Protein AF-A0A9E1VQQ8-F1 (afdb_monomer)

Structure (mmCIF, N/CA/C/O backbone):
data_AF-A0A9E1VQQ8-F1
#
_entry.id   AF-A0A9E1VQQ8-F1
#
loop_
_atom_site.group_PDB
_atom_site.id
_atom_site.type_symbol
_atom_site.label_atom_id
_atom_site.label_alt_id
_atom_site.label_comp_id
_atom_site.label_asym_id
_atom_site.label_entity_id
_atom_site.label_seq_id
_atom_site.pdbx_PDB_ins_code
_atom_site.Cartn_x
_atom_site.Cartn_y
_atom_site.Cartn_z
_atom_site.occupancy
_atom_site.B_iso_or_equiv
_atom_site.auth_seq_id
_atom_site.auth_comp_id
_atom_site.auth_asym_id
_atom_site.auth_atom_id
_atom_site.pdbx_PDB_model_num
ATOM 1 N N . MET A 1 1 ? 20.073 -60.141 80.646 1.00 36.06 1 MET A N 1
ATOM 2 C CA . MET A 1 1 ? 20.370 -58.708 80.423 1.00 36.06 1 MET A CA 1
ATOM 3 C C . MET A 1 1 ? 19.415 -58.249 79.328 1.00 36.06 1 MET A C 1
ATOM 5 O O . MET A 1 1 ? 19.555 -58.755 78.230 1.00 36.06 1 MET A O 1
ATOM 9 N N . ALA A 1 2 ? 18.223 -57.737 79.671 1.00 35.59 2 ALA A N 1
ATOM 10 C CA . ALA A 1 2 ? 17.892 -56.320 79.961 1.00 35.59 2 ALA A CA 1
ATOM 11 C C . ALA A 1 2 ? 17.987 -55.441 78.689 1.00 35.59 2 ALA A C 1
ATOM 13 O O . ALA A 1 2 ? 19.023 -55.518 78.047 1.00 35.59 2 ALA A O 1
ATOM 14 N N . THR A 1 3 ? 17.038 -54.604 78.240 1.00 38.31 3 THR A N 1
ATOM 15 C CA . THR A 1 3 ? 15.695 -54.122 78.667 1.00 38.31 3 THR A CA 1
ATOM 16 C C . THR A 1 3 ? 15.123 -53.220 77.537 1.00 38.31 3 THR A C 1
ATOM 18 O O . THR A 1 3 ? 15.924 -52.695 76.772 1.00 38.31 3 THR A O 1
ATOM 21 N N . SER A 1 4 ? 13.788 -52.982 77.540 1.00 35.66 4 SER A N 1
ATOM 22 C CA . SER A 1 4 ? 12.997 -51.823 76.996 1.00 35.66 4 SER A CA 1
ATOM 23 C C . SER A 1 4 ? 13.012 -51.548 75.474 1.00 35.66 4 SER A C 1
ATOM 25 O O . SER A 1 4 ? 14.085 -51.486 74.897 1.00 35.66 4 SER A O 1
ATOM 27 N N . GLY A 1 5 ? 11.889 -51.441 74.733 1.00 32.31 5 GLY A N 1
ATOM 28 C CA . GLY A 1 5 ? 10.733 -50.507 74.848 1.00 32.31 5 GLY A CA 1
ATOM 29 C C . GLY A 1 5 ? 11.005 -49.272 73.953 1.00 32.31 5 GLY A C 1
ATOM 30 O O . GLY A 1 5 ? 12.143 -48.830 73.948 1.00 32.31 5 GLY A O 1
ATOM 31 N N . ASP A 1 6 ? 10.136 -48.634 73.165 1.00 35.72 6 ASP A N 1
ATOM 32 C CA . ASP A 1 6 ? 8.696 -48.643 72.872 1.00 35.72 6 ASP A CA 1
ATOM 33 C C . ASP A 1 6 ? 8.467 -47.687 71.652 1.00 35.72 6 ASP A C 1
ATOM 35 O O . ASP A 1 6 ? 9.355 -46.892 71.345 1.00 35.72 6 ASP A O 1
ATOM 39 N N . SER A 1 7 ? 7.268 -47.706 71.041 1.00 32.47 7 SER A N 1
ATOM 40 C CA . SER A 1 7 ? 6.563 -46.606 70.314 1.00 32.47 7 SER A CA 1
ATOM 41 C C . SER A 1 7 ? 7.166 -46.010 69.007 1.00 32.47 7 SER A C 1
ATOM 43 O O . SER A 1 7 ? 8.274 -45.493 69.000 1.00 32.47 7 SER A O 1
ATOM 45 N N . SER A 1 8 ? 6.539 -46.187 67.823 1.00 31.47 8 SER A N 1
ATOM 46 C CA . SER A 1 8 ? 5.505 -45.334 67.154 1.00 31.47 8 SER A CA 1
ATOM 47 C C . SER A 1 8 ? 5.987 -43.904 66.829 1.00 31.47 8 SER A C 1
ATOM 49 O O . SER A 1 8 ? 6.474 -43.241 67.729 1.00 31.47 8 SER A O 1
ATOM 51 N N . THR A 1 9 ? 5.881 -43.350 65.614 1.00 34.22 9 THR A N 1
ATOM 52 C CA . THR A 1 9 ? 4.632 -42.941 64.933 1.00 34.22 9 THR A CA 1
ATOM 53 C C . THR A 1 9 ? 4.878 -42.535 63.465 1.00 34.22 9 THR A C 1
ATOM 55 O O . THR A 1 9 ? 5.987 -42.190 63.068 1.00 34.22 9 THR A O 1
ATOM 58 N N . SER A 1 10 ? 3.806 -42.573 62.668 1.00 35.00 10 SER A N 1
ATOM 59 C CA . SER A 1 10 ? 3.711 -42.175 61.259 1.00 35.00 10 SER A CA 1
ATOM 60 C C . SER A 1 10 ? 3.419 -40.681 61.064 1.00 35.00 10 SER A C 1
ATOM 62 O O . SER A 1 10 ? 2.733 -40.111 61.908 1.00 35.00 10 SER A O 1
ATOM 64 N N . ALA A 1 11 ? 3.781 -40.122 59.905 1.00 31.95 11 ALA A N 1
ATOM 65 C CA . ALA A 1 11 ? 3.077 -39.076 59.128 1.00 31.95 11 ALA A CA 1
ATOM 66 C C . ALA A 1 11 ? 4.051 -38.573 58.043 1.00 31.95 11 ALA A C 1
ATOM 68 O O . ALA A 1 11 ? 5.243 -38.508 58.312 1.00 31.95 11 ALA A O 1
ATOM 69 N N . ALA A 1 12 ? 3.692 -38.155 56.839 1.00 36.91 12 ALA A N 1
ATOM 70 C CA . ALA A 1 12 ? 2.507 -38.224 55.995 1.00 36.91 12 ALA A CA 1
ATOM 71 C C . ALA A 1 12 ? 3.026 -37.779 54.608 1.00 36.91 12 ALA A C 1
ATOM 73 O O . ALA A 1 12 ? 3.914 -36.929 54.545 1.00 36.91 12 ALA A O 1
ATOM 74 N N . ASP A 1 13 ? 2.522 -38.371 53.527 1.00 41.75 13 ASP A N 1
ATOM 75 C CA . ASP A 1 13 ? 2.865 -37.981 52.157 1.00 41.75 13 ASP A CA 1
ATOM 76 C C . ASP A 1 13 ? 2.461 -36.519 51.885 1.00 41.75 13 ASP A C 1
ATOM 78 O O . ASP A 1 13 ? 1.307 -36.143 52.099 1.00 41.75 13 ASP A O 1
ATOM 82 N N . ASP A 1 14 ? 3.404 -35.711 51.397 1.00 43.25 14 ASP A N 1
ATOM 83 C CA . ASP A 1 14 ? 3.157 -34.398 50.793 1.00 43.25 14 ASP A CA 1
ATOM 84 C C . ASP A 1 14 ? 3.043 -34.577 49.265 1.00 43.25 14 ASP A C 1
ATOM 86 O O . ASP A 1 14 ? 4.029 -34.965 48.629 1.00 43.25 14 ASP A O 1
ATOM 90 N N . PRO A 1 15 ? 1.864 -34.365 48.647 1.00 45.38 15 PRO A N 1
ATOM 91 C CA . PRO A 1 15 ? 1.671 -34.618 47.226 1.00 45.38 15 PRO A CA 1
ATOM 92 C C . PRO A 1 15 ? 1.989 -33.416 46.316 1.00 45.38 15 PRO A C 1
ATOM 94 O O . PRO A 1 15 ? 1.663 -33.483 45.132 1.00 45.38 15 PRO A O 1
ATOM 97 N N . TYR A 1 16 ? 2.631 -32.343 46.797 1.00 49.06 16 TYR A N 1
ATOM 98 C CA . TYR A 1 16 ? 2.992 -31.193 45.950 1.00 49.06 16 TYR A CA 1
ATOM 99 C C . TYR A 1 16 ? 4.448 -30.735 46.137 1.00 49.06 16 TYR A C 1
ATOM 101 O O . TYR A 1 16 ? 4.729 -29.683 46.703 1.00 49.06 16 TYR A O 1
ATOM 109 N N . GLY A 1 17 ? 5.383 -31.520 45.590 1.00 42.72 17 GLY A N 1
ATOM 110 C CA . GLY A 1 17 ? 6.785 -31.127 45.420 1.00 42.72 17 GLY A CA 1
ATOM 111 C C . GLY A 1 17 ? 6.998 -30.138 44.262 1.00 42.72 17 GLY A C 1
ATOM 112 O O . GLY A 1 17 ? 6.454 -30.313 43.171 1.00 42.72 17 GLY A O 1
ATOM 113 N N . ASP A 1 18 ? 7.808 -29.112 44.526 1.00 50.06 18 ASP A N 1
ATOM 114 C CA . ASP A 1 18 ? 8.244 -28.032 43.627 1.00 50.06 18 ASP A CA 1
ATOM 115 C C . ASP A 1 18 ? 8.931 -28.554 42.337 1.00 50.06 18 ASP A C 1
ATOM 117 O O . ASP A 1 18 ? 9.942 -29.257 42.428 1.00 50.06 18 ASP A O 1
ATOM 121 N N . PRO A 1 19 ? 8.431 -28.224 41.125 1.00 45.47 19 PRO A N 1
ATOM 122 C CA . PRO A 1 19 ? 8.963 -28.751 39.871 1.00 45.47 19 PRO A CA 1
ATOM 123 C C . PRO A 1 19 ? 10.180 -27.992 39.308 1.00 45.47 19 PRO A C 1
ATOM 125 O O . PRO A 1 19 ? 10.609 -28.318 38.202 1.00 45.47 19 PRO A O 1
ATOM 128 N N . PHE A 1 20 ? 10.763 -27.013 40.014 1.00 46.97 20 PHE A N 1
ATOM 129 C CA . PHE A 1 20 ? 11.888 -26.218 39.482 1.00 46.97 20 PHE A CA 1
ATOM 130 C C . PHE A 1 20 ? 13.170 -26.221 40.333 1.00 46.97 20 PHE A C 1
ATOM 132 O O . PHE A 1 20 ? 14.064 -25.398 40.129 1.00 46.97 20 PHE A O 1
ATOM 139 N N . GLY A 1 21 ? 13.327 -27.194 41.229 1.00 40.53 21 GLY A N 1
ATOM 140 C CA . GLY A 1 21 ? 14.550 -27.389 42.009 1.00 40.53 21 GLY A CA 1
ATOM 141 C C . GLY A 1 21 ? 15.574 -28.309 41.338 1.00 40.53 21 GLY A C 1
ATOM 142 O O . GLY A 1 21 ? 15.729 -29.448 41.766 1.00 40.53 21 GLY A O 1
ATOM 143 N N . GLY A 1 22 ? 16.302 -27.833 40.322 1.00 37.44 22 GLY A N 1
ATOM 144 C CA . GLY A 1 22 ? 17.562 -28.481 39.925 1.00 37.44 22 GLY A CA 1
ATOM 145 C C . GLY A 1 22 ? 17.908 -28.435 38.442 1.00 37.44 22 GLY A C 1
ATOM 146 O O . GLY A 1 22 ? 17.633 -29.387 37.721 1.00 37.44 22 GLY A O 1
ATOM 147 N N . ALA A 1 23 ? 18.588 -27.371 38.004 1.00 34.66 23 ALA A N 1
ATOM 148 C CA . ALA A 1 23 ? 19.396 -27.396 36.779 1.00 34.66 23 ALA A CA 1
ATOM 149 C C . ALA A 1 23 ? 20.390 -26.221 36.698 1.00 34.66 23 ALA A C 1
ATOM 151 O O . ALA A 1 23 ?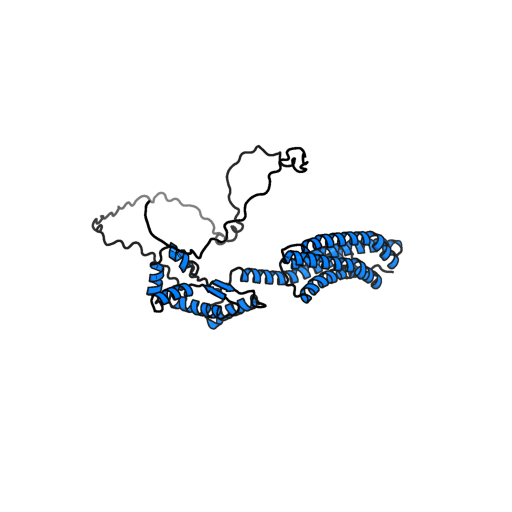 20.440 -25.539 35.684 1.00 34.66 23 ALA A O 1
ATOM 152 N N . TYR A 1 24 ? 21.190 -25.975 37.739 1.00 38.03 24 TYR A N 1
ATOM 153 C CA . TYR A 1 24 ? 22.419 -25.182 37.601 1.00 38.03 24 TYR A CA 1
ATOM 154 C C . TYR A 1 24 ? 23.485 -25.730 38.542 1.00 38.03 24 TYR A C 1
ATOM 156 O O . TYR A 1 24 ? 23.647 -25.248 39.656 1.00 38.03 24 TYR A O 1
ATOM 164 N N . GLU A 1 25 ? 24.217 -26.745 38.089 1.00 33.25 25 GLU A N 1
ATOM 165 C CA . GLU A 1 25 ? 25.509 -27.064 38.686 1.00 33.25 25 GLU A CA 1
ATOM 166 C C . GLU A 1 25 ? 26.472 -27.630 37.631 1.00 33.25 25 GLU A C 1
ATOM 168 O O . GLU A 1 25 ? 26.310 -28.736 37.123 1.00 33.25 25 GLU A O 1
ATOM 173 N N . ASN A 1 26 ? 27.510 -26.826 37.386 1.00 32.69 26 ASN A N 1
ATOM 174 C CA . ASN A 1 26 ? 28.894 -27.221 37.134 1.00 32.69 26 ASN A CA 1
ATOM 175 C C . ASN A 1 26 ? 29.341 -27.623 35.709 1.00 32.69 26 ASN A C 1
ATOM 177 O O . ASN A 1 26 ? 29.218 -28.772 35.292 1.00 32.69 26 ASN A O 1
ATOM 181 N N . SER A 1 27 ? 30.049 -26.703 35.038 1.00 31.88 27 SER A N 1
ATOM 182 C CA . SER A 1 27 ? 31.197 -27.058 34.188 1.00 31.88 27 SER A CA 1
ATOM 183 C C . SER A 1 27 ? 32.173 -25.882 34.000 1.00 31.88 27 SER A C 1
ATOM 185 O O . SER A 1 27 ? 31.936 -25.012 33.168 1.00 31.88 27 SER A O 1
ATOM 187 N N . GLY A 1 28 ? 33.281 -25.919 34.750 1.00 30.06 28 GLY A N 1
ATOM 188 C CA . GLY A 1 28 ? 34.644 -25.701 34.239 1.00 30.06 28 GLY A CA 1
ATOM 189 C C . GLY A 1 28 ? 35.126 -24.270 33.974 1.00 30.06 28 GLY A C 1
ATOM 190 O O . GLY A 1 28 ? 34.915 -23.733 32.893 1.00 30.06 28 GLY A O 1
ATOM 191 N N . GLU A 1 29 ? 35.896 -23.729 34.920 1.00 33.22 29 GLU A N 1
ATOM 192 C CA . GLU A 1 29 ? 36.890 -22.673 34.688 1.00 33.22 29 GLU A CA 1
ATOM 193 C C . GLU A 1 29 ? 38.057 -23.206 33.837 1.00 33.22 29 GLU A C 1
ATOM 195 O O . GLU A 1 29 ? 38.699 -24.189 34.210 1.00 33.22 29 GLU A O 1
ATOM 200 N N . GLU A 1 30 ? 38.379 -22.519 32.738 1.00 32.62 30 GLU A N 1
ATOM 201 C CA . GLU A 1 30 ? 39.717 -22.534 32.138 1.00 32.62 30 GLU A CA 1
ATOM 202 C C . GLU A 1 30 ? 40.203 -21.093 31.933 1.00 32.62 30 GLU A C 1
ATOM 204 O O . GLU A 1 30 ? 39.550 -20.253 31.315 1.00 32.62 30 GLU A O 1
ATOM 209 N N . ASP A 1 31 ? 41.369 -20.841 32.518 1.00 33.75 31 ASP A N 1
ATOM 210 C CA . ASP A 1 31 ? 42.103 -19.588 32.607 1.00 33.75 31 ASP A CA 1
ATOM 211 C C . ASP A 1 31 ? 42.974 -19.406 31.350 1.00 33.75 31 ASP A C 1
ATOM 213 O O . ASP A 1 31 ? 43.889 -20.196 31.107 1.00 33.75 31 ASP A O 1
ATOM 217 N N . ILE A 1 32 ? 42.706 -18.380 30.533 1.00 32.34 32 ILE A N 1
ATOM 218 C CA . ILE A 1 32 ? 43.630 -17.923 29.481 1.00 32.34 32 ILE A CA 1
ATOM 219 C C . ILE A 1 32 ? 43.685 -16.395 29.496 1.00 32.34 32 ILE A C 1
ATOM 221 O O . ILE A 1 32 ? 42.877 -15.698 28.883 1.00 32.34 32 ILE A O 1
ATOM 225 N N . SER A 1 33 ? 44.709 -15.879 30.173 1.00 32.12 33 SER A N 1
ATOM 226 C CA . SER A 1 33 ? 45.238 -14.539 29.944 1.00 32.12 33 SER A CA 1
ATOM 227 C C . SER A 1 33 ? 46.258 -14.552 28.796 1.00 32.12 33 SER A C 1
ATOM 229 O O . SER A 1 33 ? 47.123 -15.427 28.742 1.00 32.12 33 SER A O 1
ATOM 231 N N . LYS A 1 34 ? 46.162 -13.521 27.942 1.00 32.22 34 LYS A N 1
ATOM 232 C CA . LYS A 1 34 ? 47.197 -12.851 27.120 1.00 32.22 34 LYS A CA 1
ATOM 233 C C . LYS A 1 34 ? 46.905 -12.727 25.618 1.00 32.22 34 LYS A C 1
ATOM 235 O O . LYS A 1 34 ? 46.713 -13.701 24.901 1.00 32.22 34 LYS A O 1
ATOM 240 N N . ASP A 1 35 ? 47.015 -11.465 25.204 1.00 35.78 35 ASP A N 1
ATOM 241 C CA . ASP A 1 35 ? 47.415 -10.935 23.902 1.00 35.78 35 ASP A CA 1
ATOM 242 C C . ASP A 1 35 ? 46.493 -11.181 22.701 1.00 35.78 35 ASP A C 1
ATOM 244 O O . ASP A 1 35 ? 46.611 -12.172 21.982 1.00 35.78 35 ASP A O 1
ATOM 248 N N . LYS A 1 36 ? 45.653 -10.174 22.420 1.00 35.34 36 LYS A N 1
ATOM 249 C CA . LYS A 1 36 ? 45.358 -9.674 21.066 1.00 35.34 36 LYS A CA 1
ATOM 250 C C . LYS A 1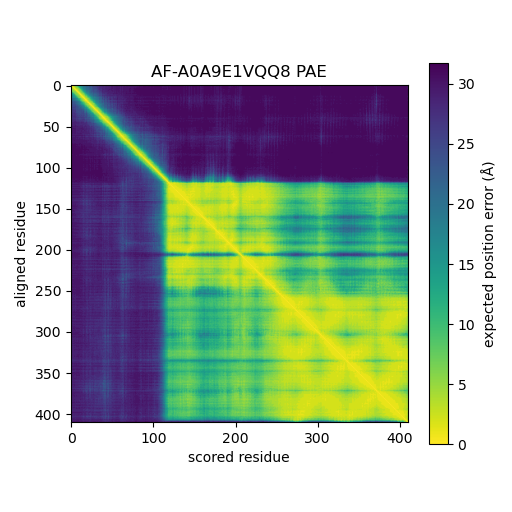 36 ? 44.709 -8.290 21.156 1.00 35.34 36 LYS A C 1
ATOM 252 O O . LYS A 1 36 ? 43.531 -8.163 21.472 1.00 35.34 36 LYS A O 1
ATOM 257 N N . GLU A 1 37 ? 45.505 -7.263 20.874 1.00 37.47 37 GLU A N 1
ATOM 258 C CA . GLU A 1 37 ? 45.023 -5.923 20.537 1.00 37.47 37 GLU A CA 1
ATOM 259 C C . GLU A 1 37 ? 44.101 -6.026 19.313 1.00 37.47 37 GLU A C 1
ATOM 261 O O . GLU A 1 37 ? 44.528 -6.424 18.226 1.00 37.47 37 GLU A O 1
ATOM 266 N N . ALA A 1 38 ? 42.821 -5.707 19.499 1.00 35.75 38 ALA A N 1
ATOM 267 C CA . ALA A 1 38 ? 41.885 -5.498 18.408 1.00 35.75 38 ALA A CA 1
ATOM 268 C C . ALA A 1 38 ? 41.889 -4.006 18.058 1.00 35.75 38 ALA A C 1
ATOM 270 O O . ALA A 1 38 ? 41.568 -3.157 18.883 1.00 35.75 38 ALA A O 1
ATOM 271 N N . TYR A 1 39 ? 42.297 -3.712 16.828 1.00 42.22 39 TYR A N 1
ATOM 272 C CA . TYR A 1 39 ? 42.235 -2.398 16.202 1.00 42.22 39 TYR A CA 1
ATOM 273 C C . TYR A 1 39 ? 40.770 -1.947 16.090 1.00 42.22 39 TYR A C 1
ATOM 275 O O . TYR A 1 39 ? 39.999 -2.571 15.359 1.00 42.22 39 TYR A O 1
ATOM 283 N N . ASP A 1 40 ? 40.393 -0.889 16.810 1.00 51.09 40 ASP A N 1
ATOM 284 C CA . ASP A 1 40 ? 39.096 -0.219 16.677 1.00 51.09 40 ASP A CA 1
ATOM 285 C C . ASP A 1 40 ? 39.213 0.924 15.647 1.00 51.09 40 ASP A C 1
ATOM 287 O O . ASP A 1 40 ? 39.898 1.917 15.908 1.00 51.09 40 ASP A O 1
ATOM 291 N N . PRO A 1 41 ? 38.579 0.816 14.464 1.00 41.25 41 PRO A N 1
ATOM 292 C CA . PRO A 1 41 ? 38.672 1.827 13.418 1.00 41.25 41 PRO A CA 1
ATOM 293 C C . PRO A 1 41 ? 37.803 3.073 13.679 1.00 41.25 41 PRO A C 1
ATOM 295 O O . PRO A 1 41 ? 37.733 3.935 12.803 1.00 41.25 41 PRO A O 1
ATOM 298 N N . PHE A 1 42 ? 37.158 3.199 14.847 1.00 43.53 42 PHE A N 1
ATOM 299 C CA . PHE A 1 42 ? 36.268 4.321 15.178 1.00 43.53 42 PHE A CA 1
ATOM 300 C C . PHE A 1 42 ? 36.690 5.146 16.406 1.00 43.53 42 PHE A C 1
ATOM 302 O O . PHE A 1 42 ? 36.010 6.111 16.753 1.00 43.53 42 PHE A O 1
ATOM 309 N N . ALA A 1 43 ? 37.846 4.860 17.011 1.00 40.81 43 ALA A N 1
ATOM 310 C CA . ALA A 1 43 ? 38.332 5.516 18.232 1.00 40.81 43 ALA A CA 1
ATOM 311 C C . ALA A 1 43 ? 38.832 6.976 18.067 1.00 40.81 43 ALA A C 1
ATOM 313 O O . ALA A 1 43 ? 39.539 7.480 18.933 1.00 40.81 43 ALA A O 1
ATOM 314 N N . GLY A 1 44 ? 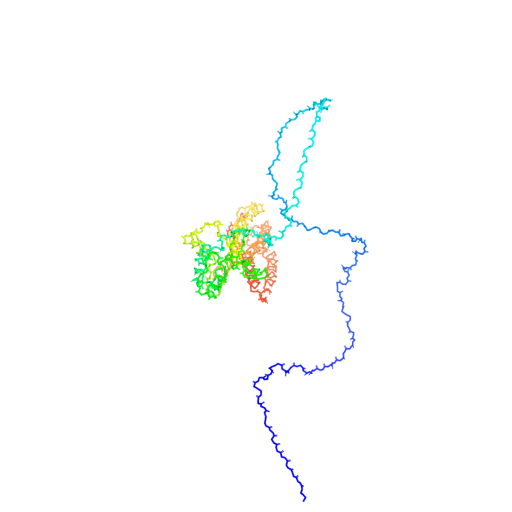38.508 7.664 16.965 1.00 39.28 44 GLY A N 1
ATOM 315 C CA . GLY A 1 44 ? 39.053 8.993 16.641 1.00 39.28 44 GLY A CA 1
ATOM 316 C C . GLY A 1 44 ? 38.041 10.020 16.136 1.00 39.28 44 GLY A C 1
ATOM 317 O O . GLY A 1 44 ? 38.442 10.940 15.431 1.00 39.28 44 GLY A O 1
ATOM 318 N N . MET A 1 45 ? 36.744 9.860 16.421 1.00 36.34 45 MET A N 1
ATOM 319 C CA . MET A 1 45 ? 35.707 10.764 15.892 1.00 36.34 45 MET A CA 1
ATOM 320 C C . MET A 1 45 ? 34.865 11.487 16.952 1.00 36.34 45 MET A C 1
ATOM 322 O O . MET A 1 45 ? 33.852 12.089 16.607 1.00 36.34 45 MET A O 1
ATOM 326 N N . TYR A 1 46 ? 35.296 11.466 18.214 1.00 37.62 46 TYR A N 1
ATOM 327 C CA . TYR A 1 46 ? 34.651 12.192 19.310 1.00 37.62 46 TYR A CA 1
ATOM 328 C C . TYR A 1 46 ? 35.706 12.792 20.239 1.00 37.62 46 TYR A C 1
ATOM 330 O O . TYR A 1 46 ? 35.874 12.330 21.355 1.00 37.62 46 TYR A O 1
ATOM 338 N N . ASP A 1 47 ? 36.445 13.781 19.754 1.00 36.38 47 ASP A N 1
ATOM 339 C CA . ASP A 1 47 ? 37.221 14.688 20.603 1.00 36.38 47 ASP A CA 1
ATOM 340 C C . ASP A 1 47 ? 37.353 16.008 19.845 1.00 36.38 47 ASP A C 1
ATOM 342 O O . ASP A 1 47 ? 38.280 16.197 19.067 1.00 36.38 47 ASP A O 1
ATOM 346 N N . ASP A 1 48 ? 36.336 16.856 19.983 1.00 36.44 48 ASP A N 1
ATOM 347 C CA . ASP A 1 48 ? 36.413 18.312 19.823 1.00 36.44 48 ASP A CA 1
ATOM 348 C C . ASP A 1 48 ? 35.025 18.883 20.146 1.00 36.44 48 ASP A C 1
ATOM 350 O O . ASP A 1 48 ? 34.179 18.989 19.266 1.00 36.44 48 ASP A O 1
ATOM 354 N N . GLU A 1 49 ? 34.766 19.160 21.429 1.00 32.53 49 GLU A N 1
ATOM 355 C CA . GLU A 1 49 ? 33.940 20.281 21.929 1.00 32.53 49 GLU A CA 1
ATOM 356 C C . GLU A 1 49 ? 33.723 20.144 23.448 1.00 32.53 49 GLU A C 1
ATOM 358 O O . GLU A 1 49 ? 32.627 19.901 23.944 1.00 32.53 49 GLU A O 1
ATOM 363 N N . GLU A 1 50 ? 34.791 20.336 24.223 1.00 33.59 50 GLU A N 1
ATOM 364 C CA . GLU A 1 50 ? 34.684 20.616 25.657 1.00 33.59 50 GLU A CA 1
ATOM 365 C C . GLU A 1 50 ? 35.155 22.058 25.904 1.00 33.59 50 GLU A C 1
ATOM 367 O O . GLU A 1 50 ? 36.332 22.308 26.154 1.00 33.59 50 GLU A O 1
ATOM 372 N N . ASN A 1 51 ? 34.245 23.028 25.717 1.00 37.81 51 ASN A N 1
ATOM 373 C CA . ASN A 1 51 ? 34.170 24.294 26.472 1.00 37.81 51 ASN A CA 1
ATOM 374 C C . ASN A 1 51 ? 33.108 25.255 25.897 1.00 37.81 51 ASN A C 1
ATOM 376 O O . ASN A 1 51 ? 33.423 26.152 25.116 1.00 37.81 51 ASN A O 1
ATOM 380 N N . ALA A 1 52 ? 31.862 25.144 26.364 1.00 31.84 52 ALA A N 1
ATOM 381 C CA . ALA A 1 52 ? 30.927 26.273 26.432 1.00 31.84 52 ALA A CA 1
ATOM 382 C C . ALA A 1 52 ? 29.868 26.013 27.527 1.00 31.84 52 ALA A C 1
ATOM 384 O O . ALA A 1 52 ? 29.415 24.877 27.669 1.00 31.84 52 ALA A O 1
ATOM 385 N N . PRO A 1 53 ? 29.493 27.016 28.344 1.00 30.73 53 PRO A N 1
ATOM 386 C CA . PRO A 1 53 ? 28.701 26.798 29.552 1.00 30.73 53 PRO A CA 1
ATOM 387 C C . PRO A 1 53 ? 27.218 26.538 29.261 1.00 30.73 53 PRO A C 1
ATOM 389 O O . PRO A 1 53 ? 26.601 27.180 28.414 1.00 30.73 53 PRO A O 1
ATOM 392 N N . VAL A 1 54 ? 26.651 25.614 30.038 1.00 30.77 54 VAL A N 1
ATOM 393 C CA . VAL A 1 54 ? 25.232 25.243 30.067 1.00 30.77 54 VAL A CA 1
ATOM 394 C C . VAL A 1 54 ? 24.404 26.380 30.673 1.00 30.77 54 VAL A C 1
ATOM 396 O O . VAL A 1 54 ? 24.603 26.741 31.831 1.00 30.77 54 VAL A O 1
ATOM 399 N N . SER A 1 55 ? 23.441 26.905 29.913 1.00 31.83 55 SER A N 1
ATOM 400 C CA . SER A 1 55 ? 22.312 27.680 30.435 1.00 31.83 55 SER A CA 1
ATOM 401 C C . SER A 1 55 ? 21.013 26.921 30.167 1.00 31.83 55 SER A C 1
ATOM 403 O O . SER A 1 55 ? 20.706 26.604 29.017 1.00 31.83 55 SER A O 1
ATOM 405 N N . GLU A 1 56 ? 20.270 26.623 31.231 1.00 36.03 56 GLU A N 1
ATOM 406 C CA . GLU A 1 56 ? 18.904 26.099 31.197 1.00 36.03 56 GLU A CA 1
ATOM 407 C C . GLU A 1 56 ? 17.963 27.021 30.410 1.00 36.03 56 GLU A C 1
ATOM 409 O O . GLU A 1 56 ? 17.899 28.215 30.684 1.00 36.03 56 GLU A O 1
ATOM 414 N N . ASN A 1 57 ? 17.229 26.448 29.452 1.00 29.70 57 ASN A N 1
ATOM 415 C CA . ASN A 1 57 ? 15.813 26.727 29.187 1.00 29.70 57 ASN A CA 1
ATOM 416 C C . ASN A 1 57 ? 15.314 25.758 28.104 1.00 29.70 57 ASN A C 1
ATOM 418 O O . ASN A 1 57 ? 15.641 25.889 26.926 1.00 29.70 57 ASN A O 1
ATOM 422 N N . LYS A 1 58 ? 14.537 24.751 28.516 1.00 31.69 58 LYS A N 1
ATOM 423 C CA . LYS A 1 58 ? 13.741 23.906 27.618 1.00 31.69 58 LYS A CA 1
ATOM 424 C C . LYS A 1 58 ? 12.316 24.450 27.609 1.00 31.69 58 LYS A C 1
ATOM 426 O O . LYS A 1 58 ? 11.557 24.150 28.523 1.00 31.69 58 LYS A O 1
ATOM 431 N N . GLU A 1 59 ? 11.952 25.181 26.564 1.00 33.28 59 GLU A N 1
ATOM 432 C CA . GLU A 1 59 ? 10.556 25.279 26.139 1.00 33.28 59 GLU A CA 1
ATOM 433 C C . GLU A 1 59 ? 10.375 24.401 24.901 1.00 33.28 59 GLU A C 1
ATOM 435 O O . GLU A 1 59 ? 11.113 24.504 23.918 1.00 33.28 59 GLU A O 1
ATOM 440 N N . ALA A 1 60 ? 9.442 23.457 25.004 1.00 33.16 60 ALA A N 1
ATOM 441 C CA . ALA A 1 60 ? 9.052 22.573 23.922 1.00 33.16 60 ALA A CA 1
ATOM 442 C C . ALA A 1 60 ? 8.205 23.355 22.909 1.00 33.16 60 ALA A C 1
ATOM 444 O O . ALA A 1 60 ? 7.260 24.047 23.274 1.00 33.16 60 ALA A O 1
ATOM 445 N N . TYR A 1 61 ? 8.562 23.232 21.636 1.00 39.97 61 TYR A N 1
ATOM 446 C CA . TYR A 1 61 ? 7.860 23.826 20.505 1.00 39.97 61 TYR A CA 1
ATOM 447 C C . TYR A 1 61 ? 6.510 23.121 20.290 1.00 39.97 61 TYR A C 1
ATOM 449 O O . TYR A 1 61 ? 6.488 21.938 19.945 1.00 39.97 61 TYR A O 1
ATOM 457 N N . ASP A 1 62 ? 5.399 23.833 20.495 1.00 48.69 62 ASP A N 1
ATOM 458 C CA . ASP A 1 62 ? 4.048 23.368 20.155 1.00 48.69 62 ASP A CA 1
ATOM 459 C C . ASP A 1 62 ? 3.712 23.760 18.698 1.00 48.69 62 ASP A C 1
ATOM 461 O O . ASP A 1 62 ? 3.656 24.955 18.388 1.00 48.69 62 ASP A O 1
ATOM 465 N N . PRO A 1 63 ? 3.479 22.800 17.779 1.00 37.28 63 PRO A N 1
ATOM 466 C CA . PRO A 1 63 ? 3.197 23.088 16.375 1.00 37.28 63 PRO A CA 1
ATOM 467 C C . PRO A 1 63 ? 1.790 23.654 16.102 1.00 37.28 63 PRO A C 1
ATOM 469 O O . PRO A 1 63 ? 1.483 23.926 14.941 1.00 37.28 63 PRO A O 1
ATOM 472 N N . PHE A 1 64 ? 0.928 23.818 17.115 1.00 39.53 64 PHE A N 1
ATOM 473 C CA . PHE A 1 64 ? -0.484 24.193 16.932 1.00 39.53 64 PHE A CA 1
ATOM 474 C C . PHE A 1 64 ? -0.878 25.570 17.490 1.00 39.53 64 PHE A C 1
ATOM 476 O O . PHE A 1 64 ? -2.047 25.948 17.415 1.00 39.53 64 PHE A O 1
ATOM 483 N N . ALA A 1 65 ? 0.083 26.374 17.952 1.00 43.88 65 ALA A N 1
ATOM 484 C CA . ALA A 1 65 ? -0.170 27.686 18.562 1.00 43.88 65 ALA A CA 1
ATOM 485 C C . ALA A 1 65 ? -0.790 28.758 17.627 1.00 43.88 65 ALA A C 1
ATOM 487 O O . ALA A 1 65 ? -1.121 29.845 18.085 1.00 43.88 65 ALA A O 1
ATOM 488 N N . GLY A 1 66 ? -0.955 28.483 16.327 1.00 39.22 66 GLY A N 1
ATOM 489 C CA . GLY A 1 66 ? -1.381 29.466 15.320 1.00 39.22 66 GLY A CA 1
ATOM 490 C C . GLY A 1 66 ? -2.802 29.322 14.763 1.00 39.22 66 GLY A C 1
ATOM 491 O O . GLY A 1 66 ? -3.082 29.931 13.736 1.00 39.22 66 GLY A O 1
ATOM 492 N N . MET A 1 67 ? -3.687 28.502 15.348 1.00 34.47 67 MET A N 1
ATOM 493 C CA . MET A 1 67 ? -5.026 28.252 14.770 1.00 34.47 67 MET A CA 1
ATOM 494 C C . MET A 1 67 ? -6.205 28.998 15.413 1.00 34.47 67 MET A C 1
ATOM 496 O O . MET A 1 67 ? -7.341 28.776 15.002 1.00 34.47 67 MET A O 1
ATOM 500 N N . TYR A 1 68 ? -5.968 29.928 16.341 1.00 40.53 68 TYR A N 1
ATOM 501 C CA . TYR A 1 68 ? -7.037 30.765 16.900 1.00 40.53 68 TYR A CA 1
ATOM 502 C C . TYR A 1 68 ? -6.609 32.228 17.033 1.00 40.53 68 TYR A C 1
ATOM 504 O O . TYR A 1 68 ? -6.500 32.752 18.134 1.00 40.53 68 TYR A O 1
ATOM 512 N N . GLU A 1 69 ? -6.406 32.902 15.906 1.00 32.62 69 GLU A N 1
ATOM 513 C CA . GLU A 1 69 ? -6.475 34.364 15.845 1.00 32.62 69 GLU A CA 1
ATOM 514 C C . GLU A 1 69 ? -7.257 34.769 14.595 1.00 32.62 69 GLU A C 1
ATOM 516 O O . GLU A 1 69 ? -6.786 34.588 13.478 1.00 32.62 69 GLU A O 1
ATOM 521 N N . ASP A 1 70 ? -8.493 35.228 14.794 1.00 31.67 70 ASP A N 1
ATOM 522 C CA . ASP A 1 70 ? -8.964 36.526 14.295 1.00 31.67 70 ASP A CA 1
ATOM 523 C C . ASP A 1 70 ? -10.467 36.672 14.557 1.00 31.67 70 ASP A C 1
ATOM 525 O O . ASP A 1 70 ? -11.281 35.983 13.953 1.00 31.67 70 ASP A O 1
ATOM 529 N N . GLU A 1 71 ? -10.844 37.608 15.430 1.00 30.50 71 GLU A N 1
ATOM 530 C CA . GLU A 1 71 ? -11.950 38.533 15.152 1.00 30.50 71 GLU A CA 1
ATOM 531 C C . GLU A 1 71 ? -12.035 39.598 16.249 1.00 30.50 71 GLU A C 1
ATOM 533 O O . GLU A 1 71 ? -12.631 39.394 17.308 1.00 30.50 71 GLU A O 1
ATOM 538 N N . LYS A 1 72 ? -11.426 40.756 15.968 1.00 30.45 72 LYS A N 1
ATOM 539 C CA . LYS A 1 72 ? -11.954 42.117 16.190 1.00 30.45 72 LYS A CA 1
ATOM 540 C C . LYS A 1 72 ? -10.785 43.096 16.190 1.00 30.45 72 LYS A C 1
ATOM 542 O O . LYS A 1 72 ? -10.110 43.232 17.201 1.00 30.45 72 LYS A O 1
ATOM 547 N N . ASN A 1 73 ? -10.581 43.793 15.070 1.00 28.67 73 ASN A N 1
ATOM 548 C CA . ASN A 1 73 ? -10.338 45.241 15.051 1.00 28.67 73 ASN A CA 1
ATOM 549 C C . ASN A 1 73 ? -10.101 45.765 13.626 1.00 28.67 73 ASN A C 1
ATOM 551 O O . ASN A 1 73 ? -9.096 45.468 12.991 1.00 28.67 73 ASN A O 1
ATOM 555 N N . ALA A 1 74 ? -11.012 46.625 13.173 1.00 26.95 74 ALA A N 1
ATOM 556 C CA . ALA A 1 74 ? -10.805 47.635 12.134 1.00 26.95 74 ALA A CA 1
ATOM 557 C C . ALA A 1 74 ? -11.844 48.768 12.364 1.00 26.95 74 ALA A C 1
ATOM 559 O O . ALA A 1 74 ? -12.890 48.504 12.956 1.00 26.95 74 ALA A O 1
ATOM 560 N N . PRO A 1 75 ? -11.567 50.030 11.986 1.00 35.19 75 PRO A N 1
ATOM 561 C CA . PRO A 1 75 ? -11.361 51.101 12.968 1.00 35.19 75 PRO A CA 1
ATOM 562 C C . PRO A 1 75 ? -12.445 52.192 12.951 1.00 35.19 75 PRO A C 1
ATOM 564 O O . PRO A 1 75 ? -13.150 52.363 11.958 1.00 35.19 75 PRO A O 1
ATOM 567 N N . VAL A 1 76 ? -12.512 53.001 14.017 1.00 30.33 76 VAL A N 1
ATOM 568 C CA . VAL A 1 76 ? -13.211 54.300 14.011 1.00 30.33 76 VAL A CA 1
ATOM 569 C C . VAL A 1 76 ? -12.319 55.375 14.640 1.00 30.33 76 VAL A C 1
ATOM 571 O O . VAL A 1 76 ? -11.676 55.157 15.661 1.00 30.33 76 VAL A O 1
ATOM 574 N N . SER A 1 77 ? -12.262 56.507 13.944 1.00 29.58 77 SER A N 1
ATOM 575 C CA . SER A 1 77 ? -11.381 57.666 14.088 1.00 29.58 77 SER A CA 1
ATOM 576 C C . SER A 1 77 ? -11.693 58.605 15.262 1.00 29.58 77 SER A C 1
ATOM 578 O O . SER A 1 77 ? -12.858 58.825 15.577 1.00 29.58 77 SER A O 1
ATOM 580 N N . GLU A 1 78 ? -10.612 59.192 15.791 1.00 30.78 78 GLU A N 1
ATOM 581 C CA . GLU A 1 78 ? -10.396 60.543 16.357 1.00 30.78 78 GLU A CA 1
ATOM 582 C C . GLU A 1 78 ? -11.584 61.358 16.907 1.00 30.78 78 GLU A C 1
ATOM 584 O O . GLU A 1 78 ? -12.519 61.692 16.181 1.00 30.78 78 GLU A O 1
ATOM 589 N N . ASN A 1 79 ? -11.442 61.827 18.158 1.00 30.47 79 ASN A N 1
ATOM 590 C CA . ASN A 1 79 ? -11.490 63.260 18.487 1.00 30.47 79 ASN A CA 1
ATOM 591 C C . ASN A 1 79 ? -10.889 63.553 19.876 1.00 30.47 79 ASN A C 1
ATOM 593 O O . ASN A 1 79 ? -11.109 62.815 20.835 1.00 30.47 79 ASN A O 1
ATOM 597 N N . GLU A 1 80 ? -10.118 64.640 19.924 1.00 33.78 80 GLU A N 1
ATOM 598 C CA . GLU A 1 80 ? -9.342 65.166 21.050 1.00 33.78 80 GLU A CA 1
ATOM 599 C C . GLU A 1 80 ? -10.173 65.916 22.115 1.00 33.78 80 GLU A C 1
ATOM 601 O O . GLU A 1 80 ? -11.320 66.309 21.914 1.00 33.78 80 GLU A O 1
ATOM 606 N N . GLU A 1 81 ? -9.491 66.088 23.247 1.00 34.28 81 GLU A N 1
ATOM 607 C CA . GLU A 1 81 ? -9.772 66.674 24.561 1.00 34.28 81 GLU A CA 1
ATOM 608 C C . GLU A 1 81 ? -10.732 67.875 24.708 1.00 34.28 81 GLU A C 1
ATOM 610 O O . GLU A 1 81 ? -10.737 68.824 23.926 1.00 34.28 81 GLU A O 1
ATOM 615 N N . ALA A 1 82 ? -11.377 67.932 25.883 1.00 30.33 82 ALA A N 1
ATOM 616 C CA . ALA A 1 82 ? -11.554 69.180 26.630 1.00 30.33 82 ALA A CA 1
ATOM 617 C C . ALA A 1 82 ? -11.522 68.914 28.151 1.00 30.33 82 ALA A C 1
ATOM 619 O O . ALA A 1 82 ? -12.351 68.186 28.693 1.00 30.33 82 ALA A O 1
ATOM 620 N N . TYR A 1 83 ? -10.543 69.519 28.825 1.00 38.19 83 TYR A N 1
ATOM 621 C CA . TYR A 1 83 ? -10.351 69.544 30.277 1.00 38.19 83 TYR A CA 1
ATOM 622 C C . TYR A 1 83 ? -11.247 70.632 30.898 1.00 38.19 83 TYR A C 1
ATOM 624 O O . TYR A 1 83 ? -11.082 71.808 30.568 1.00 38.19 83 TYR A O 1
ATOM 632 N N . ASP A 1 84 ? -12.179 70.267 31.787 1.00 43.19 84 ASP A N 1
ATOM 633 C CA . ASP A 1 84 ? -12.980 71.222 32.573 1.00 43.19 84 ASP A CA 1
ATOM 634 C C . ASP A 1 84 ? -12.462 71.288 34.028 1.00 43.19 84 ASP A C 1
ATOM 636 O O . ASP A 1 84 ? -12.570 70.306 34.768 1.00 43.19 84 ASP A O 1
ATOM 640 N N . PRO A 1 85 ? -11.882 72.424 34.463 1.00 40.53 85 PRO A N 1
ATOM 641 C CA . PRO A 1 85 ? -11.210 72.563 35.751 1.00 40.53 85 PRO A CA 1
ATOM 642 C C . PRO A 1 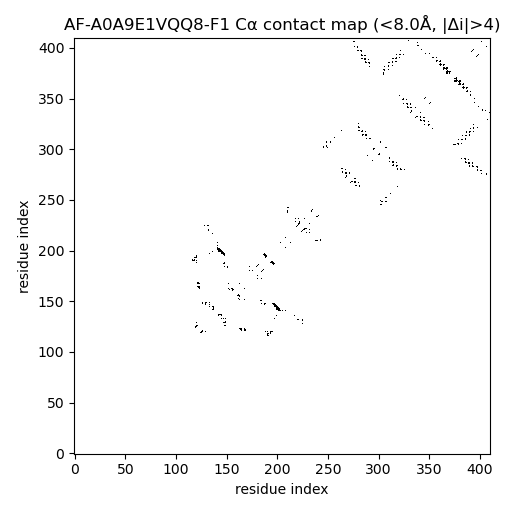85 ? -12.148 72.881 36.934 1.00 40.53 85 PRO A C 1
ATOM 644 O O . PRO A 1 85 ? -11.661 73.354 37.961 1.00 40.53 85 PRO A O 1
ATOM 647 N N . PHE A 1 86 ? -13.464 72.649 36.833 1.00 40.84 86 PHE A N 1
ATOM 648 C CA . PHE A 1 86 ? -14.433 73.049 37.871 1.00 40.84 86 PHE A CA 1
ATOM 649 C C . PHE A 1 86 ? -15.304 71.940 38.490 1.00 40.84 86 PHE A C 1
ATOM 651 O O . PHE A 1 86 ? -16.196 72.248 39.278 1.00 40.84 86 PHE A O 1
ATOM 658 N N . ALA A 1 87 ? -15.034 70.653 38.261 1.00 39.94 87 ALA A N 1
ATOM 659 C CA . ALA A 1 87 ? -15.839 69.559 38.835 1.00 39.94 87 ALA A CA 1
ATOM 660 C C . ALA A 1 87 ? -15.500 69.200 40.306 1.00 39.94 87 ALA A C 1
ATOM 662 O O . ALA A 1 87 ? -15.614 68.048 40.716 1.00 39.94 87 ALA A O 1
ATOM 663 N N . GLY A 1 88 ? -15.057 70.177 41.103 1.00 38.97 88 GLY A N 1
ATOM 664 C CA . GLY A 1 88 ? -14.716 70.017 42.517 1.00 38.97 88 GLY A CA 1
ATOM 665 C C . GLY A 1 88 ? -15.614 70.860 43.413 1.00 38.97 88 GLY A C 1
ATOM 666 O O . GLY A 1 88 ? -15.198 71.920 43.864 1.00 38.97 88 GLY A O 1
ATOM 667 N N . MET A 1 89 ? -16.841 70.404 43.656 1.00 34.31 89 MET A N 1
ATOM 668 C CA . MET A 1 89 ? -17.665 70.795 44.807 1.00 34.31 89 MET A CA 1
ATOM 669 C C . MET A 1 89 ? -18.958 70.000 44.721 1.00 34.31 89 MET A C 1
ATOM 671 O O . MET A 1 89 ? -19.785 70.357 43.905 1.00 34.31 89 MET A O 1
ATOM 675 N N . TYR A 1 90 ? -19.064 68.909 45.478 1.00 34.97 90 TYR A N 1
ATOM 676 C CA . TYR A 1 90 ? -20.250 68.408 46.189 1.00 34.97 90 TYR A CA 1
ATOM 677 C C . TYR A 1 90 ? -19.777 67.134 46.908 1.00 34.97 90 TYR A C 1
ATOM 679 O O . TYR A 1 90 ? -19.735 66.049 46.334 1.00 34.97 90 TYR A O 1
ATOM 687 N N . GLU A 1 91 ? -19.294 67.323 48.138 1.00 32.84 91 GLU A N 1
ATOM 688 C CA . GLU A 1 91 ? -19.291 66.279 49.165 1.00 32.84 91 GLU A CA 1
ATOM 689 C C . GLU A 1 91 ? -20.745 65.873 49.437 1.00 32.84 91 GLU A C 1
ATOM 691 O O . GLU A 1 91 ? -21.609 66.743 49.388 1.00 32.84 91 GLU A O 1
ATOM 696 N N . ASP A 1 92 ? -20.993 64.589 49.707 1.00 32.38 92 ASP A N 1
ATOM 697 C CA . ASP A 1 92 ? -21.940 64.143 50.739 1.00 32.38 92 ASP A CA 1
ATOM 698 C C . ASP A 1 92 ? -21.719 62.643 51.044 1.00 32.38 92 ASP A C 1
ATOM 700 O O . ASP A 1 92 ? -22.044 61.751 50.263 1.00 32.38 92 ASP A O 1
ATOM 704 N N . GLU A 1 93 ? -21.034 62.453 52.172 1.00 31.67 93 GLU A N 1
ATOM 705 C CA . GLU A 1 93 ? -21.127 61.451 53.245 1.00 31.67 93 GLU A CA 1
ATOM 706 C C . GLU A 1 93 ? -21.488 59.966 53.004 1.00 31.67 93 GLU A C 1
ATOM 708 O O . GLU A 1 93 ? -22.494 59.572 52.418 1.00 31.67 93 GLU A O 1
ATOM 713 N N . GLU A 1 94 ? -20.638 59.144 53.632 1.00 32.09 94 GLU A N 1
ATOM 714 C CA . GLU A 1 94 ? -20.750 57.717 53.929 1.00 32.09 94 GLU A CA 1
ATOM 715 C C . GLU A 1 94 ? -22.040 57.347 54.681 1.00 32.09 94 GLU A C 1
ATOM 717 O O . GLU A 1 94 ? -22.405 57.977 55.672 1.00 32.09 94 GLU A O 1
ATOM 722 N N . PHE A 1 95 ? -22.648 56.218 54.304 1.00 25.98 95 PHE A N 1
ATOM 723 C CA . PHE A 1 95 ? -23.599 55.501 55.155 1.00 25.98 95 PHE A CA 1
ATOM 724 C C . PHE A 1 95 ? -23.003 54.138 55.521 1.00 25.98 95 PHE A C 1
ATOM 726 O O . PHE A 1 95 ? -22.964 53.215 54.707 1.00 25.98 95 PHE A O 1
ATOM 733 N N . THR A 1 96 ? -22.505 54.028 56.752 1.00 33.44 96 THR A N 1
ATOM 734 C CA . THR A 1 96 ? -22.188 52.754 57.404 1.00 33.44 96 THR A CA 1
ATOM 735 C C . THR A 1 96 ? -23.288 52.456 58.418 1.00 33.44 96 THR A C 1
ATOM 737 O O . THR A 1 96 ? -23.505 53.231 59.344 1.00 33.44 96 THR A O 1
ATOM 740 N N . GLU A 1 97 ? -23.971 51.320 58.274 1.00 33.91 97 GLU A N 1
ATOM 741 C CA . GLU A 1 97 ? -24.779 50.743 59.352 1.00 33.91 97 GLU A CA 1
ATOM 742 C C . GLU A 1 97 ? -24.354 49.293 59.602 1.00 33.91 97 GLU A C 1
ATOM 744 O O . GLU A 1 97 ? -24.628 48.374 58.836 1.00 33.91 97 GLU A O 1
ATOM 749 N N . SER A 1 98 ? -23.595 49.170 60.692 1.00 30.48 98 SER A N 1
ATOM 750 C CA . SER A 1 98 ? -23.657 48.139 61.732 1.00 30.48 98 SER A CA 1
ATOM 751 C C . SER A 1 98 ? -23.872 46.676 61.334 1.00 30.48 98 SER A C 1
ATOM 753 O O . SER A 1 98 ? -24.975 46.207 61.074 1.00 30.48 98 SER A O 1
ATOM 755 N N . THR A 1 99 ? -22.778 45.939 61.511 1.00 33.53 99 THR A N 1
ATOM 756 C CA . THR A 1 99 ? -22.683 44.523 61.872 1.00 33.53 99 THR A CA 1
ATOM 757 C C . THR A 1 99 ? -23.751 44.064 62.871 1.00 33.53 99 THR A C 1
ATOM 759 O O . THR A 1 99 ? -23.752 44.524 64.016 1.00 33.53 99 THR A O 1
ATOM 762 N N . ASP A 1 100 ? -24.557 43.076 62.479 1.00 32.09 100 ASP A N 1
ATOM 763 C CA . ASP A 1 100 ? -25.322 42.243 63.408 1.00 32.09 100 ASP A CA 1
ATOM 764 C C . ASP A 1 100 ? -24.535 40.949 63.680 1.00 32.09 100 ASP A C 1
ATOM 766 O O . ASP A 1 100 ? -24.447 40.029 62.866 1.00 32.09 100 ASP A O 1
ATOM 770 N N . SER A 1 101 ? -23.876 40.932 64.837 1.00 36.88 101 SER A N 1
ATOM 771 C CA . SER A 1 101 ? -23.005 39.870 65.350 1.00 36.88 101 SER A CA 1
ATOM 772 C C . SER A 1 101 ? -23.828 38.759 66.021 1.00 36.88 101 SER A C 1
ATOM 774 O O . SER A 1 101 ? -23.672 38.518 67.219 1.00 36.88 101 SER A O 1
ATOM 776 N N . PHE A 1 102 ? -24.736 38.108 65.285 1.00 33.53 102 PHE A N 1
ATOM 777 C CA . PHE A 1 102 ? -25.641 37.098 65.865 1.00 33.53 102 PHE A CA 1
ATOM 778 C C . PHE A 1 102 ? -26.005 35.911 64.951 1.00 33.53 102 PHE A C 1
ATOM 780 O O . PHE A 1 102 ? -27.076 35.326 65.096 1.00 33.53 102 PHE A O 1
ATOM 787 N N . ALA A 1 103 ? -25.114 35.500 64.045 1.00 38.34 103 ALA A N 1
ATOM 788 C CA . ALA A 1 103 ? -25.306 34.280 63.246 1.00 38.34 103 ALA A CA 1
ATOM 789 C C . ALA A 1 103 ? -24.118 33.302 63.300 1.00 38.34 103 ALA A C 1
ATOM 791 O O . ALA A 1 103 ? -23.983 32.455 62.422 1.00 38.34 103 ALA A O 1
ATOM 792 N N . ASP A 1 104 ? -23.280 33.397 64.336 1.00 37.25 104 ASP A N 1
ATOM 793 C CA . ASP A 1 104 ? -22.258 32.390 64.634 1.00 37.25 104 ASP A CA 1
ATOM 794 C C . ASP A 1 104 ? -22.805 31.422 65.693 1.00 37.25 104 ASP A C 1
ATOM 796 O O . ASP A 1 104 ? -22.588 31.559 66.898 1.00 37.25 104 ASP A O 1
ATOM 800 N N . SER A 1 105 ? -23.634 30.487 65.239 1.00 34.34 105 SER A N 1
ATOM 801 C CA . SER A 1 105 ? -23.934 29.274 65.993 1.00 34.34 105 SER A CA 1
ATOM 802 C C . SER A 1 105 ? -24.156 28.132 65.012 1.00 34.34 105 SER A C 1
ATOM 804 O O . SER A 1 105 ? -25.219 28.035 64.397 1.00 34.34 105 SER A O 1
ATOM 806 N N . ASP A 1 106 ? -23.117 27.314 64.871 1.00 40.09 106 ASP A N 1
ATOM 807 C CA . ASP A 1 106 ? -23.085 25.943 64.364 1.00 40.09 106 ASP A CA 1
ATOM 808 C C . ASP A 1 106 ? -24.453 25.339 63.996 1.00 40.09 106 ASP A C 1
ATOM 810 O O . ASP A 1 106 ? -25.123 24.696 64.809 1.00 40.09 106 ASP A O 1
ATOM 814 N N . ILE A 1 107 ? -24.833 25.465 62.724 1.00 37.91 107 ILE A N 1
ATOM 815 C CA . ILE A 1 107 ? -25.753 24.525 62.087 1.00 37.91 107 ILE A CA 1
ATOM 816 C C . ILE A 1 107 ? -24.923 23.716 61.096 1.00 37.91 107 ILE A C 1
ATOM 818 O O . ILE A 1 107 ? -24.612 24.182 60.009 1.00 37.91 107 ILE A O 1
ATOM 822 N N . ILE A 1 108 ? -24.533 22.525 61.562 1.00 38.34 108 ILE A N 1
ATOM 823 C CA . ILE A 1 108 ? -24.200 21.294 60.830 1.00 38.34 108 ILE A CA 1
ATOM 824 C C . ILE A 1 108 ? -23.628 21.532 59.427 1.00 38.34 108 ILE A C 1
ATOM 826 O O . ILE A 1 108 ? -24.365 21.830 58.493 1.00 38.34 108 ILE A O 1
ATOM 830 N N . GLY A 1 109 ? -22.317 21.304 59.296 1.00 35.62 109 GLY A N 1
ATOM 831 C CA . GLY A 1 109 ? -21.557 21.367 58.052 1.00 35.62 109 GLY A CA 1
ATOM 832 C C . GLY A 1 109 ? -22.190 20.591 56.900 1.00 35.62 109 GLY A C 1
ATOM 833 O O . GLY A 1 109 ? -21.866 19.433 56.654 1.00 35.62 109 GLY A O 1
ATOM 834 N N . VAL A 1 110 ? -23.042 21.278 56.147 1.00 36.06 110 VAL A N 1
ATOM 835 C CA . VAL A 1 110 ? -23.255 21.001 54.737 1.00 36.06 110 VAL A CA 1
ATOM 836 C C . VAL A 1 110 ? -22.028 21.587 54.052 1.00 36.06 110 VAL A C 1
ATOM 838 O O . VAL A 1 110 ? -21.984 22.768 53.713 1.00 36.06 110 VAL A O 1
ATOM 841 N N . THR A 1 111 ? -20.976 20.774 53.928 1.00 40.28 111 THR A N 1
ATOM 842 C CA . THR A 1 111 ? -19.965 20.998 52.892 1.00 40.28 111 THR A CA 1
ATOM 843 C C . THR A 1 111 ? -20.709 21.272 51.597 1.00 40.28 111 THR A C 1
ATOM 845 O O . THR A 1 111 ? -21.690 20.576 51.326 1.00 40.28 111 THR A O 1
ATOM 848 N N . GLN A 1 112 ? -20.279 22.301 50.858 1.00 36.84 112 GLN A N 1
ATOM 849 C CA . GLN A 1 112 ? -20.750 22.582 49.504 1.00 36.84 112 GLN A CA 1
ATOM 850 C C . GLN A 1 112 ? -21.010 21.250 48.805 1.00 36.84 112 GLN A C 1
ATOM 852 O O . GLN A 1 112 ? -20.093 20.451 48.627 1.00 36.84 112 GLN A O 1
ATOM 857 N N . VAL A 1 113 ? -22.284 20.968 48.537 1.00 40.88 113 VAL A N 1
ATOM 858 C CA . VAL A 1 113 ? -22.639 19.880 47.642 1.00 40.88 113 VAL A CA 1
ATOM 859 C C . VAL A 1 113 ? -22.083 20.358 46.317 1.00 40.88 113 VAL A C 1
ATOM 861 O O . VAL A 1 113 ? -22.620 21.313 45.754 1.00 40.88 113 VAL A O 1
ATOM 864 N N . ASP A 1 114 ? -20.958 19.783 45.892 1.00 39.69 114 ASP A N 1
ATOM 865 C CA . ASP A 1 114 ? -20.532 19.900 44.508 1.00 39.69 114 ASP A CA 1
ATOM 866 C C . ASP A 1 114 ? -21.760 19.517 43.691 1.00 39.69 114 ASP A C 1
ATOM 868 O O . ASP A 1 114 ? -22.277 18.401 43.800 1.00 39.69 114 ASP A O 1
ATOM 872 N N . VAL A 1 115 ? -22.316 20.503 42.991 1.00 42.09 115 VAL A N 1
ATOM 873 C CA . VAL A 1 115 ? -23.416 20.275 42.068 1.00 42.09 115 VAL A CA 1
ATOM 874 C C . VAL A 1 115 ? -22.823 19.346 41.028 1.00 42.09 115 VAL A C 1
ATOM 876 O O . VAL A 1 115 ? -22.022 19.780 40.204 1.00 42.09 115 VAL A O 1
ATOM 879 N N . VAL A 1 116 ? -23.135 18.056 41.144 1.00 54.31 116 VAL A N 1
ATOM 880 C CA . VAL A 1 116 ? -22.820 17.068 40.120 1.00 54.31 116 VAL A CA 1
ATOM 881 C C . VAL A 1 116 ? -23.412 17.645 38.844 1.00 54.31 116 VAL A C 1
ATOM 883 O O . VAL A 1 116 ? -24.621 17.862 38.778 1.00 54.31 116 VAL A O 1
ATOM 886 N N . GLU A 1 117 ? -22.565 18.006 37.881 1.00 56.53 117 GLU A N 1
ATOM 887 C CA . GLU A 1 117 ? -23.050 18.349 36.550 1.00 56.53 117 GLU A CA 1
ATOM 888 C C . GLU A 1 117 ? -23.853 17.137 36.075 1.00 56.53 117 GLU A C 1
ATOM 890 O O . GLU A 1 117 ? -23.308 16.037 35.975 1.00 56.53 117 GLU A O 1
ATOM 895 N N . ASP A 1 118 ? -25.166 17.317 35.901 1.00 65.62 118 ASP A N 1
ATOM 896 C CA . ASP A 1 118 ? -26.097 16.244 35.554 1.00 65.62 118 ASP A CA 1
ATOM 897 C C . ASP A 1 118 ? -25.652 15.600 34.232 1.00 65.62 118 ASP A C 1
ATOM 899 O O . ASP A 1 118 ? -25.974 16.075 33.140 1.00 65.62 118 ASP A O 1
ATOM 903 N N . SER A 1 119 ? -24.888 14.509 34.312 1.00 77.06 119 SER A N 1
ATOM 904 C CA . SER A 1 119 ? -24.524 13.750 33.126 1.00 77.06 119 SER A CA 1
ATOM 905 C C . SER A 1 119 ? -25.717 12.907 32.705 1.00 77.06 119 SER A C 1
ATOM 907 O O . SER A 1 119 ? -26.156 12.013 33.431 1.00 77.06 119 SER A O 1
ATOM 909 N N . TYR A 1 120 ? -26.214 13.153 31.491 1.00 88.69 120 TYR A N 1
ATOM 910 C CA . TYR A 1 120 ? -27.308 12.388 30.890 1.00 88.69 120 TYR A CA 1
ATOM 911 C C . TYR A 1 120 ? -27.054 10.876 30.960 1.00 88.69 120 TYR A C 1
ATOM 913 O O . TYR A 1 120 ? -27.974 10.087 31.180 1.00 88.69 120 TYR A O 1
ATOM 921 N N . TRP A 1 121 ? -25.796 10.465 30.806 1.00 91.38 121 TRP A N 1
ATOM 922 C CA . TRP A 1 121 ? -25.399 9.061 30.747 1.00 91.38 121 TRP A CA 1
ATOM 923 C C . TRP A 1 121 ? -25.527 8.322 32.079 1.00 91.38 121 TRP A C 1
ATOM 925 O O . TRP A 1 121 ? -25.639 7.099 32.066 1.00 91.38 121 TRP A O 1
ATOM 935 N N . LEU A 1 122 ? -25.584 9.038 33.207 1.00 88.88 122 LEU A N 1
ATOM 936 C CA . LEU A 1 122 ? -25.838 8.468 34.534 1.00 88.88 122 LEU A CA 1
ATOM 937 C C . LEU A 1 122 ? -27.331 8.515 34.922 1.00 88.88 122 LEU A C 1
ATOM 939 O O . LEU A 1 122 ? -27.692 8.465 36.094 1.00 88.88 122 LEU A O 1
ATOM 943 N N . THR A 1 123 ? -28.220 8.597 33.934 1.00 91.62 123 THR A N 1
ATOM 944 C CA . THR A 1 123 ? -29.670 8.453 34.120 1.00 91.62 123 THR A CA 1
ATOM 945 C C . THR A 1 123 ? -30.137 7.096 33.603 1.00 91.62 123 THR A C 1
ATOM 947 O O . THR A 1 123 ? -29.511 6.507 32.724 1.00 91.62 123 THR A O 1
ATOM 950 N N . SER A 1 124 ? -31.278 6.600 34.077 1.00 90.94 124 SER A N 1
ATOM 951 C CA . SER A 1 124 ? -31.884 5.351 33.597 1.00 90.94 124 SER A CA 1
ATOM 952 C C . SER A 1 124 ? -32.133 5.392 32.086 1.00 90.94 124 SER A C 1
ATOM 954 O O . SER A 1 124 ? -31.984 4.375 31.413 1.00 90.94 124 SER A O 1
ATOM 956 N N . ALA A 1 125 ? -32.480 6.568 31.544 1.00 91.56 125 ALA A N 1
ATOM 957 C CA . ALA A 1 125 ? -32.646 6.777 30.108 1.00 91.56 125 ALA A CA 1
ATOM 958 C C . ALA A 1 125 ? -31.310 6.652 29.358 1.00 91.56 125 ALA A C 1
ATOM 960 O O . ALA A 1 125 ? -31.215 5.870 28.413 1.00 91.56 125 ALA A O 1
ATOM 961 N N . GLY A 1 126 ? -30.267 7.346 29.825 1.00 92.62 126 GLY A N 1
ATOM 962 C CA . GLY A 1 126 ? -28.928 7.267 29.241 1.00 92.62 126 GLY A CA 1
ATOM 963 C C . GLY A 1 126 ? -28.341 5.855 29.295 1.00 92.62 126 GLY A C 1
ATOM 964 O O . GLY A 1 126 ? -27.812 5.369 28.296 1.00 92.62 126 GLY A O 1
ATOM 965 N N . ILE A 1 127 ? -28.508 5.149 30.418 1.00 94.06 127 ILE A N 1
ATOM 966 C CA . ILE A 1 127 ? -28.089 3.748 30.564 1.00 94.06 127 ILE A CA 1
ATOM 967 C C . ILE A 1 127 ? -28.845 2.834 29.598 1.00 94.06 127 ILE A C 1
ATOM 969 O O . ILE A 1 127 ? -28.233 1.948 29.003 1.00 94.06 127 ILE A 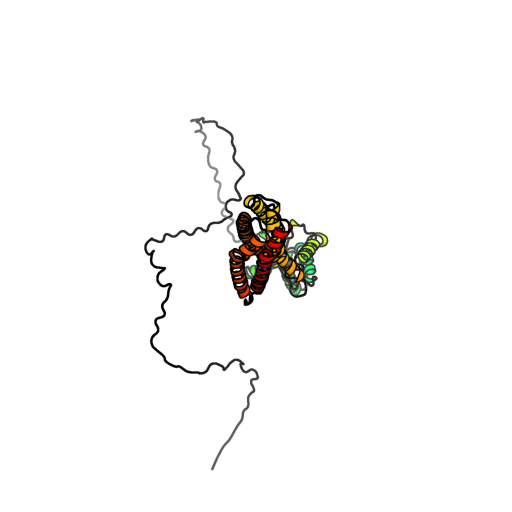O 1
ATOM 973 N N . GLU A 1 128 ? -30.152 3.027 29.413 1.00 93.81 128 GLU A N 1
ATOM 974 C CA . GLU A 1 128 ? -30.934 2.216 28.475 1.00 93.81 128 GLU A CA 1
ATOM 975 C C . GLU A 1 128 ? -30.537 2.485 27.014 1.00 93.81 128 GLU A C 1
ATOM 977 O O . GLU A 1 128 ? -30.459 1.553 26.212 1.00 93.81 128 GLU A O 1
ATOM 982 N N . ASP A 1 129 ? -30.205 3.728 26.665 1.00 94.00 129 ASP A N 1
ATOM 983 C CA . ASP A 1 129 ? -29.684 4.062 25.338 1.00 94.00 129 ASP A CA 1
ATOM 984 C C . ASP A 1 129 ? -28.311 3.423 25.077 1.00 94.00 129 ASP A C 1
ATOM 986 O O . ASP A 1 129 ? -28.102 2.823 24.018 1.00 94.00 129 ASP A O 1
ATOM 990 N N . ILE A 1 130 ? -27.401 3.448 26.061 1.00 95.06 130 ILE A N 1
ATOM 991 C CA . ILE A 1 130 ? -26.120 2.724 25.982 1.00 95.06 130 ILE A CA 1
ATOM 992 C C . ILE A 1 130 ? -26.373 1.214 25.871 1.00 95.06 130 ILE A C 1
ATOM 994 O O . ILE A 1 130 ? -25.717 0.534 25.078 1.00 95.06 130 ILE A O 1
ATOM 998 N N . ARG A 1 131 ? -27.353 0.677 26.611 1.00 95.50 131 ARG A N 1
ATOM 999 C CA . ARG A 1 131 ? -27.701 -0.752 26.617 1.00 95.50 131 ARG A CA 1
ATOM 1000 C C . ARG A 1 131 ? -28.141 -1.257 25.247 1.00 95.50 131 ARG A C 1
ATOM 1002 O O . ARG A 1 131 ? -27.742 -2.358 24.869 1.00 95.50 131 ARG A O 1
ATOM 1009 N N . LYS A 1 132 ? -28.890 -0.463 24.472 1.00 95.44 132 LYS A N 1
ATOM 1010 C CA . LYS A 1 132 ? -29.278 -0.822 23.091 1.00 95.44 132 LYS A CA 1
ATOM 1011 C C . LYS A 1 132 ? -28.062 -1.083 22.203 1.00 95.44 132 LYS A C 1
ATOM 1013 O O . LYS A 1 132 ? -28.065 -2.055 21.449 1.00 95.44 132 LYS A O 1
ATOM 1018 N N . ILE A 1 133 ? -27.038 -0.227 22.286 1.00 96.50 133 ILE A N 1
ATOM 1019 C CA . ILE A 1 133 ? -25.787 -0.406 21.534 1.00 96.50 133 ILE A CA 1
ATOM 1020 C C . ILE A 1 133 ? -24.983 -1.567 22.120 1.00 96.50 133 ILE A C 1
ATOM 1022 O O . ILE A 1 133 ? -24.514 -2.410 21.363 1.00 96.50 133 ILE A O 1
ATOM 1026 N N . HIS A 1 134 ? -24.856 -1.645 23.446 1.00 96.75 134 HIS A N 1
ATOM 1027 C CA . HIS A 1 134 ? -24.102 -2.693 24.135 1.00 96.75 134 HIS A CA 1
ATOM 1028 C C . HIS A 1 134 ? -24.548 -4.099 23.710 1.00 96.75 134 HIS A C 1
ATOM 1030 O O . HIS A 1 134 ? -23.736 -4.884 23.228 1.00 96.75 134 HIS A O 1
ATOM 1036 N N . LEU A 1 135 ? -25.852 -4.381 23.802 1.00 95.88 135 LEU A N 1
ATOM 1037 C CA . LEU A 1 135 ? -26.419 -5.686 23.451 1.00 95.88 135 LEU A CA 1
ATOM 1038 C C . LEU A 1 135 ? -26.295 -5.998 21.956 1.00 95.88 135 LEU A C 1
ATOM 1040 O O . LEU A 1 135 ? -26.082 -7.147 21.576 1.00 95.88 135 LEU A O 1
ATOM 1044 N N . TYR A 1 136 ? -26.413 -4.984 21.096 1.00 96.62 136 TYR A N 1
ATOM 1045 C CA . TYR A 1 136 ? -26.190 -5.169 19.666 1.00 96.62 136 TYR A CA 1
ATOM 1046 C C . TYR A 1 136 ? -24.738 -5.535 19.370 1.00 96.62 136 TYR A C 1
ATOM 1048 O O . TYR A 1 136 ? -24.497 -6.490 18.636 1.00 96.62 136 TYR A O 1
ATOM 1056 N N . LEU A 1 137 ? -23.776 -4.829 19.968 1.00 96.50 137 LEU A N 1
ATOM 1057 C CA . LEU A 1 137 ? -22.359 -5.133 19.796 1.00 96.50 137 LEU A CA 1
ATOM 1058 C C . LEU A 1 137 ? -22.027 -6.550 20.272 1.00 96.50 137 LEU A C 1
ATOM 1060 O O . LEU A 1 137 ? -21.350 -7.263 19.545 1.00 96.50 137 LEU A O 1
ATOM 1064 N N . GLU A 1 138 ? -22.549 -6.992 21.420 1.00 95.44 138 GLU A N 1
ATOM 1065 C CA . GLU A 1 138 ? -22.369 -8.374 21.900 1.00 95.44 138 GLU A CA 1
ATOM 1066 C C . GLU A 1 138 ? -23.009 -9.430 20.985 1.00 95.44 138 GLU A C 1
ATOM 1068 O O . GLU A 1 138 ? -22.579 -10.583 20.969 1.00 95.44 138 GLU A O 1
ATOM 1073 N N . SER A 1 139 ? -24.035 -9.060 20.212 1.00 95.00 139 SER A N 1
ATOM 1074 C CA . SER A 1 139 ? -24.692 -9.976 19.274 1.00 95.00 139 SER A CA 1
ATOM 1075 C C . SER A 1 139 ? -23.886 -10.231 17.995 1.00 95.00 139 SER A C 1
ATOM 1077 O O . SER A 1 139 ? -24.160 -11.199 17.279 1.00 95.00 139 SER A O 1
ATOM 1079 N N . LEU A 1 140 ? -22.908 -9.372 17.688 1.00 93.62 140 LEU A N 1
ATOM 1080 C CA . LEU A 1 140 ? -22.098 -9.482 16.480 1.00 93.62 140 LEU A CA 1
ATOM 1081 C C . LEU A 1 140 ? -21.038 -10.582 16.646 1.00 93.62 140 LEU A C 1
ATOM 1083 O O . LEU A 1 140 ? -20.247 -10.523 17.584 1.00 93.62 140 LEU A O 1
ATOM 1087 N N . PRO A 1 141 ? -20.946 -11.559 15.724 1.00 90.75 141 PRO A N 1
ATOM 1088 C CA . PRO A 1 141 ? -19.988 -12.660 15.845 1.00 90.75 141 PRO A CA 1
ATOM 1089 C C . PRO A 1 141 ? -18.524 -12.199 15.786 1.00 90.75 141 PRO A C 1
ATOM 1091 O O . PRO A 1 141 ? -17.636 -12.879 16.296 1.00 90.75 141 PRO A O 1
ATOM 1094 N N . GLU A 1 142 ? -18.255 -11.050 15.162 1.00 92.12 142 GLU A N 1
ATOM 1095 C CA . GLU A 1 142 ? -16.920 -10.460 15.067 1.00 92.12 142 GLU A CA 1
ATOM 1096 C C . GLU A 1 142 ? -16.497 -9.734 16.353 1.00 92.12 142 GLU A C 1
ATOM 1098 O O . GLU A 1 142 ? -15.321 -9.403 16.517 1.00 92.12 142 GLU A O 1
ATOM 1103 N N . ILE A 1 143 ? -17.434 -9.474 17.265 1.00 93.06 143 ILE A N 1
ATOM 1104 C CA . ILE A 1 143 ? -17.190 -8.792 18.530 1.00 93.06 143 ILE A CA 1
ATOM 1105 C C . ILE A 1 143 ? -17.095 -9.832 19.649 1.00 93.06 143 ILE A C 1
ATOM 1107 O O . ILE A 1 143 ? -17.909 -10.735 19.782 1.00 93.06 143 ILE A O 1
ATOM 1111 N N . GLY A 1 144 ? -16.040 -9.719 20.449 1.00 90.50 144 GLY A N 1
ATOM 1112 C CA . GLY A 1 144 ? -15.859 -10.477 21.676 1.00 90.50 144 GLY A CA 1
ATOM 1113 C C . GLY A 1 144 ? -16.507 -9.754 22.852 1.00 90.50 144 GLY A C 1
ATOM 1114 O O . GLY A 1 144 ? -17.718 -9.607 22.929 1.00 90.50 144 GLY A O 1
ATOM 1115 N N . LYS A 1 145 ? -15.682 -9.300 23.798 1.00 93.56 145 LYS A N 1
ATOM 1116 C CA . LYS A 1 145 ? -16.171 -8.604 24.993 1.00 93.56 145 LYS A CA 1
ATOM 1117 C C . LYS A 1 145 ? -16.500 -7.141 24.693 1.00 93.56 145 LYS A C 1
ATOM 1119 O O . LYS A 1 145 ? -15.685 -6.463 24.059 1.00 93.56 145 LYS A O 1
ATOM 1124 N N . VAL A 1 146 ? -17.627 -6.668 25.216 1.00 96.56 146 VAL A N 1
ATOM 1125 C CA . VAL A 1 146 ? -18.022 -5.257 25.238 1.00 96.56 146 VAL A CA 1
ATOM 1126 C C . VAL A 1 146 ? -18.015 -4.774 26.689 1.00 96.56 146 VAL A C 1
ATOM 1128 O O . VAL A 1 146 ? -18.583 -5.412 27.566 1.00 96.56 146 VAL A O 1
ATOM 1131 N N . ASP A 1 147 ? -17.346 -3.658 26.949 1.00 95.38 147 ASP A N 1
ATOM 1132 C CA . ASP A 1 147 ? -17.253 -3.016 28.257 1.00 95.38 147 ASP A CA 1
ATOM 1133 C C . ASP A 1 147 ? -17.787 -1.582 28.136 1.00 95.38 147 ASP A C 1
ATOM 1135 O O . ASP A 1 147 ? -17.402 -0.825 27.240 1.00 95.38 147 ASP A O 1
ATOM 1139 N N . SER A 1 148 ? -18.708 -1.206 29.018 1.00 96.25 148 SER A N 1
ATOM 1140 C CA . SER A 1 148 ? -19.321 0.129 29.036 1.00 96.25 148 SER A CA 1
ATOM 1141 C C . SER A 1 148 ? -19.897 0.437 30.416 1.00 96.25 148 SER A C 1
ATOM 1143 O O . SER A 1 148 ? -19.876 -0.417 31.304 1.00 96.25 148 SER A O 1
ATOM 1145 N N . LEU A 1 149 ? -20.517 1.607 30.568 1.00 94.19 149 LEU A N 1
ATOM 1146 C CA . LEU A 1 149 ? -21.239 1.978 31.786 1.00 94.19 149 LEU A CA 1
ATOM 1147 C C . LEU A 1 149 ? -22.343 0.964 32.158 1.00 94.19 149 LEU A C 1
ATOM 1149 O O . LEU A 1 149 ? -22.591 0.714 33.338 1.00 94.19 149 LEU A O 1
ATOM 1153 N N . VAL A 1 150 ? -22.938 0.292 31.163 1.00 95.19 150 VAL A N 1
ATOM 1154 C CA . VAL A 1 150 ? -23.924 -0.784 31.372 1.00 95.19 150 VAL A CA 1
ATOM 1155 C C . VAL A 1 150 ? -23.337 -1.925 32.196 1.00 95.19 150 VAL A C 1
ATOM 1157 O O . VAL A 1 150 ? -23.989 -2.393 33.118 1.00 95.19 150 VAL A O 1
ATOM 1160 N N . THR A 1 151 ? -22.078 -2.301 31.962 1.00 93.88 151 THR A N 1
ATOM 1161 C CA . THR A 1 151 ? -21.404 -3.377 32.700 1.00 93.88 151 THR A CA 1
ATOM 1162 C C . THR A 1 151 ? -21.318 -3.065 34.197 1.00 93.88 151 THR A C 1
ATOM 1164 O O . THR A 1 151 ? -21.520 -3.946 35.027 1.00 93.88 151 THR A O 1
ATOM 1167 N N . VAL A 1 152 ? -21.063 -1.803 34.555 1.00 91.44 152 VAL A N 1
ATOM 1168 C CA . VAL A 1 152 ? -20.992 -1.352 35.954 1.00 91.44 152 VAL A CA 1
ATOM 1169 C C . VAL A 1 152 ? -22.382 -1.355 36.586 1.00 91.44 152 VAL A C 1
ATOM 1171 O O . VAL A 1 152 ? -22.576 -1.892 37.676 1.00 91.44 152 VAL A O 1
ATOM 1174 N N . THR A 1 153 ? -23.363 -0.789 35.879 1.00 91.62 153 THR A N 1
ATOM 1175 C CA . THR A 1 153 ? -24.745 -0.713 36.373 1.00 91.62 153 THR A CA 1
ATOM 1176 C C . THR A 1 153 ? -25.429 -2.076 36.459 1.00 91.62 153 THR A C 1
ATOM 1178 O O . THR A 1 153 ? -26.258 -2.264 37.345 1.00 91.62 153 THR A O 1
ATOM 1181 N N . ASP A 1 154 ? -25.062 -3.041 35.615 1.00 92.62 154 ASP A N 1
ATOM 1182 C CA . ASP A 1 154 ? -25.569 -4.415 35.671 1.00 92.62 154 ASP A CA 1
ATOM 1183 C C . ASP A 1 154 ? -25.025 -5.151 36.891 1.00 92.62 154 ASP A C 1
ATOM 1185 O O . ASP A 1 154 ? -25.805 -5.732 37.638 1.00 92.62 154 ASP A O 1
ATOM 1189 N N . VAL A 1 155 ? -23.727 -5.026 37.186 1.00 91.19 155 VAL A N 1
ATOM 1190 C CA . VAL A 1 155 ? -23.151 -5.577 38.425 1.00 91.19 155 VAL A CA 1
ATOM 1191 C C . VAL A 1 155 ? -23.822 -4.967 39.658 1.00 91.19 155 VAL A C 1
ATOM 1193 O O . VAL A 1 155 ? -24.165 -5.680 40.600 1.00 91.19 155 VAL A O 1
ATOM 1196 N N . ALA A 1 156 ? -24.054 -3.654 39.664 1.00 90.31 156 ALA A N 1
ATOM 1197 C CA . ALA A 1 156 ? -24.732 -2.988 40.774 1.00 90.31 156 ALA A CA 1
ATOM 1198 C C . ALA A 1 156 ? -26.226 -3.371 40.877 1.00 90.31 156 ALA A C 1
ATOM 1200 O O . ALA A 1 156 ? -26.761 -3.519 41.980 1.00 90.31 156 ALA A O 1
ATOM 1201 N N . SER A 1 157 ? -26.893 -3.594 39.743 1.00 90.56 157 SER A N 1
ATOM 1202 C CA . SER A 1 157 ? -28.273 -4.093 39.690 1.00 90.56 157 SER A CA 1
ATOM 1203 C C . SER A 1 157 ? -28.373 -5.532 40.206 1.00 90.56 157 SER A C 1
ATOM 1205 O O . SER A 1 157 ? -29.284 -5.858 40.963 1.00 90.56 157 SER A O 1
ATOM 1207 N N . ASP A 1 158 ? -27.400 -6.384 39.877 1.00 91.88 158 ASP A N 1
ATOM 1208 C CA . ASP A 1 158 ? -27.320 -7.761 40.371 1.00 91.88 158 ASP A CA 1
ATOM 1209 C C . ASP A 1 158 ? -27.088 -7.806 41.889 1.00 91.88 158 ASP A C 1
ATOM 1211 O O . ASP A 1 158 ? -27.697 -8.616 42.590 1.00 91.88 158 ASP A O 1
ATOM 1215 N N . LEU A 1 159 ? -26.250 -6.905 42.420 1.00 90.44 159 LEU A N 1
ATOM 1216 C CA . LEU A 1 159 ? -25.993 -6.786 43.860 1.00 90.44 159 LEU A CA 1
ATOM 1217 C C . LEU A 1 159 ? -27.198 -6.244 44.643 1.00 90.44 159 LEU A C 1
ATOM 1219 O O . LEU A 1 159 ? -27.434 -6.671 45.773 1.00 90.44 159 LEU A O 1
ATOM 1223 N N . SER A 1 160 ? -27.950 -5.307 44.061 1.00 88.94 160 SER A N 1
ATOM 1224 C CA . SER A 1 160 ? -29.168 -4.747 44.669 1.00 88.94 160 SER A CA 1
ATOM 1225 C C . SER A 1 160 ? -30.406 -5.631 44.462 1.00 88.94 160 SER A C 1
ATOM 1227 O O . SER A 1 160 ? -31.381 -5.514 45.204 1.00 88.94 160 SER A O 1
ATOM 1229 N N . GLY A 1 161 ? -30.364 -6.552 43.495 1.00 91.38 161 GLY A N 1
ATOM 1230 C CA . GLY A 1 161 ? -31.464 -7.451 43.147 1.00 91.38 161 GLY A CA 1
ATOM 1231 C C . GLY A 1 161 ? -32.558 -6.806 42.287 1.00 91.38 161 GLY A C 1
ATOM 1232 O O . GLY A 1 161 ? -33.602 -7.424 42.067 1.00 91.38 161 GLY A O 1
ATOM 1233 N N . HIS A 1 162 ? -32.349 -5.581 41.801 1.00 91.00 162 HIS A N 1
ATOM 1234 C CA . HIS A 1 162 ? -33.262 -4.876 40.903 1.00 91.00 162 HIS A CA 1
ATOM 1235 C C . HIS A 1 162 ? -32.509 -3.896 39.999 1.00 91.00 162 HIS A C 1
ATOM 1237 O O . HIS A 1 162 ? -31.391 -3.491 40.296 1.00 91.00 162 HIS A O 1
ATOM 1243 N N . LYS A 1 163 ? -33.145 -3.443 38.913 1.00 89.31 163 LYS A N 1
ATOM 1244 C CA . LYS A 1 163 ? -32.591 -2.347 38.106 1.00 89.31 163 LYS A CA 1
ATOM 1245 C C . LYS A 1 163 ? -32.550 -1.060 38.926 1.00 89.31 163 LYS A C 1
ATOM 1247 O O . LYS A 1 163 ? -33.568 -0.689 39.507 1.00 89.31 163 LYS A O 1
ATOM 1252 N N . LEU A 1 164 ? -31.396 -0.401 38.933 1.00 89.00 164 LEU A N 1
ATOM 1253 C CA . LEU A 1 164 ? -31.215 0.876 39.616 1.00 89.00 164 LEU A CA 1
ATOM 1254 C C . LEU A 1 164 ? -32.065 1.973 38.964 1.00 89.00 164 LEU A C 1
ATOM 1256 O O . LEU A 1 164 ? -32.125 2.067 37.737 1.00 89.00 164 LEU A O 1
ATOM 1260 N N . ASN A 1 165 ? -32.712 2.795 39.785 1.00 91.06 165 ASN A N 1
ATOM 1261 C CA . ASN A 1 165 ? -33.386 4.017 39.337 1.00 91.06 165 ASN A CA 1
ATOM 1262 C C . ASN A 1 165 ? -32.424 5.226 39.307 1.00 91.06 165 ASN A C 1
ATOM 1264 O O . ASN A 1 165 ? -31.292 5.136 39.773 1.00 91.06 165 ASN A O 1
ATOM 1268 N N . ASP A 1 166 ? -32.879 6.376 38.795 1.00 90.31 166 ASP A N 1
ATOM 1269 C CA . ASP A 1 166 ? -32.050 7.591 38.656 1.00 90.31 166 ASP A CA 1
ATOM 1270 C C . ASP A 1 166 ? -31.422 8.053 39.979 1.00 90.31 166 ASP A C 1
ATOM 1272 O O . ASP A 1 166 ? -30.256 8.443 40.019 1.00 90.31 166 ASP A O 1
ATOM 1276 N N . LEU A 1 167 ? -32.177 7.972 41.080 1.00 88.75 167 LEU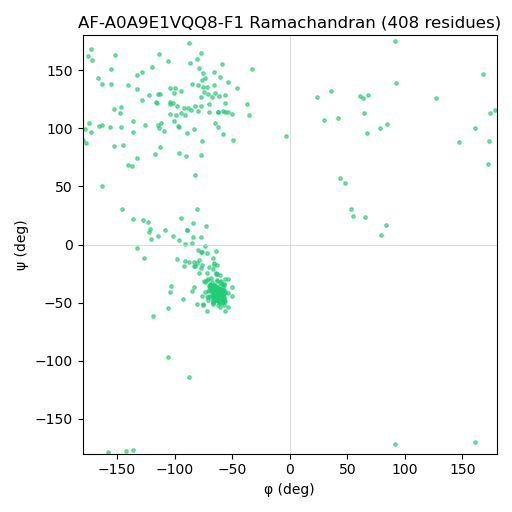 A N 1
ATOM 1277 C CA . LEU A 1 167 ? -31.690 8.360 42.402 1.00 88.75 167 LEU A CA 1
ATOM 1278 C C . LEU A 1 167 ? -30.613 7.390 42.899 1.00 88.75 167 LEU A C 1
ATOM 1280 O O . LEU A 1 167 ? -29.624 7.816 43.488 1.00 88.75 167 LEU A O 1
ATOM 1284 N N . GLU A 1 168 ? -30.794 6.094 42.664 1.00 89.88 168 GLU A N 1
ATOM 1285 C CA . GLU A 1 168 ? -29.830 5.061 43.043 1.00 89.88 168 GLU A CA 1
ATOM 1286 C C . GLU A 1 168 ? -28.559 5.119 42.195 1.00 89.88 168 GLU A C 1
ATOM 1288 O O . GLU A 1 168 ? -27.475 4.906 42.731 1.00 89.88 168 GLU A O 1
ATOM 1293 N N . LEU A 1 169 ? -28.665 5.456 40.907 1.00 89.50 169 LEU A N 1
ATOM 1294 C CA . LEU A 1 169 ? -27.517 5.690 40.026 1.00 89.50 169 LEU A CA 1
ATOM 1295 C C . LEU A 1 169 ? -26.705 6.913 40.471 1.00 89.50 169 LEU A C 1
ATOM 1297 O O . LEU A 1 169 ? -25.480 6.831 40.573 1.00 89.50 169 LEU A O 1
ATOM 1301 N N . ALA A 1 170 ? -27.379 8.016 40.806 1.00 86.62 170 ALA A N 1
ATOM 1302 C CA . ALA A 1 170 ? -26.731 9.207 41.353 1.00 86.62 170 ALA A CA 1
ATOM 1303 C C . ALA A 1 170 ? -26.108 8.937 42.732 1.00 86.62 170 ALA A C 1
ATOM 1305 O O . ALA A 1 170 ? -24.991 9.356 43.022 1.00 86.62 170 ALA A O 1
ATOM 1306 N N . PHE A 1 171 ? -26.799 8.189 43.594 1.00 86.69 171 PHE A N 1
ATOM 1307 C CA . PHE A 1 171 ? -26.250 7.816 44.894 1.00 86.69 171 PHE A CA 1
ATOM 1308 C C . PHE A 1 171 ? -25.051 6.875 44.749 1.00 86.69 171 PHE A C 1
ATOM 1310 O O . PHE A 1 171 ? -24.066 7.025 45.465 1.00 86.69 171 PHE A O 1
ATOM 1317 N N . MET A 1 172 ? -25.097 5.940 43.797 1.00 86.12 172 MET A N 1
ATOM 1318 C CA . MET A 1 172 ? -23.974 5.065 43.476 1.00 86.12 172 MET A CA 1
ATOM 1319 C C . MET A 1 172 ? -22.740 5.888 43.100 1.00 86.12 172 MET A C 1
ATOM 1321 O O . MET A 1 172 ? -21.686 5.644 43.676 1.00 86.12 172 MET A O 1
ATOM 1325 N N . SER A 1 173 ? -22.848 6.875 42.203 1.00 84.44 173 SER A N 1
ATOM 1326 C CA . SER A 1 173 ? -21.684 7.687 41.814 1.00 84.44 173 SER A CA 1
ATOM 1327 C C . SER A 1 173 ? -21.137 8.546 42.955 1.00 84.44 173 SER A C 1
ATOM 1329 O O . SER A 1 173 ? -19.922 8.690 43.061 1.00 84.44 173 SER A O 1
ATOM 1331 N N . LEU A 1 174 ? -22.003 9.056 43.838 1.00 85.06 174 LEU A N 1
ATOM 1332 C CA . LEU A 1 174 ? -21.607 9.844 45.012 1.00 85.06 174 LEU A CA 1
ATOM 1333 C C . LEU A 1 174 ? -20.944 9.008 46.115 1.00 85.06 174 LEU A C 1
ATOM 1335 O O . LEU A 1 174 ? -20.116 9.518 46.867 1.00 85.06 174 LEU A O 1
ATOM 1339 N N . MET A 1 175 ? -21.323 7.735 46.242 1.00 85.06 175 MET A N 1
ATOM 1340 C CA . MET A 1 175 ? -20.805 6.834 47.277 1.00 85.06 175 MET A CA 1
ATOM 1341 C C . MET A 1 175 ? -19.463 6.200 46.912 1.00 85.06 175 MET A C 1
ATOM 1343 O O . MET A 1 175 ? -18.794 5.631 47.781 1.00 85.06 175 MET A O 1
ATOM 1347 N N . LEU A 1 176 ? -19.064 6.261 45.642 1.00 86.62 176 LEU A N 1
ATOM 1348 C CA . LEU A 1 176 ? -17.752 5.795 45.223 1.00 86.62 176 LEU A CA 1
ATOM 1349 C C . LEU A 1 176 ? -16.685 6.766 45.734 1.00 86.62 176 LEU A C 1
ATOM 1351 O O . LEU A 1 176 ? -16.761 7.975 45.530 1.00 86.62 176 LEU A O 1
ATOM 1355 N N . SER A 1 177 ? -15.655 6.226 46.390 1.00 89.31 177 SER A N 1
ATOM 1356 C CA . SER A 1 177 ? -14.425 6.983 46.620 1.00 89.31 177 SER A CA 1
ATOM 1357 C C . SER A 1 177 ? -13.827 7.407 45.277 1.00 89.31 177 SER A C 1
ATOM 1359 O O . SER A 1 177 ? -14.039 6.731 44.270 1.00 89.31 177 SER A O 1
ATOM 1361 N N . GLN A 1 178 ? -13.033 8.480 45.267 1.00 86.88 178 GLN A N 1
ATOM 1362 C CA . GLN A 1 178 ? -12.391 8.962 44.037 1.00 86.88 178 GLN A CA 1
ATOM 1363 C C . GLN A 1 178 ? -11.601 7.852 43.324 1.00 86.88 178 GLN A C 1
ATOM 1365 O O . GLN A 1 178 ? -11.763 7.653 42.128 1.00 86.88 178 GLN A O 1
ATOM 1370 N N . GLU A 1 179 ? -10.866 7.030 44.078 1.00 89.81 179 GLU A N 1
ATOM 1371 C CA . GLU A 1 179 ? -10.141 5.866 43.546 1.00 89.81 179 GLU A CA 1
ATOM 1372 C C . GLU A 1 179 ? -11.065 4.843 42.854 1.00 89.81 179 GLU A C 1
ATOM 1374 O O . GLU A 1 179 ? -10.753 4.330 41.780 1.00 89.81 179 GLU A O 1
ATOM 1379 N N . ASN A 1 180 ? -12.236 4.557 43.434 1.00 88.38 180 ASN A N 1
ATOM 1380 C CA . ASN A 1 180 ? -13.190 3.629 42.827 1.00 88.38 180 ASN A CA 1
ATOM 1381 C C . ASN A 1 180 ? -13.901 4.253 41.619 1.00 88.38 180 ASN A C 1
ATOM 1383 O O . ASN A 1 180 ? -14.234 3.530 40.680 1.00 88.38 180 ASN A O 1
ATOM 1387 N N . LYS A 1 181 ? -14.132 5.571 41.629 1.00 87.62 181 LYS A N 1
ATOM 1388 C CA . LYS A 1 181 ? -14.704 6.306 40.496 1.00 87.62 181 LYS A CA 1
ATOM 1389 C C . LYS A 1 181 ? -13.755 6.271 39.291 1.00 87.62 181 LYS A C 1
ATOM 1391 O O . LYS A 1 181 ? -14.189 5.869 38.212 1.00 87.62 181 LYS A O 1
ATOM 1396 N N . GLU A 1 182 ? -12.465 6.531 39.510 1.00 89.75 182 GLU A N 1
ATOM 1397 C CA . GLU A 1 182 ? -11.406 6.450 38.490 1.00 89.75 182 GLU A CA 1
ATOM 1398 C C . GLU A 1 182 ? -11.283 5.055 37.858 1.00 89.75 182 GLU A C 1
ATOM 1400 O O . GLU A 1 182 ? -10.980 4.917 36.671 1.00 89.75 182 GLU A O 1
ATOM 1405 N N . LEU A 1 183 ? -11.529 3.998 38.637 1.00 88.88 183 LEU A N 1
ATOM 1406 C CA . LEU A 1 183 ? -11.433 2.619 38.160 1.00 88.88 183 LEU A CA 1
ATOM 1407 C C . LEU A 1 183 ? -12.713 2.122 37.473 1.00 88.88 183 LEU A C 1
ATOM 1409 O O . LEU A 1 183 ? -12.635 1.364 36.503 1.00 88.88 183 LEU A O 1
ATOM 1413 N N . LEU A 1 184 ? -13.885 2.479 38.005 1.00 89.31 184 LEU A N 1
ATOM 1414 C CA . LEU A 1 184 ? -15.160 1.871 37.617 1.00 89.31 184 LEU A CA 1
ATOM 1415 C C . LEU A 1 184 ? -15.998 2.756 36.698 1.00 89.31 184 LEU A C 1
ATOM 1417 O O . LEU A 1 184 ? -16.662 2.211 35.823 1.00 89.31 184 LEU A O 1
ATOM 1421 N N . LEU A 1 185 ? -15.990 4.080 36.870 1.00 90.00 185 LEU A N 1
ATOM 1422 C CA . LEU A 1 185 ? -16.860 4.992 36.120 1.00 90.00 185 LEU A CA 1
ATOM 1423 C C . LEU A 1 185 ? -16.102 5.766 35.047 1.00 90.00 185 LEU A C 1
ATOM 1425 O O . LEU A 1 185 ? -16.464 5.660 33.875 1.00 90.00 185 LEU A O 1
ATOM 1429 N N . ASP A 1 186 ? -15.032 6.470 35.413 1.00 90.88 186 ASP A N 1
ATOM 1430 C CA . ASP A 1 186 ? -14.282 7.363 34.517 1.00 90.88 186 ASP A CA 1
ATOM 1431 C C . ASP A 1 186 ? -13.799 6.702 33.206 1.00 90.88 186 ASP A C 1
ATOM 1433 O O . ASP A 1 186 ? -13.746 7.370 32.170 1.00 90.88 186 ASP A O 1
ATOM 1437 N N . PRO A 1 187 ? -13.513 5.382 33.142 1.00 93.12 187 PRO A N 1
ATOM 1438 C CA . PRO A 1 187 ? -13.209 4.730 31.874 1.00 93.12 187 PRO A CA 1
ATOM 1439 C C . PRO A 1 187 ? -14.389 4.669 30.891 1.00 93.12 187 PRO A C 1
ATOM 1441 O O . PRO A 1 187 ? -14.182 4.302 29.734 1.00 93.12 187 PRO A O 1
ATOM 1444 N N . TYR A 1 188 ? -15.615 4.968 31.303 1.00 93.69 188 TYR A N 1
ATOM 1445 C CA . TYR A 1 188 ? -16.815 4.818 30.476 1.00 93.69 188 TYR A CA 1
ATOM 1446 C C . TYR A 1 188 ? -17.658 6.085 30.383 1.00 93.69 188 TYR A C 1
ATOM 1448 O O . TYR A 1 188 ? -18.560 6.133 29.544 1.00 93.69 188 TYR A O 1
ATOM 1456 N N . ILE A 1 189 ? -17.389 7.101 31.198 1.00 92.88 189 ILE A N 1
ATOM 1457 C CA . ILE A 1 189 ? -18.145 8.350 31.213 1.00 92.88 189 ILE A CA 1
ATOM 1458 C C . ILE A 1 189 ? -17.206 9.538 31.406 1.00 92.88 189 ILE A C 1
ATOM 1460 O O . ILE A 1 189 ? -16.296 9.505 32.226 1.00 92.88 189 ILE A O 1
ATOM 1464 N N . ASP A 1 190 ? -17.450 10.588 30.637 1.00 91.44 190 ASP A N 1
ATOM 1465 C CA . ASP A 1 190 ? -16.926 11.923 30.880 1.00 91.44 190 ASP A CA 1
ATOM 1466 C C . ASP A 1 190 ? -18.126 12.810 31.209 1.00 91.44 190 ASP A C 1
ATOM 1468 O O . ASP A 1 190 ? -18.886 13.216 30.323 1.00 91.44 190 ASP A O 1
ATOM 1472 N N . GLU A 1 191 ? -18.326 13.047 32.504 1.00 86.00 191 GLU A N 1
ATOM 1473 C CA . GLU A 1 191 ? -19.455 13.827 33.014 1.00 86.00 191 GLU A CA 1
ATOM 1474 C C . GLU A 1 191 ? -19.396 15.280 32.512 1.00 86.00 191 GLU A C 1
ATOM 1476 O O . GLU A 1 191 ? -20.424 15.815 32.102 1.00 86.00 191 GLU A O 1
ATOM 1481 N N . LYS A 1 192 ? -18.194 15.871 32.424 1.00 86.31 192 LYS A N 1
ATOM 1482 C CA . LYS A 1 192 ? -17.983 17.284 32.051 1.00 86.31 192 LYS A CA 1
ATOM 1483 C C . LYS A 1 192 ? -18.350 17.559 30.600 1.00 86.31 192 LYS A C 1
ATOM 1485 O O . LYS A 1 192 ? -18.971 18.566 30.277 1.00 86.31 192 LYS A O 1
ATOM 1490 N N . ASN A 1 193 ? -17.950 16.656 29.707 1.00 89.00 193 ASN A N 1
ATOM 1491 C CA . ASN A 1 193 ? -18.255 16.776 28.281 1.00 89.00 193 ASN A CA 1
ATOM 1492 C C . ASN A 1 193 ? -19.570 16.084 27.898 1.00 89.00 193 ASN A C 1
ATOM 1494 O O . ASN A 1 193 ? -19.943 16.088 26.723 1.00 89.00 193 ASN A O 1
ATOM 1498 N N . ASN A 1 194 ? -20.262 15.481 28.871 1.00 90.12 194 ASN A N 1
ATOM 1499 C CA . ASN A 1 194 ? -21.437 14.645 28.674 1.00 90.12 194 ASN A CA 1
ATOM 1500 C C . ASN A 1 194 ? -21.214 13.600 27.564 1.00 90.12 194 ASN A C 1
ATOM 1502 O O . ASN A 1 194 ? -21.991 13.496 26.611 1.00 90.12 194 ASN A O 1
ATOM 1506 N N . GLN A 1 195 ? -20.134 12.825 27.679 1.00 92.81 195 GLN A N 1
ATOM 1507 C CA . GLN A 1 195 ? -19.776 11.758 26.742 1.00 92.81 195 GLN A CA 1
ATOM 1508 C C . GLN A 1 195 ? -19.727 10.406 27.449 1.00 92.81 195 GLN A C 1
ATOM 1510 O O . GLN A 1 195 ? -19.434 10.310 28.637 1.00 92.81 195 GLN A O 1
ATOM 1515 N N . THR A 1 196 ? -19.973 9.338 26.696 1.00 95.00 196 THR A N 1
ATOM 1516 C CA . THR A 1 196 ? -19.795 7.966 27.172 1.00 95.00 196 THR A CA 1
ATOM 1517 C C . THR A 1 196 ? -18.932 7.177 26.199 1.00 95.00 196 THR A C 1
ATOM 1519 O O . THR A 1 196 ? -18.941 7.418 24.990 1.00 95.00 196 THR A O 1
ATOM 1522 N N . ARG A 1 197 ? -18.161 6.227 26.731 1.00 95.44 197 ARG A N 1
ATOM 1523 C CA . ARG A 1 197 ? -17.276 5.353 25.967 1.00 95.44 197 ARG A CA 1
ATOM 1524 C C . ARG A 1 197 ? -17.739 3.909 26.087 1.00 95.44 197 ARG A C 1
ATOM 1526 O O . ARG A 1 197 ? -17.755 3.332 27.172 1.00 95.44 197 ARG A O 1
ATOM 1533 N N . ILE A 1 198 ? -18.015 3.302 24.938 1.00 95.88 198 ILE A N 1
ATOM 1534 C CA . ILE A 1 198 ? -18.198 1.858 24.800 1.00 95.88 198 ILE A CA 1
ATOM 1535 C C . ILE A 1 198 ? -16.908 1.286 24.216 1.00 95.88 198 ILE A C 1
ATOM 1537 O O . ILE A 1 198 ? -16.463 1.695 23.144 1.00 95.88 198 ILE A O 1
ATOM 1541 N N . THR A 1 199 ? -16.291 0.351 24.930 1.00 95.50 199 THR A N 1
ATOM 1542 C CA . THR A 1 199 ? -15.090 -0.356 24.480 1.00 95.50 199 THR A CA 1
ATOM 1543 C C . THR A 1 199 ? -15.482 -1.751 24.028 1.00 95.50 199 THR A C 1
ATOM 1545 O O . THR A 1 199 ? -16.220 -2.442 24.715 1.00 95.50 199 THR A O 1
ATOM 1548 N N . MET A 1 200 ? -14.971 -2.195 22.884 1.00 94.19 200 MET A N 1
ATOM 1549 C CA . MET A 1 200 ? -15.226 -3.540 22.377 1.00 94.19 200 MET A CA 1
ATOM 1550 C C . MET A 1 200 ? -13.928 -4.198 21.921 1.00 94.19 200 MET A C 1
ATOM 1552 O O . MET A 1 200 ? -13.026 -3.536 21.402 1.00 94.19 200 MET A O 1
ATOM 1556 N N . ARG A 1 201 ? -13.831 -5.514 22.101 1.00 92.56 201 ARG A N 1
ATOM 1557 C CA . ARG A 1 201 ? -12.735 -6.324 21.563 1.00 92.56 201 ARG A CA 1
ATOM 1558 C C . ARG A 1 201 ? -13.189 -6.969 20.270 1.00 92.56 201 ARG A C 1
ATOM 1560 O O . ARG A 1 201 ? -14.125 -7.754 20.287 1.00 92.56 201 ARG A O 1
ATOM 1567 N N . VAL A 1 202 ? -12.513 -6.670 19.168 1.00 92.12 202 VAL A N 1
ATOM 1568 C CA . VAL A 1 202 ? -12.845 -7.243 17.860 1.00 92.12 202 VAL A CA 1
ATOM 1569 C C . VAL A 1 202 ? -11.984 -8.471 17.605 1.00 92.12 202 VAL A C 1
ATOM 1571 O O . VAL A 1 202 ? -10.769 -8.445 17.807 1.00 92.12 202 VAL A O 1
ATOM 1574 N N . ASN A 1 203 ? -12.612 -9.560 17.180 1.00 88.69 203 ASN A N 1
ATOM 1575 C CA . ASN A 1 203 ? -11.929 -10.793 16.847 1.00 88.69 203 ASN A CA 1
ATOM 1576 C C . ASN A 1 203 ? -11.506 -10.798 15.376 1.00 88.69 203 ASN A C 1
ATOM 1578 O O . ASN A 1 203 ? -12.265 -11.180 14.490 1.00 88.69 203 ASN A O 1
ATOM 1582 N N . GLU A 1 204 ? -10.257 -10.421 15.120 1.00 82.31 204 GLU A N 1
ATOM 1583 C CA . GLU A 1 204 ? -9.714 -10.392 13.758 1.00 82.31 204 GLU A CA 1
ATOM 1584 C C . GLU A 1 204 ? -9.337 -11.778 13.203 1.00 82.31 204 GLU A C 1
ATOM 1586 O O . GLU A 1 204 ? -8.984 -11.896 12.034 1.00 82.31 204 GLU A O 1
ATOM 1591 N N . THR A 1 205 ? -9.395 -12.839 14.017 1.00 74.75 205 THR A N 1
ATOM 1592 C CA . THR A 1 205 ? -8.893 -14.175 13.634 1.00 74.75 205 THR A CA 1
ATOM 1593 C C . THR A 1 205 ? -9.966 -15.149 13.141 1.00 74.75 205 THR A C 1
ATOM 1595 O O . THR A 1 205 ? -9.623 -16.191 12.586 1.00 74.75 205 THR A O 1
ATOM 1598 N N . GLN A 1 206 ? -11.255 -14.839 13.321 1.00 62.97 206 GLN A N 1
ATOM 1599 C CA . GLN A 1 206 ? -12.372 -15.754 13.024 1.00 62.97 206 GLN A CA 1
ATOM 1600 C C . GLN A 1 206 ? -12.923 -15.679 11.584 1.00 62.97 206 GLN A C 1
ATOM 1602 O O . GLN A 1 206 ? -13.962 -16.269 11.297 1.00 62.97 206 GLN A O 1
ATOM 1607 N N . GLY A 1 207 ? -12.234 -15.011 10.655 1.00 64.38 207 GLY A N 1
ATOM 1608 C CA . GLY A 1 207 ? -12.627 -14.959 9.242 1.00 64.38 207 GLY A CA 1
ATOM 1609 C C . GLY A 1 207 ? -11.992 -13.793 8.484 1.00 64.38 207 GLY A C 1
ATOM 1610 O O . GLY A 1 207 ? -11.121 -13.104 9.012 1.00 64.38 207 GLY A O 1
ATOM 1611 N N . GLU A 1 208 ? -12.446 -13.547 7.252 1.00 70.38 208 GLU A N 1
ATOM 1612 C CA . GLU A 1 208 ? -12.117 -12.322 6.509 1.00 70.38 208 GLU A CA 1
ATOM 1613 C C . GLU A 1 208 ? -12.951 -11.151 7.047 1.00 70.38 208 GLU A C 1
ATOM 1615 O O . GLU A 1 208 ? -13.962 -10.757 6.469 1.00 70.38 208 GLU A O 1
ATOM 1620 N N . LEU A 1 209 ? -12.554 -10.610 8.201 1.00 82.06 209 LEU A N 1
ATOM 1621 C CA . LEU A 1 209 ? -13.196 -9.429 8.764 1.00 82.06 209 LEU A CA 1
ATOM 1622 C C . LEU A 1 209 ? -13.024 -8.232 7.818 1.00 82.06 209 LEU A C 1
ATOM 1624 O O . LEU A 1 209 ? -11.928 -7.682 7.676 1.00 82.06 209 LEU A O 1
ATOM 1628 N N . ASN A 1 210 ? -14.129 -7.755 7.253 1.00 87.06 210 ASN A N 1
ATOM 1629 C CA . ASN A 1 210 ? -14.164 -6.455 6.602 1.00 87.06 210 ASN A CA 1
ATOM 1630 C C . ASN A 1 210 ? -14.392 -5.359 7.654 1.00 87.06 210 ASN A C 1
ATOM 1632 O O . ASN A 1 210 ? -15.512 -5.120 8.107 1.00 87.06 210 ASN A O 1
ATOM 1636 N N . ARG A 1 211 ? -13.300 -4.692 8.056 1.00 88.75 211 ARG A N 1
ATOM 1637 C CA . ARG A 1 211 ? -13.319 -3.630 9.078 1.00 88.75 211 ARG A CA 1
ATOM 1638 C C . ARG A 1 211 ? -14.265 -2.488 8.705 1.00 88.75 211 ARG A C 1
ATOM 1640 O O . ARG A 1 211 ? -15.004 -2.021 9.565 1.00 88.75 211 ARG A O 1
ATOM 1647 N N . GLN A 1 212 ? -14.265 -2.073 7.439 1.00 88.88 212 GLN A N 1
ATOM 1648 C CA . GLN A 1 212 ? -15.126 -0.997 6.951 1.00 88.88 212 GLN A CA 1
ATOM 1649 C C . GLN A 1 212 ? -16.604 -1.379 7.084 1.00 88.88 212 GLN A C 1
ATOM 1651 O O . GLN A 1 212 ? -17.386 -0.619 7.643 1.00 88.88 212 GLN A O 1
ATOM 1656 N N . GLU A 1 213 ? -16.965 -2.587 6.655 1.00 91.19 213 GLU A N 1
ATOM 1657 C CA . GLU A 1 213 ? -18.340 -3.090 6.741 1.00 91.19 213 GLU A CA 1
ATOM 1658 C C . GLU A 1 213 ? -18.812 -3.256 8.193 1.00 91.19 213 GLU A C 1
ATOM 1660 O O . GLU A 1 213 ? -19.959 -2.954 8.516 1.00 91.19 213 GLU A O 1
ATOM 1665 N N . LEU A 1 214 ? -17.941 -3.718 9.099 1.00 92.44 214 LEU A N 1
ATOM 1666 C CA . LEU A 1 214 ? -18.260 -3.778 10.528 1.00 92.44 214 LEU A CA 1
ATOM 1667 C C . LEU A 1 214 ? -18.555 -2.378 11.089 1.00 92.44 214 LEU A C 1
ATOM 1669 O O . LEU A 1 214 ? -19.580 -2.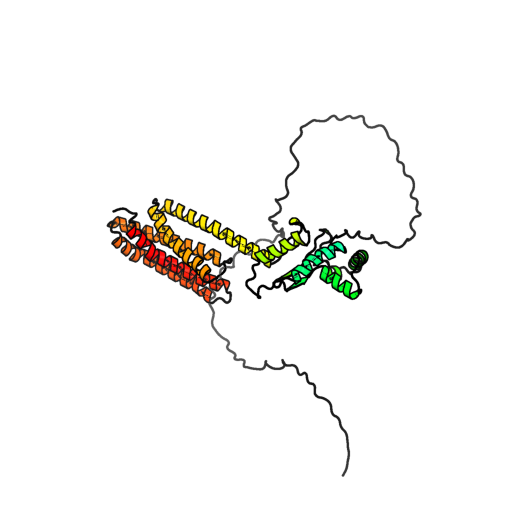185 11.740 1.00 92.44 214 LEU A O 1
ATOM 1673 N N . LEU A 1 215 ? -17.692 -1.395 10.810 1.00 93.12 215 LEU A N 1
ATOM 1674 C CA . LEU A 1 215 ? -17.881 -0.016 11.270 1.00 93.12 215 LEU A CA 1
ATOM 1675 C C . LEU A 1 215 ? -19.156 0.612 10.688 1.00 93.12 215 LEU A C 1
ATOM 1677 O O . LEU A 1 215 ? -19.893 1.280 11.412 1.00 93.12 215 LEU A O 1
ATOM 1681 N N . GLU A 1 216 ? -19.459 0.359 9.414 1.00 94.12 216 GLU A N 1
ATOM 1682 C CA . GLU A 1 216 ? -20.687 0.824 8.761 1.00 94.12 216 GLU A CA 1
ATOM 1683 C C . GLU A 1 216 ? -21.945 0.180 9.354 1.00 94.12 216 GLU A C 1
ATOM 1685 O O . GLU A 1 216 ? -22.925 0.887 9.596 1.00 94.12 216 GLU A O 1
ATOM 1690 N N . ARG A 1 217 ? -21.923 -1.126 9.657 1.00 94.81 217 ARG A N 1
ATOM 1691 C CA . ARG A 1 217 ? -23.035 -1.819 10.334 1.00 94.81 217 ARG A CA 1
ATOM 1692 C C . ARG A 1 217 ? -23.286 -1.260 11.731 1.00 94.81 217 ARG A C 1
ATOM 1694 O O . ARG A 1 217 ? -24.439 -1.053 12.101 1.00 94.81 217 ARG A O 1
ATOM 1701 N N . ILE A 1 218 ? -22.229 -0.993 12.500 1.00 95.38 218 ILE A N 1
ATOM 1702 C CA . ILE A 1 218 ? -22.358 -0.412 13.844 1.00 95.38 218 ILE A CA 1
ATOM 1703 C C . ILE A 1 218 ? -22.894 1.020 13.763 1.00 95.38 218 ILE A C 1
ATOM 1705 O O . ILE A 1 218 ? -23.835 1.355 14.480 1.00 95.38 218 ILE A O 1
ATOM 1709 N N . ARG A 1 219 ? -22.355 1.846 12.856 1.00 95.38 219 ARG A N 1
ATOM 1710 C CA . ARG A 1 219 ? -22.841 3.217 12.628 1.00 95.38 219 ARG A CA 1
ATOM 1711 C C . ARG A 1 219 ? -24.314 3.220 12.223 1.00 95.38 219 ARG A C 1
ATOM 1713 O O . ARG A 1 219 ? -25.099 3.986 12.770 1.00 95.38 219 ARG A O 1
ATOM 1720 N N . SER A 1 220 ? -24.687 2.340 11.296 1.00 95.88 220 SER A N 1
ATOM 1721 C CA . SER A 1 220 ? -26.055 2.244 10.782 1.00 95.88 220 SER A CA 1
ATOM 1722 C C . SER A 1 220 ? -27.049 1.860 11.872 1.00 95.88 220 SER A C 1
ATOM 1724 O O . SER A 1 220 ? -28.108 2.473 11.944 1.00 95.88 220 SER A O 1
ATOM 1726 N N . TYR A 1 221 ? -26.709 0.902 12.737 1.00 96.00 221 TYR A N 1
ATOM 1727 C CA . TYR A 1 221 ? -27.565 0.529 13.864 1.00 96.00 221 TYR A CA 1
ATOM 1728 C C . TYR A 1 221 ? -27.682 1.661 14.894 1.00 96.00 221 TYR A C 1
ATOM 1730 O O . TYR A 1 221 ? -28.778 1.988 15.345 1.00 96.00 221 TYR A O 1
ATOM 1738 N N . ALA A 1 222 ? -26.564 2.313 15.234 1.00 94.88 222 ALA A N 1
ATOM 1739 C CA . ALA A 1 222 ? -26.573 3.422 16.185 1.00 94.88 222 ALA A CA 1
ATOM 1740 C C . ALA A 1 222 ? -27.495 4.570 15.724 1.00 94.88 222 ALA A C 1
ATOM 1742 O O . ALA A 1 222 ? -28.228 5.137 16.533 1.00 94.88 222 ALA A O 1
ATOM 1743 N N . ILE A 1 223 ? -27.509 4.869 14.423 1.00 94.94 223 ILE A N 1
ATOM 1744 C CA . ILE A 1 223 ? -28.328 5.949 13.862 1.00 94.94 223 ILE A CA 1
ATOM 1745 C C . ILE A 1 223 ? -29.787 5.519 13.662 1.00 94.94 223 ILE A C 1
ATOM 1747 O O . ILE A 1 223 ? -30.703 6.207 14.108 1.00 94.94 223 ILE A O 1
ATOM 1751 N N . ASN A 1 224 ? -30.020 4.388 12.991 1.00 94.19 224 ASN A N 1
ATOM 1752 C CA . ASN A 1 224 ? -31.362 4.010 12.542 1.00 94.19 224 ASN A CA 1
ATOM 1753 C C . ASN A 1 224 ? -32.196 3.323 13.631 1.00 94.19 224 ASN A C 1
ATOM 1755 O O . ASN A 1 224 ? -33.406 3.534 13.686 1.00 94.19 224 ASN A O 1
ATOM 1759 N N . ASP A 1 225 ? -31.565 2.507 14.477 1.00 92.38 225 ASP A N 1
ATOM 1760 C CA . ASP A 1 225 ? -32.257 1.664 15.458 1.00 92.38 225 ASP A CA 1
ATOM 1761 C C . ASP A 1 225 ? -32.145 2.228 16.880 1.00 92.38 225 ASP A C 1
ATOM 1763 O O . ASP A 1 225 ? -33.122 2.225 17.631 1.00 92.38 225 ASP A O 1
ATOM 1767 N N . ALA A 1 226 ? -30.969 2.746 17.255 1.00 90.38 226 ALA A N 1
ATOM 1768 C CA . ALA A 1 226 ? -30.753 3.332 18.579 1.00 90.38 226 ALA A CA 1
ATOM 1769 C C . ALA A 1 226 ? -31.109 4.831 18.659 1.00 90.38 226 ALA A C 1
ATOM 1771 O O . ALA A 1 226 ? -31.318 5.335 19.761 1.00 90.38 226 ALA A O 1
ATOM 1772 N N . GLY A 1 227 ? -31.265 5.514 17.517 1.00 91.19 227 GLY A N 1
ATOM 1773 C CA . GLY A 1 227 ? -31.785 6.884 17.435 1.00 91.19 227 GLY A CA 1
ATOM 1774 C C . GLY A 1 227 ? -30.758 7.997 17.665 1.00 91.19 227 GLY A C 1
ATOM 1775 O O . GLY A 1 227 ? -31.154 9.133 17.924 1.00 91.19 227 GLY A O 1
ATOM 1776 N N . PHE A 1 228 ? -29.460 7.696 17.575 1.00 93.00 228 PHE A N 1
ATOM 1777 C CA . PHE A 1 228 ? -28.400 8.701 17.679 1.00 93.00 228 PHE A CA 1
ATOM 1778 C C . PHE A 1 228 ? -28.222 9.480 16.373 1.00 93.00 228 PHE A C 1
ATOM 1780 O O . PHE A 1 228 ? -28.455 8.967 15.279 1.00 93.00 228 PHE A O 1
ATOM 1787 N N . THR A 1 229 ? -27.762 10.726 16.459 1.00 92.00 229 THR A N 1
ATOM 1788 C CA . THR A 1 229 ? -27.336 11.471 15.269 1.00 92.00 229 THR A CA 1
ATOM 1789 C C . THR A 1 229 ? -25.919 11.076 14.858 1.00 92.00 229 THR A C 1
ATOM 1791 O O . THR A 1 229 ? -25.134 10.557 15.653 1.00 92.00 229 THR A O 1
ATOM 1794 N N . GLU A 1 230 ? -25.559 11.334 13.601 1.00 89.44 230 GLU A N 1
ATOM 1795 C CA . GLU A 1 230 ? -24.235 10.977 13.079 1.00 89.44 230 GLU A CA 1
ATOM 1796 C C . GLU A 1 230 ? -23.084 11.661 13.841 1.00 89.44 230 GLU A C 1
ATOM 1798 O O . GLU A 1 230 ? -22.023 11.065 14.019 1.00 89.44 230 GLU A O 1
ATOM 1803 N N . GLU A 1 231 ? -23.319 12.876 14.344 1.00 90.00 231 GLU A N 1
ATOM 1804 C CA . GLU A 1 231 ? -22.361 13.671 15.125 1.00 90.00 231 GLU A CA 1
ATOM 1805 C C . GLU A 1 231 ? -22.137 13.116 16.543 1.00 90.00 231 GLU A C 1
ATOM 1807 O O . GLU A 1 231 ? -21.075 13.316 17.134 1.00 90.00 231 GLU A O 1
ATOM 1812 N N . GLN A 1 232 ? -23.115 12.380 17.084 1.00 90.19 232 GLN A N 1
ATOM 1813 C CA . GLN A 1 232 ? -23.043 11.776 18.418 1.00 90.19 232 GLN A CA 1
ATOM 1814 C C . GLN A 1 232 ? -22.242 10.466 18.439 1.00 90.19 232 GLN A C 1
ATOM 1816 O O . GLN A 1 232 ? -21.844 10.012 19.511 1.00 90.19 232 GLN A O 1
ATOM 1821 N N . VAL A 1 233 ? -21.985 9.853 17.277 1.00 93.88 233 VAL A N 1
ATOM 1822 C CA . VAL A 1 233 ? -21.340 8.536 17.177 1.00 93.88 233 VAL A CA 1
ATOM 1823 C C . VAL A 1 233 ? -19.948 8.659 16.565 1.00 93.88 233 VAL A C 1
ATOM 1825 O O . VAL A 1 233 ? -19.772 8.779 15.349 1.00 93.88 233 VAL A O 1
ATOM 1828 N N . ASN A 1 234 ? -18.936 8.550 17.426 1.00 94.19 234 ASN A N 1
ATOM 1829 C CA . ASN A 1 234 ? -17.532 8.642 17.045 1.00 94.19 234 ASN A CA 1
ATOM 1830 C C . ASN A 1 234 ? -16.811 7.310 17.271 1.00 94.19 234 ASN A C 1
ATOM 1832 O O . ASN A 1 234 ? -16.866 6.726 18.351 1.00 94.19 234 ASN A O 1
ATOM 1836 N N . PHE A 1 235 ? -16.101 6.840 16.244 1.00 93.81 235 PHE A N 1
ATOM 1837 C CA . PHE A 1 235 ? -15.285 5.631 16.318 1.00 93.81 235 PHE A CA 1
ATOM 1838 C C . PHE A 1 235 ? -13.821 5.999 16.536 1.00 93.81 235 PHE A C 1
ATOM 1840 O O . PHE A 1 235 ? -13.281 6.868 15.855 1.00 93.81 235 PHE A O 1
ATOM 1847 N N . THR A 1 236 ? -13.163 5.299 17.455 1.00 92.69 236 THR A N 1
ATOM 1848 C CA . THR A 1 236 ? -11.737 5.469 17.742 1.00 92.69 236 THR A CA 1
ATOM 1849 C C . THR A 1 236 ? -11.081 4.120 18.041 1.00 92.69 236 THR A C 1
ATOM 1851 O O . THR A 1 236 ? -11.714 3.066 17.968 1.00 92.69 236 THR A O 1
ATOM 1854 N N . GLY A 1 237 ? -9.795 4.148 18.370 1.00 91.31 237 GLY A N 1
ATOM 1855 C CA . GLY A 1 237 ? -9.008 2.971 18.699 1.00 91.31 237 GLY A CA 1
ATOM 1856 C C . GLY A 1 237 ? -8.302 2.362 17.494 1.00 91.31 237 GLY A C 1
ATOM 1857 O O . GLY A 1 237 ? -8.447 2.787 16.345 1.00 91.31 237 GLY A O 1
ATOM 1858 N N . ILE A 1 238 ? -7.490 1.348 17.784 1.00 88.44 238 ILE A N 1
ATOM 1859 C CA . ILE A 1 238 ? -6.501 0.819 16.844 1.00 88.44 238 ILE A CA 1
ATOM 1860 C C . ILE A 1 238 ? -7.125 0.302 15.544 1.00 88.44 238 ILE A C 1
ATOM 1862 O O . ILE A 1 238 ? -6.597 0.578 14.473 1.00 88.44 238 ILE A O 1
ATOM 1866 N N . LEU A 1 239 ? -8.280 -0.366 15.619 1.00 88.25 239 LEU A N 1
ATOM 1867 C CA . LEU A 1 239 ? -8.969 -0.918 14.451 1.00 88.25 239 LEU A CA 1
ATOM 1868 C C . LEU A 1 239 ? -9.420 0.179 13.481 1.00 88.25 239 LEU A C 1
ATOM 1870 O O . LEU A 1 239 ? -9.258 0.037 12.270 1.00 88.25 239 LEU A O 1
ATOM 1874 N N . VAL A 1 240 ? -9.951 1.282 14.013 1.00 90.56 240 VAL A N 1
ATOM 1875 C CA . VAL A 1 240 ? -10.435 2.423 13.225 1.00 90.56 240 VAL A CA 1
ATOM 1876 C C . VAL A 1 240 ? -9.260 3.154 12.594 1.00 90.56 240 VAL A C 1
ATOM 1878 O O . VAL A 1 240 ? -9.286 3.436 11.400 1.00 90.56 240 VAL A O 1
ATOM 1881 N N . LEU A 1 241 ? -8.200 3.400 13.371 1.00 88.81 241 LEU A N 1
ATOM 1882 C CA . LEU A 1 241 ? -6.981 4.035 12.872 1.00 88.81 241 LEU A CA 1
ATOM 1883 C C . LEU A 1 241 ? -6.334 3.207 11.759 1.00 88.81 241 LEU A C 1
ATOM 1885 O O . LEU A 1 241 ? -5.999 3.756 10.712 1.00 88.81 241 LEU A O 1
ATOM 1889 N N . TYR A 1 242 ? -6.217 1.888 11.940 1.00 83.38 242 TYR A N 1
ATOM 1890 C CA . TYR A 1 242 ? -5.690 0.994 10.908 1.00 83.38 242 TYR A CA 1
ATOM 1891 C C . TYR A 1 242 ? -6.590 0.948 9.671 1.00 83.38 242 TYR A C 1
ATOM 1893 O O . TYR A 1 242 ? -6.077 1.007 8.557 1.00 83.38 242 TYR A O 1
ATOM 1901 N N . ASN A 1 243 ? -7.915 0.879 9.835 1.00 86.31 243 ASN A N 1
ATOM 1902 C CA . ASN A 1 243 ? -8.849 0.908 8.709 1.00 86.31 243 ASN A CA 1
ATOM 1903 C C . ASN A 1 243 ? -8.737 2.216 7.913 1.00 86.31 243 ASN A C 1
ATOM 1905 O O . ASN A 1 243 ? -8.561 2.179 6.697 1.00 86.31 243 ASN A O 1
ATOM 1909 N N . ASN A 1 244 ? -8.764 3.361 8.598 1.00 87.12 244 ASN A N 1
ATOM 1910 C CA . ASN A 1 244 ? -8.639 4.674 7.971 1.00 87.12 244 ASN A CA 1
ATOM 1911 C C . ASN A 1 244 ? -7.289 4.824 7.269 1.00 87.12 244 ASN A C 1
ATOM 1913 O O . ASN A 1 244 ? -7.245 5.255 6.122 1.00 87.12 244 ASN A O 1
ATOM 1917 N N . MET A 1 245 ? -6.200 4.394 7.912 1.00 84.62 245 MET A N 1
ATOM 1918 C CA . MET A 1 245 ? -4.871 4.380 7.309 1.00 84.62 245 MET A CA 1
ATOM 1919 C C . MET A 1 245 ? -4.850 3.536 6.030 1.00 84.62 245 MET A C 1
ATOM 1921 O O . MET A 1 245 ? -4.387 4.021 5.002 1.00 84.62 245 MET A O 1
ATOM 1925 N N . LEU A 1 246 ? -5.384 2.310 6.051 1.00 78.12 246 LEU A N 1
ATOM 1926 C CA . LEU A 1 246 ? -5.442 1.452 4.864 1.00 78.12 246 LEU A CA 1
ATOM 1927 C C . LEU A 1 246 ? -6.269 2.092 3.740 1.00 78.12 246 LEU A C 1
ATOM 1929 O O . LEU A 1 246 ? -5.792 2.161 2.610 1.00 78.12 246 LEU A O 1
ATOM 1933 N N . GLN A 1 247 ? -7.459 2.624 4.035 1.00 78.88 247 GLN A N 1
ATOM 1934 C CA . GLN A 1 247 ? -8.301 3.309 3.043 1.00 78.88 247 GLN A CA 1
ATOM 1935 C C . GLN A 1 247 ? -7.604 4.537 2.445 1.00 78.88 247 GLN A C 1
ATOM 1937 O O . GLN A 1 247 ? -7.555 4.700 1.221 1.00 78.88 247 GLN A O 1
ATOM 1942 N N . SER A 1 248 ? -6.996 5.372 3.292 1.00 81.75 248 SER A N 1
ATOM 1943 C CA . SER A 1 248 ? -6.207 6.519 2.848 1.00 81.75 248 SER A CA 1
ATOM 1944 C C . SER A 1 248 ? -5.020 6.091 1.986 1.00 81.75 248 SER A C 1
ATOM 1946 O O . SER A 1 248 ? -4.743 6.758 0.990 1.00 81.75 248 SER A O 1
ATOM 1948 N N . LEU A 1 249 ? -4.355 4.975 2.302 1.00 78.94 249 LEU A N 1
ATOM 1949 C CA . LEU A 1 249 ? -3.266 4.425 1.492 1.00 78.94 249 LEU A CA 1
ATOM 1950 C C . LEU A 1 249 ? -3.756 3.960 0.118 1.00 78.94 249 LEU A C 1
ATOM 1952 O O . LEU A 1 249 ? -3.146 4.327 -0.883 1.00 78.94 249 LEU A O 1
ATOM 1956 N N . PHE A 1 250 ? -4.865 3.216 0.037 1.00 75.25 250 PHE A N 1
ATOM 1957 C CA . PHE A 1 250 ? -5.421 2.761 -1.244 1.00 75.25 250 PHE A CA 1
ATOM 1958 C C . PHE A 1 250 ? -5.785 3.935 -2.158 1.00 75.25 250 PHE A C 1
ATOM 1960 O O . PHE A 1 250 ? -5.359 3.981 -3.316 1.00 75.25 250 PHE A O 1
ATOM 1967 N N . HIS A 1 251 ? -6.532 4.907 -1.629 1.00 79.50 251 HIS A N 1
ATOM 1968 C CA . HIS A 1 251 ? -6.919 6.096 -2.384 1.00 79.50 251 HIS A CA 1
ATOM 1969 C C . HIS A 1 251 ? -5.691 6.910 -2.816 1.00 79.50 251 HIS A C 1
ATOM 1971 O O . HIS A 1 251 ? -5.555 7.277 -3.988 1.00 79.50 251 HIS A O 1
ATOM 1977 N N . SER A 1 252 ? -4.752 7.133 -1.892 1.00 80.31 252 SER A N 1
ATOM 1978 C CA . SER A 1 252 ? -3.519 7.869 -2.181 1.00 80.31 252 SER A CA 1
ATOM 1979 C C . SER A 1 252 ? -2.663 7.154 -3.218 1.00 80.31 252 SER A C 1
ATOM 1981 O O . SER A 1 252 ? -2.087 7.819 -4.075 1.00 80.31 252 SER A O 1
ATOM 1983 N N . GLN A 1 253 ? -2.605 5.821 -3.219 1.00 81.81 253 GLN A N 1
ATOM 1984 C CA . GLN A 1 253 ? -1.803 5.083 -4.192 1.00 81.81 253 GLN A CA 1
ATOM 1985 C C . GLN A 1 253 ? -2.309 5.282 -5.615 1.00 81.81 253 GLN A C 1
ATOM 1987 O O . GLN A 1 253 ? -1.523 5.556 -6.517 1.00 81.81 253 GLN A O 1
ATOM 1992 N N . ILE A 1 254 ? -3.619 5.170 -5.832 1.00 78.94 254 ILE A N 1
ATOM 1993 C CA . ILE A 1 254 ? -4.199 5.313 -7.173 1.00 78.94 254 ILE A CA 1
ATOM 1994 C C . ILE A 1 254 ? -3.947 6.733 -7.704 1.00 78.94 254 ILE A C 1
ATOM 1996 O O . ILE A 1 254 ? -3.489 6.903 -8.839 1.00 78.94 254 ILE A O 1
ATOM 2000 N N . MET A 1 255 ? -4.166 7.748 -6.863 1.00 82.94 255 MET A N 1
ATOM 2001 C CA . MET A 1 255 ? -3.965 9.155 -7.225 1.00 82.94 255 MET A CA 1
ATOM 2002 C C . MET A 1 255 ? -2.490 9.494 -7.480 1.00 82.94 255 MET A C 1
ATOM 2004 O O . MET A 1 255 ? -2.150 10.151 -8.473 1.00 82.94 255 MET A O 1
ATOM 2008 N N . THR A 1 256 ? -1.591 9.025 -6.614 1.00 85.94 256 THR A N 1
ATOM 2009 C CA . THR A 1 256 ? -0.152 9.294 -6.739 1.00 85.94 256 THR A CA 1
ATOM 2010 C C . THR A 1 256 ? 0.456 8.537 -7.911 1.00 85.94 256 THR A C 1
ATOM 2012 O O . THR A 1 256 ? 1.225 9.126 -8.665 1.00 85.94 256 THR A O 1
ATOM 2015 N N . MET A 1 257 ? 0.069 7.284 -8.155 1.00 84.75 257 MET A N 1
ATOM 2016 C CA . MET A 1 257 ? 0.604 6.483 -9.256 1.00 84.75 257 MET A CA 1
ATOM 2017 C C . MET A 1 257 ? 0.237 7.076 -10.621 1.00 84.75 257 MET A C 1
ATOM 2019 O O . MET A 1 257 ? 1.107 7.206 -11.485 1.00 84.75 257 MET A O 1
ATOM 2023 N N . GLY A 1 258 ? -1.010 7.528 -10.802 1.00 86.88 258 GLY A N 1
ATOM 2024 C CA . GLY A 1 258 ? -1.416 8.254 -12.011 1.00 86.88 258 GLY A CA 1
ATOM 2025 C C . GLY A 1 258 ? -0.604 9.536 -12.220 1.00 86.88 258 GLY A C 1
ATOM 2026 O O . GLY A 1 258 ? -0.087 9.782 -13.313 1.00 86.88 258 GLY A O 1
ATOM 2027 N N . THR A 1 259 ? -0.416 10.310 -11.150 1.00 90.81 259 THR A N 1
ATOM 2028 C CA . THR A 1 259 ? 0.383 11.545 -11.166 1.00 90.81 259 THR A CA 1
ATOM 2029 C C . THR A 1 259 ? 1.853 11.273 -11.502 1.00 90.81 259 THR A C 1
ATOM 2031 O O . THR A 1 259 ? 2.437 11.972 -12.329 1.00 90.81 259 THR A O 1
ATOM 2034 N N . VAL A 1 260 ? 2.447 10.222 -10.929 1.00 90.94 260 VAL A N 1
ATOM 2035 C CA . VAL A 1 260 ? 3.837 9.809 -11.176 1.00 90.94 260 VAL A CA 1
ATOM 2036 C C . VAL A 1 260 ? 4.035 9.394 -12.631 1.00 90.94 260 VAL A C 1
ATOM 2038 O O . VAL A 1 260 ? 4.959 9.886 -13.278 1.00 90.94 260 VAL A O 1
ATOM 2041 N N . PHE A 1 261 ? 3.161 8.555 -13.196 1.00 91.88 261 PHE A N 1
ATOM 2042 C CA . PHE A 1 261 ? 3.277 8.169 -14.608 1.00 91.88 261 PHE A CA 1
ATOM 2043 C C . PHE A 1 261 ? 3.073 9.349 -15.559 1.00 91.88 261 PHE A C 1
ATOM 2045 O O . PHE A 1 261 ? 3.766 9.435 -16.575 1.00 91.88 261 PHE A O 1
ATOM 2052 N N . LEU A 1 262 ? 2.176 10.282 -15.230 1.00 93.94 262 LEU A N 1
ATOM 2053 C CA . LEU A 1 262 ? 2.008 11.515 -15.997 1.00 93.94 262 LEU A CA 1
ATOM 2054 C C . LEU A 1 262 ? 3.265 12.399 -15.927 1.00 93.94 262 LEU A C 1
ATOM 2056 O O . LEU A 1 262 ? 3.718 12.920 -16.951 1.00 93.94 262 LEU A O 1
ATOM 2060 N N . GLY A 1 263 ? 3.864 12.521 -14.741 1.00 95.12 263 GLY A N 1
ATOM 2061 C CA . GLY A 1 263 ? 5.125 13.228 -14.523 1.00 95.12 263 GLY A CA 1
ATOM 2062 C C . GLY A 1 263 ? 6.281 12.612 -15.313 1.00 95.12 263 GLY A C 1
ATOM 2063 O O . GLY A 1 263 ? 6.974 13.320 -16.040 1.00 95.12 263 GLY A O 1
ATOM 2064 N N . ILE A 1 264 ? 6.434 11.286 -15.264 1.00 94.94 264 ILE A N 1
ATOM 2065 C CA . ILE A 1 264 ? 7.448 10.538 -16.027 1.00 94.94 264 ILE A CA 1
ATOM 2066 C C . ILE A 1 264 ? 7.227 10.687 -17.530 1.00 94.94 264 ILE A C 1
ATOM 2068 O O . ILE A 1 264 ? 8.177 10.926 -18.273 1.00 94.94 264 ILE A O 1
ATOM 2072 N N . MET A 1 265 ? 5.982 10.583 -18.000 1.00 95.69 265 MET A N 1
ATOM 2073 C CA . MET A 1 265 ? 5.662 10.787 -19.411 1.00 95.69 265 MET A CA 1
ATOM 2074 C C . MET A 1 265 ? 6.074 12.193 -19.864 1.00 95.69 265 MET A C 1
ATOM 2076 O O . MET A 1 265 ? 6.730 12.345 -20.897 1.00 95.69 265 MET A O 1
ATOM 2080 N N . THR A 1 266 ? 5.739 13.213 -19.072 1.00 96.56 266 THR A N 1
ATOM 2081 C CA . THR A 1 266 ? 6.111 14.610 -19.335 1.00 96.56 266 THR A CA 1
ATOM 2082 C C . THR A 1 266 ? 7.630 14.776 -19.361 1.00 96.56 266 THR A C 1
ATOM 2084 O O . THR A 1 266 ? 8.179 15.336 -20.311 1.00 96.56 266 THR A O 1
ATOM 2087 N N . MET A 1 267 ? 8.327 14.211 -18.373 1.00 96.44 267 MET A N 1
ATOM 2088 C CA . MET A 1 267 ? 9.787 14.199 -18.305 1.00 96.44 267 MET A CA 1
ATOM 2089 C C . MET A 1 267 ? 10.403 13.542 -19.549 1.00 96.44 267 MET A C 1
ATOM 2091 O O . MET A 1 267 ? 11.279 14.133 -20.177 1.00 96.44 267 MET A O 1
ATOM 2095 N N . PHE A 1 268 ? 9.922 12.368 -19.969 1.00 96.50 268 PHE A N 1
ATOM 2096 C CA . PHE A 1 268 ? 10.393 11.703 -21.184 1.00 96.50 268 PHE A CA 1
ATOM 2097 C C . PHE A 1 268 ? 10.124 12.520 -22.446 1.00 96.50 268 PHE A C 1
ATOM 2099 O O . PHE A 1 268 ? 10.988 12.575 -23.322 1.00 96.50 268 PHE A O 1
ATOM 2106 N N . MET A 1 269 ? 8.962 13.173 -22.564 1.00 96.12 269 MET A N 1
ATOM 2107 C CA . MET A 1 269 ? 8.683 14.070 -23.693 1.00 96.12 269 MET A CA 1
ATOM 2108 C C . MET A 1 269 ? 9.686 15.222 -23.763 1.00 96.12 269 MET A C 1
ATOM 2110 O O . MET A 1 269 ? 10.178 15.517 -24.852 1.00 96.12 269 MET A O 1
ATOM 2114 N N . ILE A 1 270 ? 10.036 15.829 -22.627 1.00 96.56 270 ILE A N 1
ATOM 2115 C CA . ILE A 1 270 ? 11.040 16.900 -22.562 1.00 96.56 270 ILE A CA 1
ATOM 2116 C C . ILE A 1 270 ? 12.433 16.355 -22.907 1.00 96.56 270 ILE A C 1
ATOM 2118 O O . ILE A 1 270 ? 13.130 16.924 -23.748 1.00 96.56 270 ILE A O 1
ATOM 2122 N N . LEU A 1 271 ? 12.820 15.230 -22.302 1.00 95.38 271 LEU A N 1
ATOM 2123 C CA . LEU A 1 271 ? 14.153 14.643 -22.429 1.00 95.38 271 LEU A CA 1
ATOM 2124 C C . LEU A 1 271 ? 14.432 14.128 -23.846 1.00 95.38 271 LEU A C 1
ATOM 2126 O O . LEU A 1 271 ? 15.471 14.423 -24.437 1.00 95.38 271 LEU A O 1
ATOM 2130 N N . PHE A 1 272 ? 13.508 13.350 -24.411 1.00 93.94 272 PHE A N 1
ATOM 2131 C CA . PHE A 1 272 ? 13.696 12.724 -25.719 1.00 93.94 272 PHE A CA 1
ATOM 2132 C C . PHE A 1 272 ? 13.183 13.568 -26.881 1.00 93.94 272 PHE A C 1
ATOM 2134 O O . PHE A 1 272 ? 13.531 13.263 -28.026 1.00 93.94 272 PHE A O 1
ATOM 2141 N N . ARG A 1 273 ? 12.383 14.609 -26.601 1.00 92.88 273 ARG A N 1
ATOM 2142 C CA . ARG A 1 273 ? 11.756 15.500 -27.593 1.00 92.88 273 ARG A CA 1
ATOM 2143 C C . ARG A 1 273 ? 10.968 14.733 -28.663 1.00 92.88 273 ARG A C 1
ATOM 2145 O O . ARG A 1 273 ? 10.900 15.156 -29.813 1.00 92.88 273 ARG A O 1
ATOM 2152 N N . SER A 1 274 ? 10.410 13.575 -28.301 1.00 92.69 274 SER A N 1
ATOM 2153 C CA . SER A 1 274 ? 9.682 12.689 -29.212 1.00 92.69 274 SER A CA 1
ATOM 2154 C C . SER A 1 274 ? 8.646 11.863 -28.461 1.00 92.69 274 SER A C 1
ATOM 2156 O O . SER A 1 274 ? 9.000 11.008 -27.653 1.00 92.69 274 SER A O 1
ATOM 2158 N N . ILE A 1 275 ? 7.369 12.068 -28.795 1.00 92.88 275 ILE A N 1
ATOM 2159 C CA . ILE A 1 275 ? 6.234 11.341 -28.201 1.00 92.88 275 ILE A CA 1
ATOM 2160 C C . ILE A 1 275 ? 6.380 9.828 -28.417 1.00 92.88 275 ILE A C 1
ATOM 2162 O O . ILE A 1 275 ? 6.110 9.042 -27.513 1.00 92.88 275 ILE A O 1
ATOM 2166 N N . SER A 1 276 ? 6.855 9.410 -29.596 1.00 94.44 276 SER A N 1
ATOM 2167 C CA . SER A 1 276 ? 7.037 7.990 -29.912 1.00 94.44 276 SER A CA 1
ATOM 2168 C C . SER A 1 276 ? 8.090 7.338 -29.012 1.00 94.44 276 SER A C 1
ATOM 2170 O O . SER A 1 276 ? 7.844 6.266 -28.463 1.00 94.44 276 SER A O 1
ATOM 2172 N N . ILE A 1 277 ? 9.229 8.006 -28.789 1.00 95.19 277 ILE A N 1
ATOM 2173 C CA . ILE A 1 277 ? 10.276 7.494 -27.893 1.00 95.19 277 ILE A CA 1
ATOM 2174 C C . ILE A 1 277 ? 9.776 7.476 -26.447 1.00 95.19 277 ILE A C 1
ATOM 2176 O O . ILE A 1 277 ? 10.006 6.491 -25.755 1.00 95.19 277 ILE A O 1
ATOM 2180 N N . SER A 1 278 ? 9.051 8.507 -26.005 1.00 96.50 278 SER A N 1
ATOM 2181 C CA . SER A 1 278 ? 8.495 8.571 -24.648 1.00 96.50 278 SER A CA 1
ATOM 2182 C C . SER A 1 278 ? 7.507 7.440 -24.355 1.00 96.50 278 SER A C 1
ATOM 2184 O O . SER A 1 278 ? 7.594 6.809 -23.303 1.00 96.50 278 SER A O 1
ATOM 2186 N N . LEU A 1 279 ? 6.610 7.129 -25.297 1.00 95.81 279 LEU A N 1
ATOM 2187 C CA . LEU A 1 279 ? 5.673 6.005 -25.173 1.00 95.81 279 LEU A CA 1
ATOM 2188 C C . LEU A 1 279 ? 6.407 4.657 -25.121 1.00 95.81 279 LEU A C 1
ATOM 2190 O O . LEU A 1 279 ? 6.082 3.791 -24.308 1.00 95.81 279 LEU A O 1
ATOM 2194 N N . ILE A 1 280 ? 7.436 4.485 -25.952 1.00 96.19 280 ILE A N 1
ATOM 2195 C CA . ILE A 1 280 ? 8.270 3.277 -25.936 1.00 96.19 280 ILE A CA 1
ATOM 2196 C C . ILE A 1 280 ? 9.031 3.155 -24.605 1.00 96.19 280 ILE A C 1
ATOM 2198 O O . ILE A 1 280 ? 9.098 2.065 -24.043 1.00 96.19 280 ILE A O 1
ATOM 2202 N N . ALA A 1 281 ? 9.552 4.265 -24.078 1.00 95.50 281 ALA A N 1
ATOM 2203 C CA . ALA A 1 281 ? 10.318 4.317 -22.834 1.00 95.50 281 ALA A CA 1
ATOM 2204 C C . ALA A 1 281 ? 9.484 3.970 -21.595 1.00 95.50 281 ALA A C 1
ATOM 2206 O O . ALA A 1 281 ? 9.983 3.310 -20.688 1.00 95.50 281 ALA A O 1
ATOM 2207 N N . ILE A 1 282 ? 8.220 4.403 -21.543 1.00 95.06 282 ILE A N 1
ATOM 2208 C CA . ILE A 1 282 ? 7.363 4.187 -20.370 1.00 95.06 282 ILE A CA 1
ATOM 2209 C C . ILE A 1 282 ? 6.783 2.768 -20.307 1.00 95.06 282 ILE A C 1
ATOM 2211 O O . ILE A 1 282 ? 6.466 2.276 -19.227 1.00 95.06 282 ILE A O 1
ATOM 2215 N N . THR A 1 283 ? 6.660 2.095 -21.455 1.00 95.06 283 THR A N 1
ATOM 2216 C CA . THR A 1 283 ? 5.979 0.795 -21.569 1.00 95.06 283 THR A CA 1
ATOM 2217 C C . THR A 1 283 ? 6.600 -0.302 -20.679 1.00 95.06 283 THR A C 1
ATOM 2219 O O . THR A 1 283 ? 5.853 -0.955 -19.949 1.00 95.06 283 THR A O 1
ATOM 2222 N N . PRO A 1 284 ? 7.934 -0.503 -20.649 1.00 93.19 284 PRO A N 1
ATOM 2223 C CA . PRO A 1 284 ? 8.565 -1.448 -19.724 1.00 93.19 284 PRO A CA 1
ATOM 2224 C C . PRO A 1 284 ? 8.291 -1.158 -18.244 1.00 93.19 284 PRO A C 1
ATOM 2226 O O . PRO A 1 284 ? 8.164 -2.093 -17.458 1.00 93.19 284 PRO A O 1
ATOM 2229 N N . ASN A 1 285 ? 8.170 0.119 -17.868 1.00 93.25 285 ASN A N 1
ATOM 2230 C CA . ASN A 1 285 ? 7.930 0.530 -16.482 1.00 93.25 285 ASN A CA 1
ATOM 2231 C C . ASN A 1 285 ? 6.493 0.234 -16.054 1.00 93.25 285 ASN A C 1
ATOM 2233 O O . ASN A 1 285 ? 6.270 -0.274 -14.958 1.00 93.25 285 ASN A O 1
ATOM 2237 N N . PHE A 1 286 ? 5.528 0.473 -16.948 1.00 93.12 286 PHE A N 1
ATOM 2238 C CA . PHE A 1 286 ? 4.148 0.032 -16.747 1.00 93.12 286 PHE A CA 1
ATOM 2239 C C . PHE A 1 286 ? 4.056 -1.484 -16.589 1.00 93.12 286 PHE A C 1
ATOM 2241 O O . PHE A 1 286 ? 3.353 -1.957 -15.701 1.00 93.12 286 PHE A O 1
ATOM 2248 N N . LEU A 1 287 ? 4.785 -2.244 -17.414 1.00 93.06 287 LEU A N 1
ATOM 2249 C CA . LEU A 1 287 ? 4.820 -3.699 -17.290 1.00 93.06 287 LEU A CA 1
ATOM 2250 C C . LEU A 1 287 ? 5.405 -4.129 -15.940 1.00 93.06 287 LEU A C 1
ATOM 2252 O O . LEU A 1 287 ? 4.809 -4.966 -15.276 1.00 93.06 287 LEU A O 1
ATOM 2256 N N . ALA A 1 288 ? 6.530 -3.550 -15.512 1.00 92.69 288 ALA A N 1
ATOM 2257 C CA . ALA A 1 288 ? 7.153 -3.890 -14.234 1.00 92.69 288 ALA A CA 1
ATOM 2258 C C . ALA A 1 288 ? 6.224 -3.599 -13.044 1.00 92.69 288 ALA A C 1
ATOM 2260 O O . ALA A 1 288 ? 6.005 -4.474 -12.208 1.00 92.69 288 ALA A O 1
ATOM 2261 N N . ALA A 1 289 ? 5.611 -2.412 -13.008 1.00 91.44 289 ALA A N 1
ATOM 2262 C CA . ALA A 1 289 ? 4.634 -2.062 -11.980 1.00 91.44 289 ALA A CA 1
ATOM 2263 C C . ALA A 1 289 ? 3.397 -2.977 -12.022 1.00 91.44 289 ALA A C 1
ATOM 2265 O O . ALA A 1 289 ? 2.915 -3.422 -10.981 1.00 91.44 289 ALA A O 1
ATOM 2266 N N . GLY A 1 290 ? 2.917 -3.310 -13.224 1.00 92.12 290 GLY A N 1
ATOM 2267 C CA . GLY A 1 290 ? 1.800 -4.227 -13.433 1.00 92.12 290 GLY A CA 1
ATOM 2268 C C . GLY A 1 290 ? 2.099 -5.660 -12.993 1.00 92.12 290 GLY A C 1
ATOM 2269 O O . GLY A 1 290 ? 1.220 -6.310 -12.441 1.00 92.12 290 GLY A O 1
ATOM 2270 N N . VAL A 1 291 ? 3.330 -6.148 -13.170 1.00 93.75 291 VAL A N 1
ATOM 2271 C CA . VAL A 1 291 ? 3.748 -7.477 -12.691 1.00 93.75 291 VAL A CA 1
ATOM 2272 C C . VAL A 1 291 ? 3.697 -7.548 -11.167 1.00 93.75 291 VAL A C 1
ATOM 2274 O O . VAL A 1 291 ? 3.226 -8.545 -10.631 1.00 93.75 291 VAL A O 1
ATOM 2277 N N . VAL A 1 292 ? 4.126 -6.497 -10.465 1.00 91.75 292 VAL A N 1
ATOM 2278 C CA . VAL A 1 292 ? 4.083 -6.470 -8.995 1.00 91.75 292 VAL A CA 1
ATOM 2279 C C . VAL A 1 292 ? 2.656 -6.339 -8.495 1.00 91.75 292 VAL A C 1
ATOM 2281 O O . VAL A 1 292 ? 2.197 -7.204 -7.761 1.00 91.75 292 VAL A O 1
ATOM 2284 N N . LEU A 1 293 ? 1.936 -5.292 -8.908 1.00 89.88 293 LEU A N 1
ATOM 2285 C CA . LEU A 1 293 ? 0.581 -5.040 -8.412 1.00 89.88 293 LEU A CA 1
ATOM 2286 C C . LEU A 1 293 ? -0.396 -6.136 -8.848 1.00 89.88 293 LEU A C 1
ATOM 2288 O O . LEU A 1 293 ? -1.212 -6.596 -8.055 1.00 89.88 293 LEU A O 1
ATOM 2292 N N . GLY A 1 294 ? -0.284 -6.600 -10.094 1.00 90.94 294 GLY A N 1
ATOM 2293 C CA . GLY A 1 294 ? -1.062 -7.727 -10.597 1.00 90.94 294 GLY A CA 1
ATOM 2294 C C . GLY A 1 294 ? -0.682 -9.037 -9.911 1.00 90.94 294 GLY A C 1
ATOM 2295 O O . GLY A 1 294 ? -1.563 -9.809 -9.548 1.00 90.94 294 GLY A O 1
ATOM 2296 N N . GLY A 1 295 ? 0.612 -9.267 -9.669 1.00 91.88 295 GLY A N 1
ATOM 2297 C CA . GLY A 1 295 ? 1.100 -10.425 -8.921 1.00 91.88 295 GLY A CA 1
ATOM 2298 C C . GLY A 1 295 ? 0.574 -10.456 -7.487 1.00 91.88 295 GLY A C 1
ATOM 2299 O O . GLY A 1 295 ? 0.102 -11.497 -7.042 1.00 91.88 295 GLY A O 1
ATOM 2300 N N . MET A 1 296 ? 0.573 -9.311 -6.799 1.00 90.69 296 MET A N 1
ATOM 2301 C CA . MET A 1 296 ? -0.023 -9.162 -5.469 1.00 90.69 296 MET A CA 1
ATOM 2302 C C . MET A 1 296 ? -1.524 -9.452 -5.485 1.00 90.69 296 MET A C 1
ATOM 2304 O O . MET A 1 296 ? -1.995 -10.220 -4.651 1.00 90.69 296 MET A O 1
ATOM 2308 N N . GLY A 1 297 ? -2.257 -8.906 -6.462 1.00 89.31 297 GLY A N 1
ATOM 2309 C CA . GLY A 1 297 ? -3.691 -9.159 -6.613 1.00 89.31 297 GLY A CA 1
ATOM 2310 C C . GLY A 1 297 ? -4.020 -10.637 -6.846 1.00 89.31 297 GLY A C 1
ATOM 2311 O O . GLY A 1 297 ? -4.965 -11.150 -6.258 1.00 89.31 297 GLY A O 1
ATOM 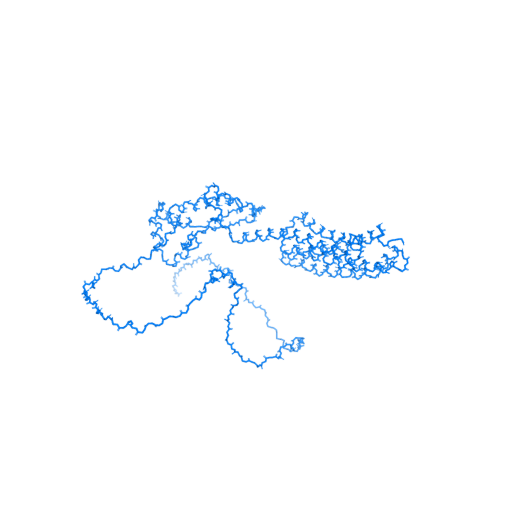2312 N N . ILE A 1 298 ? -3.215 -11.345 -7.647 1.00 92.56 298 ILE A N 1
ATOM 2313 C CA . ILE A 1 298 ? -3.376 -12.791 -7.883 1.00 92.56 298 ILE A CA 1
ATOM 2314 C C . ILE A 1 298 ? -3.013 -13.603 -6.633 1.00 92.56 298 ILE A C 1
ATOM 2316 O O . ILE A 1 298 ? -3.669 -14.597 -6.334 1.00 92.56 298 ILE A O 1
ATOM 2320 N N . ALA A 1 299 ? -1.969 -13.196 -5.911 1.00 89.31 299 ALA A N 1
ATOM 2321 C CA . ALA A 1 299 ? -1.504 -13.875 -4.705 1.00 89.31 299 ALA A CA 1
ATOM 2322 C C . ALA A 1 299 ? -2.338 -13.548 -3.452 1.00 89.31 299 ALA A C 1
ATOM 2324 O O . ALA A 1 299 ? -2.077 -14.120 -2.396 1.00 89.31 299 ALA A O 1
ATOM 2325 N N . GLY A 1 300 ? -3.307 -12.629 -3.546 1.00 86.69 300 GLY A N 1
ATOM 2326 C CA . GLY A 1 300 ? -4.098 -12.169 -2.403 1.00 86.69 300 GLY A CA 1
ATOM 2327 C C . GLY A 1 300 ? -3.273 -11.418 -1.354 1.00 86.69 300 GLY A C 1
ATOM 2328 O O . GLY A 1 300 ? -3.654 -11.386 -0.188 1.00 86.69 300 GLY A O 1
ATOM 2329 N N . ILE A 1 301 ? -2.129 -10.838 -1.739 1.00 86.31 301 ILE A N 1
ATOM 2330 C CA . ILE A 1 301 ? -1.279 -10.078 -0.817 1.00 86.31 301 ILE A CA 1
ATOM 2331 C C . ILE A 1 301 ? -1.900 -8.684 -0.652 1.00 86.31 301 ILE A C 1
ATOM 2333 O O . ILE A 1 301 ? -1.951 -7.936 -1.637 1.00 86.31 301 ILE A O 1
ATOM 2337 N N . PRO A 1 302 ? -2.376 -8.314 0.552 1.00 80.56 302 PRO A N 1
ATOM 2338 C CA . PRO A 1 302 ? -2.978 -7.008 0.770 1.00 80.56 302 PRO A CA 1
ATOM 2339 C C . PRO A 1 302 ? -1.934 -5.901 0.604 1.00 80.56 302 PRO A C 1
ATOM 2341 O O . PRO A 1 302 ? -0.756 -6.086 0.916 1.00 80.56 302 PRO A O 1
ATOM 2344 N N . LEU A 1 303 ? -2.376 -4.736 0.130 1.00 82.12 303 LEU A N 1
ATOM 2345 C CA . LEU A 1 303 ? -1.544 -3.537 0.170 1.00 82.12 303 LEU A CA 1
ATOM 2346 C C . LEU A 1 303 ? -1.434 -3.043 1.616 1.00 82.12 303 LEU A C 1
ATOM 2348 O O . LEU A 1 303 ? -2.423 -2.949 2.340 1.00 82.12 303 LEU A O 1
ATOM 2352 N N . ASP A 1 304 ? -0.215 -2.699 2.001 1.00 82.25 304 ASP A N 1
ATOM 2353 C CA . ASP A 1 304 ? 0.159 -2.132 3.290 1.00 82.25 304 ASP A CA 1
ATOM 2354 C C . ASP A 1 304 ? 1.142 -0.962 3.090 1.00 82.25 304 ASP A C 1
ATOM 2356 O O . ASP A 1 304 ? 1.482 -0.586 1.963 1.00 82.25 304 ASP A O 1
ATOM 2360 N N . MET A 1 305 ? 1.621 -0.383 4.194 1.00 80.44 305 MET A N 1
ATOM 2361 C CA . MET A 1 305 ? 2.556 0.747 4.166 1.00 80.44 305 MET A CA 1
ATOM 2362 C C . MET A 1 305 ? 3.891 0.451 3.474 1.00 80.44 305 MET A C 1
ATOM 2364 O O . MET A 1 305 ? 4.524 1.382 2.984 1.00 80.44 305 MET A O 1
ATOM 2368 N N . MET A 1 306 ? 4.347 -0.802 3.423 1.00 84.94 306 MET A N 1
ATOM 2369 C CA . MET A 1 306 ? 5.629 -1.127 2.792 1.00 84.94 306 MET A CA 1
ATOM 2370 C C . MET A 1 306 ? 5.451 -1.507 1.326 1.00 84.94 306 MET A C 1
ATOM 2372 O O . MET A 1 306 ? 6.145 -0.983 0.455 1.00 84.94 306 MET A O 1
ATOM 2376 N N . THR A 1 307 ? 4.485 -2.366 1.027 1.00 88.00 307 THR A N 1
ATOM 2377 C CA . THR A 1 307 ? 4.197 -2.864 -0.321 1.00 88.00 307 THR A CA 1
ATOM 2378 C C . THR A 1 307 ? 3.755 -1.764 -1.286 1.00 88.00 307 THR A C 1
ATOM 2380 O O . THR A 1 307 ? 4.121 -1.802 -2.462 1.00 88.00 307 THR A O 1
ATOM 2383 N N . ILE A 1 308 ? 3.071 -0.726 -0.794 1.00 85.69 308 ILE A N 1
ATOM 2384 C CA . ILE A 1 308 ? 2.695 0.456 -1.583 1.00 85.69 308 ILE A CA 1
ATOM 2385 C C . ILE A 1 308 ? 3.911 1.168 -2.211 1.00 85.69 308 ILE A C 1
ATOM 2387 O O . ILE A 1 308 ? 3.845 1.656 -3.344 1.00 85.69 308 ILE A O 1
ATOM 2391 N N . THR A 1 309 ? 5.055 1.176 -1.519 1.00 87.94 309 THR A N 1
ATOM 2392 C CA . THR A 1 309 ? 6.271 1.876 -1.968 1.00 87.94 309 THR A CA 1
ATOM 2393 C C . THR A 1 309 ? 7.021 1.131 -3.076 1.00 87.94 309 THR A C 1
ATOM 2395 O O . THR A 1 309 ? 7.768 1.744 -3.842 1.00 87.94 309 THR A O 1
ATOM 2398 N N . ILE A 1 310 ? 6.779 -0.177 -3.228 1.00 91.19 310 ILE A N 1
ATOM 2399 C CA . ILE A 1 310 ? 7.498 -1.045 -4.172 1.00 91.19 310 ILE A CA 1
ATOM 2400 C C . ILE A 1 310 ? 7.299 -0.574 -5.609 1.00 91.19 310 ILE A C 1
ATOM 2402 O O . ILE A 1 310 ? 8.261 -0.490 -6.377 1.00 91.19 310 ILE A O 1
ATOM 2406 N N . ALA A 1 311 ? 6.061 -0.233 -5.978 1.00 87.31 311 ALA A N 1
ATOM 2407 C CA . ALA A 1 311 ? 5.750 0.249 -7.318 1.00 87.31 311 ALA A CA 1
ATOM 2408 C C . ALA A 1 311 ? 6.509 1.548 -7.633 1.00 87.31 311 ALA A C 1
ATOM 2410 O O . ALA A 1 311 ? 7.094 1.661 -8.708 1.00 87.31 311 ALA A O 1
ATOM 2411 N N . ALA A 1 312 ? 6.571 2.491 -6.688 1.00 87.94 312 ALA A N 1
ATOM 2412 C CA . ALA A 1 312 ? 7.273 3.761 -6.868 1.00 87.94 312 ALA A CA 1
ATOM 2413 C C . ALA A 1 312 ? 8.792 3.568 -7.033 1.00 87.94 312 ALA A C 1
ATOM 2415 O O . ALA A 1 312 ? 9.374 4.094 -7.983 1.00 87.94 312 ALA A O 1
ATOM 2416 N N . ILE A 1 313 ? 9.419 2.759 -6.169 1.00 89.56 313 ILE A N 1
ATOM 2417 C CA . ILE A 1 313 ? 10.856 2.436 -6.242 1.00 89.56 313 ILE A CA 1
ATOM 2418 C C . ILE A 1 313 ? 11.188 1.769 -7.581 1.00 89.56 313 ILE A C 1
ATOM 2420 O O . ILE A 1 313 ? 12.115 2.176 -8.284 1.00 89.56 313 ILE A O 1
ATOM 2424 N N . THR A 1 314 ? 10.392 0.771 -7.964 1.00 89.25 314 THR A N 1
ATOM 2425 C CA . THR A 1 314 ? 10.588 0.011 -9.205 1.00 89.25 314 THR A CA 1
ATOM 2426 C C . THR A 1 314 ? 10.459 0.899 -10.429 1.00 89.25 314 THR A C 1
ATOM 2428 O O . THR A 1 314 ? 11.270 0.810 -11.349 1.00 89.25 314 THR A O 1
ATOM 2431 N N . VAL A 1 315 ? 9.444 1.765 -10.449 1.00 90.25 315 VAL A N 1
ATOM 2432 C CA . VAL A 1 315 ? 9.237 2.708 -11.546 1.00 90.25 315 VAL A CA 1
ATOM 2433 C C . VAL A 1 315 ? 10.410 3.682 -11.640 1.00 90.25 315 VAL A C 1
ATOM 2435 O O . VAL A 1 315 ? 10.893 3.899 -12.746 1.00 90.25 315 VAL A O 1
ATOM 2438 N N . GLY A 1 316 ? 10.918 4.207 -10.520 1.00 91.31 316 GLY A N 1
ATOM 2439 C CA . GLY A 1 316 ? 12.098 5.079 -10.511 1.00 91.31 316 GLY A CA 1
ATOM 2440 C C . GLY A 1 316 ? 13.322 4.415 -11.149 1.00 91.31 316 GLY A C 1
ATOM 2441 O O . GLY A 1 316 ? 13.891 4.938 -12.105 1.00 91.31 316 GLY A O 1
ATOM 2442 N N . ILE A 1 317 ? 13.662 3.203 -10.704 1.00 91.50 317 ILE A N 1
ATOM 2443 C CA . ILE A 1 317 ? 14.829 2.478 -11.231 1.00 91.50 317 ILE A CA 1
ATOM 2444 C C . ILE A 1 317 ? 14.618 2.060 -12.698 1.00 91.50 317 ILE A C 1
ATOM 2446 O O . ILE A 1 317 ? 15.530 2.135 -13.525 1.00 91.50 317 ILE A O 1
ATOM 2450 N N . GLY A 1 318 ? 13.404 1.642 -13.063 1.00 92.75 318 GLY A N 1
ATOM 2451 C CA . GLY A 1 318 ? 13.061 1.297 -14.443 1.00 92.75 318 GLY A CA 1
ATOM 2452 C C . GLY A 1 318 ? 13.132 2.498 -15.397 1.00 92.75 318 GLY A C 1
ATOM 2453 O O . GLY A 1 318 ? 13.593 2.367 -16.537 1.00 92.75 318 GLY A O 1
ATOM 2454 N N . VAL A 1 319 ? 12.738 3.686 -14.930 1.00 94.88 319 VAL A N 1
ATOM 2455 C CA . VAL A 1 319 ? 12.892 4.950 -15.663 1.00 94.88 319 VAL A CA 1
ATOM 2456 C C . VAL A 1 319 ? 14.364 5.235 -15.938 1.00 94.88 319 VAL A C 1
ATOM 2458 O O . VAL A 1 319 ? 14.710 5.487 -17.095 1.00 94.88 319 VAL A O 1
ATOM 2461 N N . ASP A 1 320 ? 15.239 5.097 -14.942 1.00 94.75 320 ASP A N 1
ATOM 2462 C CA . ASP A 1 320 ? 16.684 5.274 -15.123 1.00 94.75 320 ASP A CA 1
ATOM 2463 C C . ASP A 1 320 ? 17.248 4.290 -16.156 1.00 94.75 320 ASP A C 1
ATOM 2465 O O . ASP A 1 320 ? 17.983 4.681 -17.072 1.00 94.75 320 ASP A O 1
ATOM 2469 N N . HIS A 1 321 ? 16.843 3.016 -16.088 1.00 94.75 321 HIS A N 1
ATOM 2470 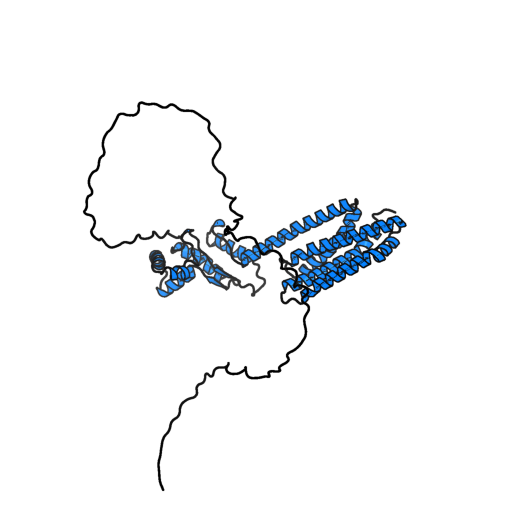C CA . HIS A 1 321 ? 17.226 2.012 -17.082 1.00 94.75 321 HIS A CA 1
ATOM 2471 C C . HIS A 1 321 ? 16.812 2.427 -18.501 1.00 94.75 321 HIS A C 1
ATOM 2473 O O . HIS A 1 321 ? 17.617 2.329 -19.432 1.00 94.75 321 HIS A O 1
ATOM 2479 N N . ALA A 1 322 ? 15.582 2.917 -18.679 1.00 95.44 322 ALA A N 1
ATOM 2480 C CA . ALA A 1 322 ? 15.093 3.379 -19.974 1.00 95.44 322 ALA A CA 1
ATOM 2481 C C . ALA A 1 322 ? 15.894 4.586 -20.491 1.00 95.44 322 ALA A C 1
ATOM 2483 O O . ALA A 1 322 ? 16.276 4.606 -21.664 1.00 95.44 322 ALA A O 1
ATOM 2484 N N . ILE A 1 323 ? 16.213 5.556 -19.626 1.00 95.81 323 ILE A N 1
ATOM 2485 C CA . ILE A 1 323 ? 17.007 6.742 -19.982 1.00 95.81 323 ILE A CA 1
ATOM 2486 C C . ILE A 1 323 ? 18.391 6.342 -20.474 1.00 95.81 323 ILE A C 1
ATOM 2488 O O . ILE A 1 323 ? 18.791 6.720 -21.582 1.00 95.81 323 ILE A O 1
ATOM 2492 N N . HIS A 1 324 ? 19.112 5.555 -19.678 1.00 95.88 324 HIS A N 1
ATOM 2493 C CA . HIS A 1 324 ? 20.458 5.110 -20.015 1.00 95.88 324 HIS A CA 1
ATOM 2494 C C . HIS A 1 324 ? 20.473 4.280 -21.299 1.00 95.88 324 HIS A C 1
ATOM 2496 O O . HIS A 1 324 ? 21.310 4.509 -22.182 1.00 95.88 324 HIS A O 1
ATOM 2502 N N . TYR A 1 325 ? 19.521 3.356 -21.438 1.00 97.12 325 TYR A N 1
ATOM 2503 C CA . TYR A 1 325 ? 19.448 2.481 -22.597 1.00 97.12 325 TYR A CA 1
ATOM 2504 C C . TYR A 1 325 ? 19.115 3.241 -23.883 1.00 97.12 325 TYR A C 1
ATOM 2506 O O . TYR A 1 325 ? 19.850 3.133 -24.865 1.00 97.12 325 TYR A O 1
ATOM 2514 N N . ILE A 1 326 ? 18.054 4.056 -23.885 1.00 96.56 326 ILE A N 1
ATOM 2515 C CA . ILE A 1 326 ? 17.626 4.823 -25.066 1.00 96.56 326 ILE A CA 1
ATOM 2516 C C . ILE A 1 326 ? 18.694 5.835 -25.467 1.00 96.56 326 ILE A C 1
ATOM 2518 O O . ILE A 1 326 ? 18.984 5.980 -26.653 1.00 96.56 326 ILE A O 1
ATOM 2522 N N . THR A 1 327 ? 19.312 6.520 -24.504 1.00 95.88 327 THR A N 1
ATOM 2523 C CA . THR A 1 327 ? 20.364 7.502 -24.800 1.00 95.88 327 THR A CA 1
ATOM 2524 C C . THR A 1 327 ? 21.559 6.833 -25.470 1.00 95.88 327 THR A C 1
ATOM 2526 O O . THR A 1 327 ? 22.059 7.336 -26.481 1.00 95.88 327 THR A O 1
ATOM 2529 N N . ARG A 1 328 ? 21.988 5.662 -24.972 1.00 96.62 328 ARG A N 1
ATOM 2530 C CA . ARG A 1 328 ? 23.053 4.897 -25.629 1.00 96.62 328 ARG A CA 1
ATOM 2531 C C . ARG A 1 328 ? 22.619 4.416 -27.007 1.00 96.62 328 ARG A C 1
ATOM 2533 O O . ARG A 1 328 ? 23.379 4.579 -27.953 1.00 96.62 328 ARG A O 1
ATOM 2540 N N . PHE A 1 329 ? 21.407 3.882 -27.128 1.00 97.25 329 PHE A N 1
ATOM 2541 C CA . PHE A 1 329 ? 20.864 3.415 -28.399 1.00 97.25 329 PHE A CA 1
ATOM 2542 C C . PHE A 1 329 ? 20.872 4.524 -29.457 1.00 97.25 329 PHE A C 1
ATOM 2544 O O . PHE A 1 329 ? 21.362 4.306 -30.559 1.00 97.25 329 PHE A O 1
ATOM 2551 N N . LYS A 1 330 ? 20.382 5.726 -29.120 1.00 95.44 330 LYS A N 1
ATOM 2552 C CA . LYS A 1 330 ? 20.370 6.887 -30.025 1.00 95.44 330 LYS A CA 1
ATOM 2553 C C . LYS A 1 330 ? 21.776 7.255 -30.490 1.00 95.44 330 LYS A C 1
ATOM 2555 O O . LYS A 1 330 ? 21.988 7.446 -31.681 1.00 95.44 330 LYS A O 1
ATOM 2560 N N . ARG A 1 331 ? 22.737 7.295 -29.564 1.00 95.56 331 ARG A N 1
ATOM 2561 C CA . ARG A 1 331 ? 24.135 7.604 -29.885 1.00 95.56 331 ARG A CA 1
ATOM 2562 C C . ARG A 1 331 ? 24.765 6.560 -30.808 1.00 95.56 331 ARG A C 1
ATOM 2564 O O . ARG A 1 331 ? 25.512 6.923 -31.705 1.00 95.56 331 ARG A O 1
ATOM 2571 N N . GLU A 1 332 ? 24.473 5.279 -30.594 1.00 96.44 332 GLU A N 1
ATOM 2572 C CA . GLU A 1 332 ? 24.950 4.207 -31.475 1.00 96.44 332 GLU A CA 1
ATOM 2573 C C . GLU A 1 332 ? 24.273 4.246 -32.848 1.00 96.44 332 GLU A C 1
ATOM 2575 O O . GLU A 1 332 ? 24.926 3.961 -33.848 1.00 96.44 332 GLU A O 1
ATOM 2580 N N . PHE A 1 333 ? 22.999 4.639 -32.905 1.00 96.31 333 PHE A N 1
ATOM 2581 C CA . PHE A 1 333 ? 22.240 4.769 -34.148 1.00 96.31 333 PHE A CA 1
ATOM 2582 C C . PHE A 1 333 ? 22.753 5.899 -35.041 1.00 96.31 333 PHE A C 1
ATOM 2584 O O . PHE A 1 333 ? 22.731 5.780 -36.262 1.00 96.31 333 PHE A O 1
ATOM 2591 N N . GLU A 1 334 ? 23.280 6.976 -34.462 1.00 94.50 334 GLU A N 1
ATOM 2592 C CA . GLU A 1 334 ? 23.888 8.067 -35.230 1.00 94.50 334 GLU A CA 1
ATOM 2593 C C . GLU A 1 334 ? 25.166 7.652 -35.984 1.00 94.50 334 GLU A C 1
ATOM 2595 O O . GLU A 1 334 ? 25.553 8.342 -36.926 1.00 94.50 334 GLU A O 1
ATOM 2600 N N . VAL A 1 335 ? 25.800 6.528 -35.621 1.00 94.06 335 VAL A N 1
ATOM 2601 C CA . VAL A 1 335 ? 27.051 6.057 -36.241 1.00 94.06 335 VAL A CA 1
ATOM 2602 C C . VAL A 1 335 ? 26.815 5.458 -37.629 1.00 94.06 335 VAL A C 1
ATOM 2604 O O . VAL A 1 335 ? 27.497 5.829 -38.581 1.00 94.06 335 VAL A O 1
ATOM 2607 N N . ASP A 1 336 ? 25.875 4.521 -37.748 1.00 93.06 336 ASP A N 1
ATOM 2608 C CA . ASP A 1 336 ? 25.651 3.740 -38.975 1.00 93.06 336 ASP A CA 1
ATOM 2609 C C . ASP A 1 336 ? 24.178 3.643 -39.399 1.00 93.06 336 ASP A C 1
ATOM 2611 O O . ASP A 1 336 ? 23.886 3.097 -40.462 1.00 93.06 336 ASP A O 1
ATOM 2615 N N . ARG A 1 337 ? 23.253 4.199 -38.603 1.00 93.12 337 ARG A N 1
ATOM 2616 C CA . ARG A 1 337 ? 21.794 4.137 -38.804 1.00 93.12 337 ARG A CA 1
ATOM 2617 C C . ARG A 1 337 ? 21.237 2.719 -38.928 1.00 93.12 337 ARG A C 1
ATOM 2619 O O . ARG A 1 337 ? 20.147 2.512 -39.459 1.00 93.12 337 ARG A O 1
ATOM 2626 N N . ASP A 1 338 ? 21.940 1.734 -38.378 1.00 95.06 338 ASP A N 1
ATOM 2627 C CA . ASP A 1 338 ? 21.451 0.366 -38.293 1.00 95.06 338 ASP A CA 1
ATOM 2628 C C . ASP A 1 338 ? 20.880 0.107 -36.895 1.00 95.06 338 ASP A C 1
ATOM 2630 O O . ASP A 1 338 ? 21.594 0.033 -35.893 1.00 95.06 338 ASP A O 1
ATOM 2634 N N . TYR A 1 339 ? 19.558 -0.058 -36.829 1.00 94.69 339 TYR A N 1
ATOM 2635 C CA . TYR A 1 339 ? 18.829 -0.362 -35.599 1.00 94.69 339 TYR A CA 1
ATOM 2636 C C . TYR A 1 339 ? 19.321 -1.633 -34.893 1.00 94.69 339 TYR A C 1
ATOM 2638 O O . TYR A 1 339 ? 19.407 -1.660 -33.665 1.00 94.69 339 TYR A O 1
ATOM 2646 N N . VAL A 1 340 ? 19.617 -2.696 -35.644 1.00 96.25 340 VAL A N 1
ATOM 2647 C CA . VAL A 1 340 ? 20.008 -3.991 -35.073 1.00 96.25 340 VAL A CA 1
ATOM 2648 C C . VAL A 1 340 ? 21.446 -3.921 -34.579 1.00 96.25 340 VAL A C 1
ATOM 2650 O O . VAL A 1 340 ? 21.729 -4.329 -33.451 1.00 96.25 340 VAL A O 1
ATOM 2653 N N . ALA A 1 341 ? 22.345 -3.334 -35.371 1.00 96.06 341 ALA A N 1
ATOM 2654 C CA . ALA A 1 341 ? 23.728 -3.136 -34.946 1.00 96.06 341 ALA A CA 1
ATOM 2655 C C . ALA A 1 341 ? 23.810 -2.223 -33.707 1.00 96.06 341 ALA A C 1
ATOM 2657 O O . ALA A 1 341 ? 24.507 -2.545 -32.741 1.00 96.06 341 ALA A O 1
ATOM 2658 N N . SER A 1 342 ? 23.016 -1.147 -33.677 1.00 96.94 342 SER A N 1
ATOM 2659 C CA . SER A 1 342 ? 22.908 -0.233 -32.531 1.00 96.94 342 SER A CA 1
ATOM 2660 C C . SER A 1 342 ? 22.402 -0.933 -31.273 1.00 96.94 342 SER A C 1
ATOM 2662 O O . SER A 1 342 ? 22.949 -0.728 -30.189 1.00 96.94 342 SER A O 1
ATOM 2664 N N . MET A 1 343 ? 21.405 -1.812 -31.412 1.00 97.06 343 MET A N 1
ATOM 2665 C CA . MET A 1 343 ? 20.892 -2.633 -30.315 1.00 97.06 343 MET A CA 1
ATOM 2666 C C . MET A 1 343 ? 21.983 -3.528 -29.715 1.00 97.06 343 MET A C 1
ATOM 2668 O O . MET A 1 343 ? 22.124 -3.579 -28.491 1.00 97.06 343 MET A O 1
ATOM 2672 N N . HIS A 1 344 ? 22.787 -4.191 -30.552 1.00 97.00 344 HIS A N 1
ATOM 2673 C CA . HIS A 1 344 ? 23.891 -5.033 -30.085 1.00 97.00 344 HIS A CA 1
ATOM 2674 C C . HIS A 1 344 ? 24.984 -4.220 -29.380 1.00 97.00 344 HIS A C 1
ATOM 2676 O O . HIS A 1 344 ? 25.452 -4.627 -28.316 1.00 97.00 344 HIS A O 1
ATOM 2682 N N . ARG A 1 345 ? 25.354 -3.046 -29.911 1.00 97.44 345 ARG A N 1
ATOM 2683 C CA . ARG A 1 345 ? 26.334 -2.150 -29.267 1.00 97.44 345 ARG A CA 1
ATOM 2684 C C . ARG A 1 345 ? 25.823 -1.585 -27.940 1.00 97.44 345 ARG A C 1
ATOM 2686 O O . ARG A 1 345 ? 26.580 -1.520 -26.967 1.00 97.44 345 ARG A O 1
ATOM 2693 N N . ALA A 1 346 ? 24.540 -1.231 -27.861 1.00 96.75 346 ALA A N 1
ATOM 2694 C CA . ALA A 1 346 ? 23.906 -0.798 -26.618 1.00 96.75 346 ALA A CA 1
ATOM 2695 C C . ALA A 1 346 ? 23.902 -1.923 -25.565 1.00 96.75 346 ALA A C 1
ATOM 2697 O O . ALA A 1 346 ? 24.294 -1.686 -24.423 1.00 96.75 346 ALA A O 1
ATOM 2698 N N . HIS A 1 347 ? 23.564 -3.160 -25.949 1.00 96.00 347 HIS A N 1
ATOM 2699 C CA . HIS A 1 347 ? 23.643 -4.324 -25.055 1.00 96.00 347 HIS A CA 1
ATOM 2700 C C . HIS A 1 347 ? 25.065 -4.598 -24.563 1.00 96.00 347 HIS A C 1
ATOM 2702 O O . HIS A 1 347 ? 25.272 -4.817 -23.372 1.00 96.00 347 HIS A O 1
ATOM 2708 N N . ALA A 1 348 ? 26.048 -4.563 -25.466 1.00 95.75 348 ALA A N 1
ATOM 2709 C CA . ALA A 1 348 ? 27.443 -4.850 -25.142 1.00 95.75 348 ALA A CA 1
ATOM 2710 C C . ALA A 1 348 ? 28.080 -3.807 -24.207 1.00 95.75 348 ALA A C 1
ATOM 2712 O O . ALA A 1 348 ? 29.078 -4.106 -23.550 1.00 95.75 348 ALA A O 1
ATOM 2713 N N . SER A 1 349 ? 27.506 -2.602 -24.144 1.00 95.31 349 SER A N 1
ATOM 2714 C CA . SER A 1 349 ? 27.960 -1.499 -23.298 1.00 95.31 349 SER A CA 1
ATOM 2715 C C . SER A 1 349 ? 27.024 -1.293 -22.104 1.00 95.31 349 SER A C 1
ATOM 2717 O O . SER A 1 349 ? 27.143 -1.990 -21.097 1.00 95.31 349 SER A O 1
ATOM 2719 N N . ILE A 1 350 ? 26.078 -0.357 -22.212 1.00 96.19 350 ILE A N 1
ATOM 2720 C CA . ILE A 1 350 ? 25.209 0.046 -21.105 1.00 96.19 350 ILE A CA 1
ATOM 2721 C C . ILE A 1 350 ? 24.323 -1.106 -20.624 1.00 96.19 350 ILE A C 1
ATOM 2723 O O . ILE A 1 350 ? 24.063 -1.198 -19.432 1.00 96.19 350 ILE A O 1
ATOM 2727 N N . GLY A 1 351 ? 23.933 -2.035 -21.505 1.00 94.69 351 GLY A N 1
ATOM 2728 C CA . GLY A 1 351 ? 23.140 -3.206 -21.119 1.00 94.69 351 GLY A CA 1
ATOM 2729 C C . GLY A 1 351 ? 23.821 -4.070 -20.055 1.00 94.69 351 GLY A C 1
ATOM 2730 O O . GLY A 1 351 ? 23.170 -4.500 -19.108 1.00 94.69 351 GLY A O 1
ATOM 2731 N N . ARG A 1 352 ? 25.147 -4.248 -20.136 1.00 95.50 352 ARG A N 1
ATOM 2732 C CA . ARG A 1 352 ? 25.912 -4.965 -19.101 1.00 95.50 352 ARG A CA 1
ATOM 2733 C C . ARG A 1 352 ? 25.906 -4.223 -17.768 1.00 95.50 352 ARG A C 1
ATOM 2735 O O . ARG A 1 352 ? 25.759 -4.857 -16.730 1.00 95.50 352 ARG A O 1
ATOM 2742 N N . ALA A 1 353 ? 26.046 -2.897 -17.796 1.00 95.44 353 ALA A N 1
ATOM 2743 C CA . ALA A 1 353 ? 25.999 -2.082 -16.585 1.00 95.44 353 ALA A CA 1
ATOM 2744 C C . ALA A 1 353 ? 24.625 -2.184 -15.902 1.00 95.44 353 ALA A C 1
ATOM 2746 O O . ALA A 1 353 ? 24.569 -2.491 -14.716 1.00 95.44 353 ALA A O 1
ATOM 2747 N N . LEU A 1 354 ? 23.539 -2.034 -16.673 1.00 95.31 354 LEU A N 1
ATOM 2748 C CA . LEU A 1 354 ? 22.160 -2.157 -16.185 1.00 95.31 354 LEU A CA 1
ATOM 2749 C C . LEU A 1 354 ? 21.859 -3.556 -15.623 1.00 95.31 354 LEU A C 1
ATOM 2751 O O . LEU A 1 354 ? 21.139 -3.697 -14.638 1.00 95.31 354 LEU A O 1
ATOM 2755 N N . PHE A 1 355 ? 22.428 -4.601 -16.227 1.00 96.12 355 PHE A N 1
ATOM 2756 C CA . PHE A 1 355 ? 22.300 -5.964 -15.719 1.00 96.12 355 PHE A CA 1
ATOM 2757 C C . PHE A 1 355 ? 22.966 -6.128 -14.348 1.00 96.12 355 PHE A C 1
ATOM 2759 O O . PHE A 1 355 ? 22.346 -6.652 -13.423 1.00 96.12 355 PHE A O 1
ATOM 2766 N N . TYR A 1 356 ? 24.209 -5.662 -14.187 1.00 95.69 356 TYR A N 1
ATOM 2767 C CA . TYR A 1 356 ? 24.920 -5.798 -12.915 1.00 95.69 356 TYR A CA 1
ATOM 2768 C C . TYR A 1 356 ? 24.273 -4.981 -11.792 1.00 95.69 356 TYR A C 1
ATOM 2770 O O . TYR A 1 356 ? 24.152 -5.487 -10.675 1.00 95.69 356 TYR A O 1
ATOM 2778 N N . THR A 1 357 ? 23.810 -3.759 -12.073 1.00 94.88 357 THR A N 1
ATOM 2779 C CA . THR A 1 357 ? 23.087 -2.948 -11.081 1.00 94.88 357 THR A CA 1
ATOM 2780 C C . THR A 1 357 ? 21.789 -3.625 -10.654 1.00 94.88 357 THR A C 1
ATOM 2782 O O . THR A 1 357 ? 21.555 -3.784 -9.459 1.00 94.88 357 THR A O 1
ATOM 2785 N N . ALA A 1 358 ? 20.985 -4.111 -11.604 1.00 95.06 358 ALA A N 1
ATOM 2786 C CA . ALA A 1 358 ? 19.733 -4.795 -11.298 1.00 95.06 358 ALA A CA 1
ATOM 2787 C C . ALA A 1 358 ? 19.946 -6.060 -10.456 1.00 95.06 358 ALA A C 1
ATOM 2789 O O . ALA A 1 358 ? 19.263 -6.242 -9.453 1.00 95.06 358 ALA A O 1
ATOM 2790 N N . ILE A 1 359 ? 20.918 -6.908 -10.810 1.00 96.62 359 ILE A N 1
ATOM 2791 C CA . ILE A 1 359 ? 21.228 -8.122 -10.039 1.00 96.62 359 ILE A CA 1
ATOM 2792 C C . ILE A 1 359 ? 21.711 -7.781 -8.626 1.00 96.62 359 ILE A C 1
ATOM 2794 O O . ILE A 1 359 ? 21.319 -8.445 -7.671 1.00 96.62 359 ILE A O 1
ATOM 2798 N N . THR A 1 360 ? 22.506 -6.722 -8.474 1.00 96.56 360 THR A N 1
ATOM 2799 C CA . THR A 1 360 ? 22.968 -6.262 -7.156 1.00 96.56 360 THR A CA 1
ATOM 2800 C C . THR A 1 360 ? 21.789 -5.829 -6.285 1.00 96.56 360 THR A C 1
ATOM 2802 O O . THR A 1 360 ? 21.694 -6.246 -5.133 1.00 96.56 360 THR A O 1
ATOM 2805 N N . ILE A 1 361 ? 20.853 -5.062 -6.850 1.00 95.38 361 ILE A N 1
ATOM 2806 C CA . ILE A 1 361 ? 19.640 -4.611 -6.156 1.00 95.38 361 ILE A CA 1
ATOM 2807 C C . ILE A 1 361 ? 18.745 -5.803 -5.787 1.00 95.38 361 ILE A C 1
ATOM 2809 O O . ILE A 1 361 ? 18.280 -5.891 -4.653 1.00 95.38 361 ILE A O 1
ATOM 2813 N N . ILE A 1 362 ? 18.545 -6.748 -6.712 1.00 97.00 362 ILE A N 1
ATOM 2814 C CA . ILE A 1 362 ? 17.767 -7.972 -6.469 1.00 97.00 362 ILE A CA 1
ATOM 2815 C C . ILE A 1 362 ? 18.361 -8.755 -5.299 1.00 97.00 362 ILE A C 1
ATOM 2817 O O . ILE A 1 362 ? 17.626 -9.118 -4.384 1.00 97.00 362 ILE A O 1
ATOM 2821 N N . MET A 1 363 ? 19.676 -8.989 -5.292 1.00 97.31 363 MET A N 1
ATOM 2822 C CA . MET A 1 363 ? 20.336 -9.685 -4.184 1.00 97.31 363 MET A CA 1
ATOM 2823 C C . MET A 1 363 ? 20.209 -8.904 -2.872 1.00 97.31 363 MET A C 1
ATOM 2825 O O . MET A 1 363 ? 19.901 -9.509 -1.850 1.00 97.31 363 MET A O 1
ATOM 2829 N N . GLY A 1 364 ? 20.366 -7.577 -2.905 1.00 96.50 364 GLY A N 1
ATOM 2830 C CA . GLY A 1 364 ? 20.213 -6.713 -1.732 1.00 96.50 364 GLY A CA 1
ATOM 2831 C C . GLY A 1 364 ? 18.828 -6.817 -1.088 1.00 96.50 364 GLY A C 1
ATOM 2832 O O . GLY A 1 364 ? 18.729 -7.073 0.109 1.00 96.50 364 GLY A O 1
ATOM 2833 N N . PHE A 1 365 ? 17.755 -6.707 -1.877 1.00 95.38 365 PHE A N 1
ATOM 2834 C CA . PHE A 1 365 ? 16.388 -6.859 -1.360 1.00 95.38 365 PHE A CA 1
ATOM 2835 C C . PHE A 1 365 ? 16.042 -8.303 -0.986 1.00 95.38 365 PHE A C 1
ATOM 2837 O O . PHE A 1 365 ? 15.277 -8.521 -0.049 1.00 95.38 365 PHE A O 1
ATOM 2844 N N . SER A 1 366 ? 16.637 -9.296 -1.655 1.00 96.19 366 SER A N 1
ATOM 2845 C CA . SER A 1 366 ? 16.406 -10.713 -1.341 1.00 96.19 366 SER A CA 1
ATOM 2846 C C . SER A 1 366 ? 16.873 -11.093 0.067 1.00 96.19 366 SER A C 1
ATOM 2848 O O . SER A 1 366 ? 16.315 -12.017 0.650 1.00 96.19 366 SER A O 1
ATOM 2850 N N . ILE A 1 367 ? 17.840 -10.372 0.652 1.00 97.06 367 ILE A N 1
ATOM 2851 C CA . ILE A 1 367 ? 18.283 -10.595 2.041 1.00 97.06 367 ILE A CA 1
ATOM 2852 C C . ILE A 1 367 ? 17.123 -10.411 3.031 1.00 97.06 367 ILE A C 1
ATOM 2854 O O . ILE A 1 367 ? 17.058 -11.120 4.033 1.00 97.06 367 ILE A O 1
ATOM 2858 N N . LEU A 1 368 ? 16.162 -9.528 2.740 1.00 96.06 368 LEU A N 1
ATOM 2859 C CA . LEU A 1 368 ? 15.009 -9.300 3.617 1.00 96.06 368 LEU A CA 1
ATOM 2860 C C . LEU A 1 368 ? 14.080 -10.517 3.723 1.00 96.06 368 LEU A C 1
ATOM 2862 O O . LEU A 1 368 ? 13.312 -10.604 4.679 1.00 96.06 368 LEU A O 1
ATOM 2866 N N . ALA A 1 369 ? 14.189 -11.489 2.812 1.00 95.25 369 ALA A N 1
ATOM 2867 C CA . ALA A 1 369 ? 13.468 -12.755 2.920 1.00 95.25 369 ALA A CA 1
ATOM 2868 C C . ALA A 1 369 ? 13.876 -13.581 4.156 1.00 95.25 369 ALA A C 1
ATOM 2870 O O . ALA A 1 369 ? 13.136 -14.469 4.565 1.00 95.25 369 ALA A O 1
ATOM 2871 N N . LEU A 1 370 ? 15.030 -13.281 4.765 1.00 96.44 370 LEU A N 1
ATOM 2872 C CA . LEU A 1 370 ? 15.516 -13.907 6.000 1.00 96.44 370 LEU A CA 1
ATOM 2873 C C . LEU A 1 370 ? 14.947 -13.248 7.272 1.00 96.44 370 LEU A C 1
ATOM 2875 O O . LEU A 1 370 ? 15.324 -13.625 8.379 1.00 96.44 370 LEU A O 1
ATOM 2879 N N . SER A 1 371 ? 14.090 -12.231 7.141 1.00 96.00 371 SER A N 1
ATOM 2880 C CA . SER A 1 371 ? 13.518 -11.517 8.284 1.00 96.00 371 SER A CA 1
ATOM 2881 C C . SER A 1 371 ? 12.448 -12.343 9.006 1.00 96.00 371 SER A C 1
ATOM 2883 O O . SER A 1 371 ? 11.623 -12.997 8.376 1.00 96.00 371 SER A O 1
ATOM 2885 N N . ASN A 1 372 ? 12.391 -12.226 10.336 1.00 93.44 372 ASN A N 1
ATOM 2886 C CA . ASN A 1 372 ? 11.276 -12.741 11.143 1.00 93.44 372 ASN A CA 1
ATOM 2887 C C . ASN A 1 372 ? 10.020 -11.853 11.062 1.00 93.44 372 ASN A C 1
ATOM 2889 O O . ASN A 1 372 ? 8.977 -12.200 11.613 1.00 93.44 372 ASN A O 1
ATOM 2893 N N . PHE A 1 373 ? 10.109 -10.694 10.404 1.00 90.12 373 PHE A N 1
ATOM 2894 C CA . PHE A 1 373 ? 8.995 -9.773 10.238 1.00 90.12 373 PHE A CA 1
ATOM 2895 C C . PHE A 1 373 ? 8.387 -9.933 8.840 1.00 90.12 373 PHE A C 1
ATOM 2897 O O . PHE A 1 373 ? 8.974 -9.505 7.846 1.00 90.12 373 PHE A O 1
ATOM 2904 N N . ILE A 1 374 ? 7.200 -10.552 8.768 1.00 88.44 374 ILE A N 1
ATOM 2905 C CA . ILE A 1 374 ? 6.504 -10.893 7.510 1.00 88.44 374 ILE A CA 1
ATOM 2906 C C . ILE A 1 374 ? 6.392 -9.706 6.538 1.00 88.44 374 ILE A C 1
ATOM 2908 O O . ILE A 1 374 ? 6.699 -9.889 5.358 1.00 88.44 374 ILE A O 1
ATOM 2912 N N . PRO A 1 375 ? 6.041 -8.485 6.984 1.00 88.19 375 PRO A N 1
ATOM 2913 C CA . PRO A 1 375 ? 5.995 -7.338 6.084 1.00 88.19 375 PRO A CA 1
ATOM 2914 C C . PRO A 1 375 ? 7.344 -7.051 5.387 1.00 88.19 375 PRO A C 1
ATOM 2916 O O . PRO A 1 375 ? 7.369 -6.749 4.194 1.00 88.19 375 PRO A O 1
ATOM 2919 N N . SER A 1 376 ? 8.480 -7.225 6.076 1.00 91.88 376 SER A N 1
ATOM 2920 C CA . SER A 1 376 ? 9.816 -7.074 5.469 1.00 91.88 376 SER A CA 1
ATOM 2921 C C . SER A 1 376 ? 10.121 -8.171 4.449 1.00 91.88 376 SER A C 1
ATOM 2923 O O . SER A 1 376 ? 10.734 -7.896 3.417 1.00 91.88 376 SER A O 1
ATOM 2925 N N . VAL A 1 377 ? 9.672 -9.402 4.712 1.00 93.50 377 VAL A N 1
ATOM 2926 C CA . VAL A 1 377 ? 9.818 -10.533 3.782 1.00 93.50 377 VAL A CA 1
ATOM 2927 C C . VAL A 1 377 ? 9.081 -10.241 2.477 1.00 93.50 377 VAL A C 1
ATOM 2929 O O . VAL A 1 377 ? 9.677 -10.342 1.401 1.00 93.50 377 VAL A O 1
ATOM 2932 N N . TYR A 1 378 ? 7.813 -9.819 2.555 1.00 92.94 378 TYR A N 1
ATOM 2933 C CA . TYR A 1 378 ? 7.047 -9.439 1.366 1.00 92.94 378 TYR A CA 1
ATOM 2934 C C . TYR A 1 378 ? 7.691 -8.277 0.627 1.00 92.94 378 TYR A C 1
ATOM 2936 O O . TYR A 1 378 ? 7.851 -8.352 -0.591 1.00 92.94 378 TYR A O 1
ATOM 2944 N N . PHE A 1 379 ? 8.120 -7.243 1.349 1.00 92.56 379 PHE A N 1
ATOM 2945 C CA . PHE A 1 379 ? 8.786 -6.096 0.750 1.00 92.56 379 PHE A CA 1
ATOM 2946 C C . PHE A 1 379 ? 10.040 -6.497 -0.040 1.00 92.56 379 PHE A C 1
ATOM 2948 O O . PHE A 1 379 ? 10.193 -6.100 -1.197 1.00 92.56 379 PHE A O 1
ATOM 2955 N N . GLY A 1 380 ? 10.900 -7.343 0.533 1.00 94.69 380 GLY A N 1
ATOM 2956 C CA . GLY A 1 380 ? 12.097 -7.847 -0.139 1.00 94.69 380 GLY A CA 1
ATOM 2957 C C . GLY A 1 380 ? 11.799 -8.670 -1.388 1.00 94.69 380 GLY A C 1
ATOM 2958 O O . GLY A 1 380 ? 12.326 -8.385 -2.465 1.00 94.69 380 GLY A O 1
ATOM 2959 N N . LEU A 1 381 ? 10.927 -9.674 -1.261 1.00 94.75 381 LEU A N 1
ATOM 2960 C CA . LEU A 1 381 ? 10.604 -10.594 -2.355 1.00 94.75 381 LEU A CA 1
ATOM 2961 C C . LEU A 1 381 ? 9.883 -9.894 -3.509 1.00 94.75 381 LEU A C 1
ATOM 2963 O O . LEU A 1 381 ? 10.232 -10.096 -4.675 1.00 94.75 381 LEU A O 1
ATOM 2967 N N . LEU A 1 382 ? 8.902 -9.046 -3.199 1.00 95.06 382 LEU A N 1
ATOM 2968 C CA . LEU A 1 382 ? 8.148 -8.310 -4.209 1.00 95.06 382 LEU A CA 1
ATOM 2969 C C . LEU A 1 382 ? 9.024 -7.262 -4.898 1.00 95.06 382 LEU A C 1
ATOM 2971 O O . LEU A 1 382 ? 8.945 -7.139 -6.116 1.00 95.06 382 LEU A O 1
ATOM 2975 N N . THR A 1 383 ? 9.912 -6.571 -4.174 1.00 94.62 383 THR A N 1
ATOM 2976 C CA . THR A 1 383 ? 10.860 -5.625 -4.792 1.00 94.62 383 THR A CA 1
ATOM 2977 C C . THR A 1 383 ? 11.876 -6.341 -5.681 1.00 94.62 383 THR A C 1
ATOM 2979 O O . THR A 1 383 ? 12.166 -5.878 -6.784 1.00 94.62 383 THR A O 1
ATOM 2982 N N . ALA A 1 384 ? 12.377 -7.506 -5.266 1.00 95.50 384 ALA A N 1
ATOM 2983 C CA . ALA A 1 384 ? 13.246 -8.334 -6.099 1.00 95.50 384 ALA A CA 1
ATOM 2984 C C . ALA A 1 384 ? 12.542 -8.781 -7.396 1.00 95.50 384 ALA A C 1
ATOM 2986 O O . ALA A 1 384 ? 13.112 -8.662 -8.484 1.00 95.50 384 ALA A O 1
ATOM 2987 N N . LEU A 1 385 ? 11.284 -9.229 -7.305 1.00 95.31 385 LEU A N 1
ATOM 2988 C CA . LEU A 1 385 ? 10.460 -9.574 -8.468 1.00 95.31 385 LEU A CA 1
ATOM 2989 C C . LEU A 1 385 ? 10.234 -8.365 -9.385 1.00 95.31 385 LEU A C 1
ATOM 2991 O O . LEU A 1 385 ? 10.366 -8.472 -10.606 1.00 95.31 385 LEU A O 1
ATOM 2995 N N . ALA A 1 386 ? 9.931 -7.211 -8.798 1.00 94.31 386 ALA A N 1
ATOM 2996 C CA . ALA A 1 386 ? 9.725 -5.959 -9.507 1.00 94.31 386 ALA A CA 1
ATOM 2997 C C . ALA A 1 386 ? 10.954 -5.551 -10.321 1.00 94.31 386 ALA A C 1
ATOM 2999 O O . ALA A 1 386 ? 10.866 -5.232 -11.508 1.00 94.31 386 ALA A O 1
ATOM 3000 N N . MET A 1 387 ? 12.120 -5.627 -9.682 1.00 94.88 387 MET A N 1
ATOM 3001 C CA . MET A 1 387 ? 13.405 -5.313 -10.285 1.00 94.88 387 MET A CA 1
ATOM 3002 C C . MET A 1 387 ? 13.782 -6.289 -11.392 1.00 94.88 387 MET A C 1
ATOM 3004 O O . MET A 1 387 ? 14.306 -5.873 -12.428 1.00 94.88 387 MET A O 1
ATOM 3008 N N . LEU A 1 388 ? 13.461 -7.572 -11.225 1.00 95.62 388 LEU A N 1
ATOM 3009 C CA . LEU A 1 388 ? 13.614 -8.560 -12.284 1.00 95.62 388 LEU A CA 1
ATOM 3010 C C . LEU A 1 388 ? 12.715 -8.227 -13.484 1.00 95.62 388 LEU A C 1
ATOM 3012 O O . LEU A 1 388 ? 13.186 -8.229 -14.621 1.00 95.62 388 LEU A O 1
ATOM 3016 N N . ALA A 1 389 ? 11.446 -7.886 -13.246 1.00 95.56 389 ALA A N 1
ATOM 3017 C CA . ALA A 1 389 ? 10.518 -7.486 -14.300 1.00 95.56 389 ALA A CA 1
ATOM 3018 C C . ALA A 1 389 ? 10.982 -6.209 -15.024 1.00 95.56 389 ALA A C 1
ATOM 3020 O O . ALA A 1 389 ? 10.944 -6.157 -16.254 1.00 95.56 389 ALA A O 1
ATOM 3021 N N . ALA A 1 390 ? 11.491 -5.214 -14.290 1.00 94.31 390 ALA A N 1
ATOM 3022 C CA . ALA A 1 390 ? 12.051 -3.987 -14.853 1.00 94.31 390 ALA A CA 1
ATOM 3023 C C . ALA A 1 390 ? 13.303 -4.252 -15.705 1.00 94.31 390 ALA A C 1
ATOM 3025 O O . ALA A 1 390 ? 13.431 -3.702 -16.800 1.00 94.31 390 ALA A O 1
ATOM 3026 N N . LEU A 1 391 ? 14.209 -5.126 -15.246 1.00 94.75 391 LEU A N 1
ATOM 3027 C CA . LEU A 1 391 ? 15.387 -5.552 -16.008 1.00 94.75 391 LEU A CA 1
ATOM 3028 C C . LEU A 1 391 ? 14.992 -6.276 -17.300 1.00 94.75 391 LEU A C 1
ATOM 3030 O O . LEU A 1 391 ? 15.511 -5.966 -18.373 1.00 94.75 391 LEU A O 1
ATOM 3034 N N . LEU A 1 392 ? 14.063 -7.230 -17.217 1.00 95.38 392 LEU A N 1
ATOM 3035 C CA . LEU A 1 392 ? 13.566 -7.937 -18.396 1.00 95.38 392 LEU A CA 1
ATOM 3036 C C . LEU A 1 392 ? 12.882 -6.965 -19.358 1.00 95.38 392 LEU A C 1
ATOM 3038 O O . LEU A 1 392 ? 13.145 -7.004 -20.559 1.00 95.38 392 LEU A O 1
ATOM 3042 N N . GLY A 1 393 ? 12.067 -6.046 -18.846 1.00 95.31 393 GLY A N 1
ATOM 3043 C CA . GLY A 1 393 ? 11.426 -5.003 -19.635 1.00 95.31 393 GLY A CA 1
ATOM 3044 C C . GLY A 1 393 ? 12.434 -4.114 -20.369 1.00 95.31 393 GLY A C 1
ATOM 3045 O O . GLY A 1 393 ? 12.282 -3.878 -21.569 1.00 95.31 393 GLY A O 1
ATOM 3046 N N . SER A 1 394 ? 13.487 -3.653 -19.691 1.00 93.50 394 SER A N 1
ATOM 3047 C CA . SER A 1 394 ? 14.485 -2.752 -20.281 1.00 93.50 394 SER A CA 1
ATOM 3048 C C . SER A 1 394 ? 15.433 -3.450 -21.262 1.00 93.50 394 SER A C 1
ATOM 3050 O O . SER A 1 394 ? 15.853 -2.833 -22.239 1.00 93.50 394 SER A O 1
ATOM 3052 N N . MET A 1 395 ? 15.747 -4.731 -21.051 1.00 94.00 395 MET A N 1
ATOM 3053 C CA . MET A 1 395 ? 16.666 -5.494 -21.910 1.00 94.00 395 MET A CA 1
ATOM 3054 C C . MET A 1 395 ? 15.974 -6.250 -23.047 1.00 94.00 395 MET A C 1
ATOM 3056 O O . MET A 1 395 ? 16.627 -6.615 -24.019 1.00 94.00 395 MET A O 1
ATOM 3060 N N . THR A 1 396 ? 14.663 -6.491 -22.970 1.00 95.62 396 THR A N 1
ATOM 3061 C CA . THR A 1 396 ? 13.943 -7.262 -24.001 1.00 95.62 396 THR A CA 1
ATOM 3062 C C . THR A 1 396 ? 12.859 -6.437 -24.681 1.00 95.62 396 THR A C 1
ATOM 3064 O O . THR A 1 396 ? 12.938 -6.177 -25.884 1.00 95.62 396 THR A O 1
ATOM 3067 N N . LEU A 1 397 ? 11.868 -5.977 -23.919 1.00 96.50 397 LEU A N 1
ATOM 3068 C CA . LEU A 1 397 ? 10.704 -5.285 -24.456 1.00 96.50 397 LEU A CA 1
ATOM 3069 C C . LEU A 1 397 ? 11.093 -3.934 -25.057 1.00 96.50 397 LEU A C 1
ATOM 3071 O O . LEU A 1 397 ? 10.743 -3.652 -26.201 1.00 96.50 397 LEU A O 1
ATOM 3075 N N . LEU A 1 398 ? 11.869 -3.132 -24.328 1.00 96.44 398 LEU A N 1
ATOM 3076 C CA . LEU A 1 398 ? 12.307 -1.812 -24.771 1.00 96.44 398 LEU A CA 1
ATOM 3077 C C . LEU A 1 398 ? 13.049 -1.842 -26.120 1.00 96.44 398 LEU A C 1
ATOM 3079 O O . LEU A 1 398 ? 12.578 -1.192 -27.059 1.00 96.44 398 LEU A O 1
ATOM 3083 N N . PRO A 1 399 ? 14.159 -2.596 -26.292 1.00 95.75 399 PRO A N 1
ATOM 3084 C CA . PRO A 1 399 ? 14.834 -2.663 -27.582 1.00 95.75 399 PRO A CA 1
ATOM 3085 C C . PRO A 1 399 ? 13.919 -3.217 -28.667 1.00 95.75 399 PRO A C 1
ATOM 3087 O O . PRO A 1 399 ? 13.921 -2.698 -29.781 1.00 95.75 399 PRO A O 1
ATOM 3090 N N . LYS A 1 400 ? 13.085 -4.219 -28.363 1.00 96.81 400 LYS A N 1
ATOM 3091 C CA . LYS A 1 400 ? 12.159 -4.779 -29.351 1.00 96.81 400 LYS A CA 1
ATOM 3092 C C . LYS A 1 400 ? 11.161 -3.738 -29.862 1.00 96.81 400 LYS A C 1
ATOM 3094 O O . LYS A 1 400 ? 10.930 -3.682 -31.069 1.00 96.81 400 LYS A O 1
ATOM 3099 N N . LEU A 1 401 ? 10.617 -2.897 -28.984 1.00 96.62 401 LEU A N 1
ATOM 3100 C CA . LEU A 1 401 ? 9.726 -1.800 -29.363 1.00 96.62 401 LEU A CA 1
ATOM 3101 C C . LEU A 1 401 ? 10.449 -0.768 -30.239 1.00 96.62 401 LEU A C 1
ATOM 3103 O O . LEU A 1 401 ? 9.908 -0.364 -31.268 1.00 96.62 401 LEU A O 1
ATOM 3107 N N . ILE A 1 402 ? 11.694 -0.409 -29.907 1.00 96.25 402 ILE A N 1
ATOM 3108 C CA . ILE A 1 402 ? 12.511 0.489 -30.742 1.00 96.25 402 ILE A CA 1
ATOM 3109 C C . ILE A 1 402 ? 12.723 -0.106 -32.146 1.00 96.25 402 ILE A C 1
ATOM 3111 O O . ILE A 1 402 ? 12.574 0.607 -33.139 1.00 96.25 402 ILE A O 1
ATOM 3115 N N . LEU A 1 403 ? 13.018 -1.408 -32.251 1.00 94.88 403 LEU A N 1
ATOM 3116 C CA . LEU A 1 403 ? 13.224 -2.096 -33.534 1.00 94.88 403 LEU A CA 1
ATOM 3117 C C . LEU A 1 403 ? 11.952 -2.170 -34.395 1.00 94.88 403 LEU A C 1
ATOM 3119 O O . LEU A 1 403 ? 12.048 -2.118 -35.623 1.00 94.88 403 LEU A O 1
ATOM 3123 N N . ILE A 1 404 ? 10.780 -2.327 -33.769 1.00 95.19 404 ILE A N 1
ATOM 3124 C CA . ILE A 1 404 ? 9.486 -2.418 -34.463 1.00 95.19 404 ILE A CA 1
ATOM 3125 C C . ILE A 1 404 ? 9.044 -1.040 -34.958 1.00 95.19 404 ILE A C 1
ATOM 3127 O O . ILE A 1 404 ? 8.734 -0.884 -36.137 1.00 95.19 404 ILE A O 1
ATOM 3131 N N . PHE A 1 405 ? 9.020 -0.046 -34.069 1.00 94.00 405 PHE A N 1
ATOM 3132 C CA . PHE A 1 405 ? 8.464 1.272 -34.379 1.00 94.00 405 PHE A CA 1
ATOM 3133 C C . PHE A 1 405 ? 9.442 2.192 -35.105 1.00 94.00 405 PHE A C 1
ATOM 3135 O O . PHE A 1 405 ? 9.006 3.160 -35.722 1.00 94.00 405 PHE A O 1
ATOM 3142 N N . LYS A 1 406 ? 10.747 1.895 -35.048 1.00 92.56 406 LYS A N 1
ATOM 3143 C CA . LYS A 1 406 ? 11.819 2.667 -35.693 1.00 92.56 406 LYS A CA 1
ATOM 3144 C C . LYS A 1 406 ? 11.647 4.189 -35.519 1.00 92.56 406 LYS A C 1
ATOM 3146 O O . LYS A 1 406 ? 11.580 4.928 -36.505 1.00 92.56 406 LYS A O 1
ATOM 3151 N N . PRO A 1 407 ? 11.578 4.680 -34.268 1.00 90.25 407 PRO A N 1
ATOM 3152 C CA . PRO A 1 407 ? 11.199 6.063 -33.974 1.00 90.25 407 PRO A CA 1
ATOM 3153 C C . PRO A 1 407 ? 12.272 7.104 -34.343 1.00 90.25 407 PRO A C 1
ATOM 3155 O O . PRO A 1 407 ? 12.014 8.300 -34.242 1.00 90.25 407 PRO A O 1
ATOM 3158 N N . LEU A 1 408 ? 13.475 6.673 -34.743 1.00 87.75 408 LEU A N 1
ATOM 3159 C CA . LEU A 1 408 ? 14.611 7.538 -35.093 1.00 87.75 408 LEU A CA 1
ATOM 3160 C C . LEU A 1 408 ? 14.724 7.805 -36.605 1.00 87.75 408 LEU A C 1
ATOM 3162 O O . LEU A 1 408 ? 15.654 8.480 -37.037 1.00 87.75 408 LEU A O 1
ATOM 3166 N N . GLY A 1 409 ? 13.777 7.309 -37.410 1.00 80.75 409 GLY A N 1
ATOM 3167 C CA . GLY A 1 409 ? 13.791 7.448 -38.869 1.00 80.75 409 GLY A CA 1
ATOM 3168 C C . GLY A 1 409 ? 14.481 6.284 -39.587 1.00 80.75 409 GLY A C 1
ATOM 3169 O O . GLY A 1 409 ? 14.750 5.250 -38.972 1.00 80.75 409 GLY A O 1
ATOM 3170 N N . LYS A 1 410 ? 14.687 6.440 -40.903 1.00 60.53 410 LYS A N 1
ATOM 3171 C CA . LYS A 1 410 ? 15.379 5.475 -41.775 1.00 60.53 410 LYS A CA 1
ATOM 3172 C C . LYS A 1 410 ? 16.882 5.711 -41.825 1.00 60.53 410 LYS A C 1
ATOM 3174 O O . LYS A 1 410 ? 17.301 6.894 -41.882 1.00 60.53 410 LYS A O 1
#

pLDDT: mean 75.76, std 25.48, range [25.98, 97.44]

Mean predicted aligned error: 17.23 Å

Secondary structure (DSSP, 8-state):
------------------TT--------------------TTTTSS-S--------------TTTTS-----------------TT------------------S--------------GGGSHHHHHHHHHHHHHHHHSTTEEEEESHHHHHHHHHHHHTSPPPHHHHHHHHHHS-HHHHHHHTTTTEETTTTEE--EEEE-TTSS---HHHHHHHHHHHHHHTS---GGG----SHHHHHHHHHHHHHHHHHHHHHHHHHHHHHHHHHHHS-HHHHHHHHHHHHHHHHHHHHHHHHHT----TTHHHHHHHHHHHHHHHHHHHHHHHHHHHHHH--HHHHHHHHIIIIIHHHHHHHHHHHHHHHGGGG-SSHHHHHHHHHHHHHHHHHHHIIIIIHHHHHHHH-TT--

Sequence (410 aa):
MATSGDSSTSAADDPYGDPFGGAYENSGEEDISKDKEAYDPFAGMYDDEENAPVSENKEAYDPFAGMYEDEKNAPVSENEEAYDPFAGMYEDEEFTESTDSFADSDIIGVTQVDVVEDSYWLTSAGIEDIRKIHLYLESLPEIGKVDSLVTVTDVASDLSGHKLNDLELAFMSLMLSQENKELLLDPYIDEKNNQTRITMRVNETQGELNRQELLERIRSYAINDAGFTEEQVNFTGILVLYNNMLQSLFHSQIMTMGTVFLGIMTMFMILFRSISISLIAITPNFLAAGVVLGGMGIAGIPLDMMTITIAAITVGIGVDHAIHYITRFKREFEVDRDYVASMHRAHASIGRALFYTAITIIMGFSILALSNFIPSVYFGLLTALAMLAALLGSMTLLPKLILIFKPLGK

Nearest PDB structures (foldseek):
  6iol-assembly1_F  TM=7.206E-01  e=5.377E-03  Pseudomonas aeruginosa PAO1
  3w9j-assembly2_D  TM=7.390E-01  e=1.837E-02  Pseudomonas aeruginosa PAO1
  3noc-assembly1_A  TM=7.601E-01  e=3.396E-02  Escherichia coli K-12
  7oum-assembly1_A  TM=6.466E-01  e=3.111E-02  Escherichia coli K-12
  7oul-assembly1_A  TM=6.084E-01  e=3.396E-02  Escherichia coli K-12

Solvent-accessible surface area (backbone atoms only — not comparable to full-atom values): 25545 Å² total; per-residue (Å²): 136,89,79,84,89,80,84,90,85,90,85,75,91,78,95,78,78,78,91,80,84,82,88,87,81,88,85,81,92,82,92,82,91,84,89,78,90,76,86,68,98,68,86,81,79,85,86,87,86,92,84,81,86,92,75,93,79,90,77,83,87,69,95,67,83,80,80,84,81,89,91,88,90,83,89,87,83,89,85,84,88,84,91,74,96,72,91,80,83,80,88,82,83,88,87,84,82,80,88,80,93,79,80,91,68,91,76,75,89,73,66,81,73,76,76,71,68,84,30,59,64,60,28,55,65,33,36,50,55,51,38,57,54,51,56,51,49,53,67,36,88,53,35,53,61,71,48,35,57,51,59,52,51,49,54,52,14,64,75,70,73,46,81,63,48,48,68,52,42,50,48,51,64,70,69,42,51,70,72,51,34,60,70,65,43,52,76,20,40,40,54,91,78,62,44,74,40,77,47,71,42,71,51,72,81,85,55,91,72,54,63,67,60,52,52,50,52,53,50,48,42,41,36,75,74,65,66,44,54,76,89,76,62,82,86,71,59,69,70,47,53,50,47,51,50,49,53,52,48,55,57,48,48,58,56,48,50,55,51,49,53,52,48,50,46,52,49,32,32,65,73,67,70,30,66,65,55,24,56,49,49,46,48,28,30,53,49,14,38,45,53,41,56,49,47,28,63,74,68,69,54,78,82,48,90,61,56,61,48,40,47,57,55,39,35,55,54,26,49,51,48,32,52,56,48,52,54,43,30,53,60,43,26,73,73,77,61,38,66,66,62,12,49,52,54,27,41,75,45,60,42,50,55,55,48,53,53,42,52,53,51,28,54,59,31,44,58,32,55,76,46,94,46,64,70,48,20,52,40,10,50,48,40,24,52,21,38,50,38,21,49,49,17,52,73,47,51,34,55,49,46,48,66,72,67,42,76,88,64,127

Foldseek 3Di:
DDDDDDDDDDDDDDPDDDPPPDDDDDDDDDDDDDDDDDDDPPPPDPDDDPDDDDDDDDDDDDPPPPDDDDDDDDDDDDDDDDDDPPPPDDDDDDDDDDDDPPDPDDDDDPDPPPPQLPQPCLAPVNLVLVVQLLVVQVVDPQWDDKDALNVLQVVVCVVVVHRDHSVRSVVVCVPDDPVRCVVRPVVAADSVVSAGDMDIDGRPPPDPDPLVVVVVVSLCCSCPPSPDDSVNDDDDDDSVVQNVQLVCLVVCLVVVVVVVLVVQLVVCCVLVVANLLSVLLQVLLVQLLCCLVVVCVVVVPRDDPQSSCLSVVLSVLLSVLSSLLVVQLLVLCVPPVDLVSSLVVSCVPVVVVLVVVLVVLLVVLCVLCPDPDVSSNSNSNSSSSSSVSSNCSSSPSSSVSCVVVVRVPD

Radius of gyration: 40.1 Å; Cα contacts (8 Å, |Δi|>4): 306; chains: 1; bounding box: 81×132×122 Å